Protein AF-A0ABC8TLW8-F1 (afdb_monomer_lite)

Secondary structure (DSSP, 8-state):
-PPPPPP-S-STTSSHHHHHHS---S------------S--SSEEEEEEEEE-S---TTEEEEEEESSGGGGGG-GGGSEEEEEEETTEEEEEEEEEGGGSS---S-----------------S-------------EEEEEEEEEEEETTS-EEEPPSSPEEEEEE-SS---SEEEEEEEE---PPP---EEE--GGG---TT-SSS--TTHHHHHHHHHHHTT--EEEE---B---SSSSGGGG-TTSBS-SSSBPGGG--GGGS-TT--HHHHHHHHHHHHHH--SS--HHHHHHHHHHHHHHHHHHHHHHHTTSHHHHHHHHHHHHHHHHHHHHHHHHHHHT-S-GGGSGGGSS--HHHHHHHS-TTSTTHHHHHHHHHHHHHHHHHHHHHHHHHHHTTPEEEE---SSB-TTSHHHHH-GGGS----S--HHHHHHHHHHHHHHHHHHHHHHHHTSHHHHHHHHHHHHHHHHHHHHHHHHHHHT-S-GGGSGGGSS--HHHHHHHS-TTSTTHHHHHHHHHHHHHHHHHHHHHHHHHHHTTPPPEEEE-S---TTSHHHHH-GGGEETTEEEEE---SS-TT-EE--PPEE-HHHHHTTTSHHHHHHHHHHHTT-SEEEETTGGGGT-EEEEETT-SSSTT-EEES--PPPHHHHHHTT---HHHHHS--EEHHHHHHHHGGGHHHHHHHHEEEEETTEEEE----

Foldseek 3Di:
DDDDDDDDPCVVPPDPVCCVVQDDDPPDPPPPPPPVPPDDPPFKAKEKEKAAAPDADPQKWKFKAWCFQCQPNRDRVSTHTWDDPDSSMTMDIDIDTLVVFADDDPDDDDDDDDDDDDDDDDDDDDDDDDDDPPDDPKGKIWIWMWMAGPVRDIDTFDDDTDMDIDDVPPHDHNYHYHHPYHRRDDDDDFAEDEDAQQQDDDPQAQLGHALLCLLVVLVVCLVVRGQEYEYEAQAAQCQQLDPVSPPRQAHLDQPFGHLLRFRLVPLDPPDDPVLVVLSVVSRVVSPDPDRPPNSSSVSSLVSLLVVCVVCVVPQCPDPLLVVVCVVCVVPLLLQLVLVVLCVVQSHLCLCSSVVLSADDPVVSCVSCDPPDPCVSSSSSSSSSRSSSCVSNVVSCVSSVVSSHHYHYDGRPDYNCSHSCCRNCVVVPPNPDDDPPVVVVVVVVVVLVVVCVVCVVVQCPDPLLVVVCVVCVVPLLLQLLLVVLCVVQVHLCLCSSVVLSADDPVVSCVSCDPPDPCNSSSVSSSVVVSVVLVVLLVVLVVCVVVVHFAEAEAEPFDACSDSCCRHCVVQFDSQKFFWAEADPVHNFTATPLGTATPVVVCVVVPNVVVVVVVVVVVSRGPHYDYPPPCSVVWTFIGGNPDPTSHLTDIPPDDDDDQVRCVVVVNNPCVPVNADWDFLVNLCVPPPPCSVVCCVPFWDCPDVRTTDGDPPD

Structure (mmCIF, N/CA/C/O backbone):
data_AF-A0ABC8TLW8-F1
#
_entry.id   AF-A0ABC8TLW8-F1
#
loop_
_atom_site.group_PDB
_atom_site.id
_atom_site.type_symbol
_atom_site.label_atom_id
_atom_site.label_alt_id
_atom_site.label_comp_id
_atom_site.label_asym_id
_atom_site.label_entity_id
_atom_site.label_seq_id
_atom_site.pdbx_PDB_ins_code
_atom_site.Cartn_x
_atom_site.Cartn_y
_atom_site.Cartn_z
_atom_site.occupancy
_atom_site.B_iso_or_equiv
_atom_site.auth_seq_id
_atom_site.auth_comp_id
_atom_site.auth_asym_id
_atom_site.auth_atom_id
_atom_site.pdbx_PDB_model_num
ATOM 1 N N . MET A 1 1 ? -12.843 -33.586 -8.575 1.00 27.25 1 MET A N 1
ATOM 2 C CA . MET A 1 1 ? -12.624 -32.426 -7.686 1.00 27.25 1 MET A CA 1
ATOM 3 C C . MET A 1 1 ? -12.309 -32.942 -6.289 1.00 27.25 1 MET A C 1
ATOM 5 O O . MET A 1 1 ? -13.239 -33.384 -5.624 1.00 27.25 1 MET A O 1
ATOM 9 N N . PRO A 1 2 ? -11.040 -32.996 -5.853 1.00 23.06 2 PRO A N 1
ATOM 10 C CA . PRO A 1 2 ? -10.718 -33.382 -4.488 1.00 23.06 2 PRO A CA 1
ATOM 11 C C . PRO A 1 2 ? -10.801 -32.176 -3.545 1.00 23.06 2 PRO A C 1
ATOM 13 O O . PRO A 1 2 ? -10.338 -31.081 -3.863 1.00 23.06 2 PRO A O 1
ATOM 16 N N . LEU A 1 3 ? -11.418 -32.438 -2.396 1.00 24.86 3 LEU A N 1
ATOM 17 C CA . LEU A 1 3 ? -11.618 -31.577 -1.236 1.00 24.86 3 LEU A CA 1
ATOM 18 C C . LEU A 1 3 ? -10.300 -31.030 -0.668 1.00 24.86 3 LEU A C 1
ATOM 20 O O . LEU A 1 3 ? -9.395 -31.807 -0.364 1.00 24.86 3 LEU A O 1
ATOM 24 N N . TRP A 1 4 ? -10.243 -29.722 -0.408 1.00 23.94 4 TRP A N 1
ATOM 25 C CA . TRP A 1 4 ? -9.253 -29.129 0.493 1.00 23.94 4 TRP A CA 1
ATOM 26 C C . TRP A 1 4 ? -9.892 -28.863 1.857 1.00 23.94 4 TRP A C 1
ATOM 28 O O . TRP A 1 4 ? -10.924 -28.204 1.963 1.00 23.94 4 TRP A O 1
ATOM 38 N N . LYS A 1 5 ? -9.253 -29.398 2.901 1.00 24.42 5 LYS A N 1
ATOM 39 C CA . LYS A 1 5 ? -9.485 -29.065 4.310 1.00 24.42 5 LYS A CA 1
ATOM 40 C C . LYS A 1 5 ? -9.067 -27.606 4.519 1.00 24.42 5 LYS A C 1
ATOM 42 O O . LYS A 1 5 ? -7.899 -27.280 4.317 1.00 24.42 5 LYS A O 1
ATOM 47 N N . THR A 1 6 ? -9.989 -26.745 4.935 1.00 30.98 6 THR A N 1
ATOM 48 C CA . THR A 1 6 ? -9.660 -25.403 5.423 1.00 30.98 6 THR A CA 1
ATOM 49 C C . THR A 1 6 ? -8.802 -25.534 6.681 1.00 30.98 6 THR A C 1
ATOM 51 O O . THR A 1 6 ? -9.195 -26.183 7.654 1.00 30.98 6 THR A O 1
ATOM 54 N N . GLY A 1 7 ? -7.601 -24.955 6.642 1.00 32.03 7 GLY A N 1
ATOM 55 C CA . GLY A 1 7 ? -6.811 -24.711 7.842 1.00 32.03 7 GLY A CA 1
ATOM 56 C C . GLY A 1 7 ? -7.632 -23.851 8.797 1.00 32.03 7 GLY A C 1
ATOM 57 O O . GLY A 1 7 ? -8.241 -22.874 8.379 1.00 32.03 7 GLY A O 1
ATOM 58 N N . SER A 1 8 ? -7.690 -24.268 10.056 1.00 34.72 8 SER A N 1
ATOM 59 C CA . SER A 1 8 ? -8.386 -23.592 11.149 1.00 34.72 8 SER A CA 1
ATOM 60 C C . SER A 1 8 ? -8.138 -22.081 11.159 1.00 34.72 8 SER A C 1
ATOM 62 O O . SER A 1 8 ? -6.979 -21.656 11.216 1.00 34.72 8 SER A O 1
ATOM 64 N N . ASP A 1 9 ? -9.219 -21.302 11.196 1.00 36.03 9 ASP A N 1
ATOM 65 C CA . ASP A 1 9 ? -9.239 -19.883 11.551 1.00 36.03 9 ASP A CA 1
ATOM 66 C C . ASP A 1 9 ? -8.544 -19.661 12.903 1.00 36.03 9 ASP A C 1
ATOM 68 O O . ASP A 1 9 ? -9.122 -19.818 13.977 1.00 36.03 9 ASP A O 1
ATOM 72 N N . GLY A 1 10 ? -7.251 -19.349 12.852 1.00 33.75 10 GLY A N 1
ATOM 73 C CA . GLY A 1 10 ? -6.405 -19.142 14.029 1.00 33.75 10 GLY A CA 1
ATOM 74 C C . GLY A 1 10 ? -5.447 -17.959 13.907 1.00 33.75 10 GLY A C 1
ATOM 75 O O . GLY A 1 10 ? -4.650 -17.731 14.816 1.00 33.75 10 GLY A O 1
ATOM 76 N N . LEU A 1 11 ? -5.504 -17.201 12.809 1.00 32.25 11 LEU A N 1
ATOM 77 C CA . LEU A 1 11 ? -4.620 -16.056 12.576 1.00 32.25 11 LEU A CA 1
ATOM 78 C C . LEU A 1 11 ? -4.904 -14.836 13.479 1.00 32.25 11 LEU A C 1
ATOM 80 O O . LEU A 1 11 ? -3.927 -14.250 13.947 1.00 32.25 11 LEU A O 1
ATOM 84 N N . PRO A 1 12 ? -6.156 -14.494 13.862 1.00 33.53 12 PRO A N 1
ATOM 85 C CA . PRO A 1 12 ? -6.383 -13.422 14.839 1.00 33.53 12 PRO A CA 1
ATOM 86 C C . PRO A 1 12 ? -5.891 -13.790 16.249 1.00 33.53 12 PRO A C 1
ATOM 88 O O . PRO A 1 12 ? -5.556 -12.923 17.050 1.00 33.53 12 PRO A O 1
ATOM 91 N N . PHE A 1 13 ? -5.818 -15.088 16.563 1.00 38.59 13 PHE A N 1
ATOM 92 C CA . PHE A 1 13 ? -5.601 -15.579 17.927 1.00 38.59 13 PHE A CA 1
ATOM 93 C C . PHE A 1 13 ? -4.127 -15.833 18.292 1.00 38.59 13 PHE A C 1
ATOM 95 O O . PHE A 1 13 ? -3.844 -16.201 19.433 1.00 38.59 13 PHE A O 1
ATOM 102 N N . ARG A 1 14 ? -3.180 -15.635 17.359 1.00 37.31 14 ARG A N 1
ATOM 103 C CA . ARG A 1 14 ? -1.730 -15.859 17.572 1.00 37.31 14 ARG A CA 1
ATOM 104 C C . ARG A 1 14 ? -0.839 -14.624 17.364 1.00 37.31 14 ARG A C 1
ATOM 106 O O . ARG A 1 14 ? 0.380 -14.748 17.382 1.00 37.31 14 ARG A O 1
ATOM 113 N N . SER A 1 15 ? -1.421 -13.443 17.178 1.00 44.41 15 SER A N 1
ATOM 114 C CA . SER A 1 15 ? -0.698 -12.217 16.809 1.00 44.41 15 SER A CA 1
ATOM 115 C C . SER A 1 15 ? -0.308 -11.347 18.017 1.00 44.41 15 SER A C 1
ATOM 117 O O . SER A 1 15 ? -1.005 -11.338 19.036 1.00 44.41 15 SER A O 1
ATOM 119 N N . ALA A 1 16 ? 0.766 -10.557 17.867 1.00 38.44 16 ALA A N 1
ATOM 120 C CA . ALA A 1 16 ? 1.152 -9.443 18.742 1.00 38.44 16 ALA A CA 1
ATOM 121 C C . ALA A 1 16 ? -0.035 -8.522 19.103 1.00 38.44 16 ALA A C 1
ATOM 123 O O . ALA A 1 16 ? -0.081 -7.997 20.213 1.00 38.44 16 ALA A O 1
ATOM 124 N N . PHE A 1 17 ? -1.047 -8.440 18.229 1.00 39.41 17 PHE A N 1
ATOM 125 C CA . PHE A 1 17 ? -2.324 -7.760 18.468 1.00 39.41 17 PHE A CA 1
ATOM 126 C C . PHE A 1 17 ? -3.043 -8.207 19.750 1.00 39.41 17 PHE A C 1
ATOM 128 O O . PHE A 1 17 ? -3.576 -7.362 20.461 1.00 39.41 17 PHE A O 1
ATOM 135 N N . LYS A 1 18 ? -3.026 -9.504 20.107 1.00 42.28 18 LYS A N 1
ATOM 136 C CA . LYS A 1 18 ? -3.643 -9.975 21.362 1.00 42.28 18 LYS A CA 1
ATOM 137 C C . LYS A 1 18 ? -2.936 -9.377 22.579 1.00 42.28 18 LYS A C 1
ATOM 139 O O . LYS A 1 18 ? -3.587 -8.967 23.531 1.00 42.28 18 LYS A O 1
ATOM 144 N N . ASN A 1 19 ? -1.605 -9.333 22.549 1.00 42.19 19 ASN A N 1
ATOM 145 C CA . ASN A 1 19 ? -0.822 -8.800 23.659 1.00 42.19 19 ASN A CA 1
ATOM 146 C C . ASN A 1 19 ? -0.960 -7.279 23.790 1.00 42.19 19 ASN A C 1
ATOM 148 O O . ASN A 1 19 ? -0.747 -6.782 24.880 1.00 42.19 19 ASN A O 1
ATOM 152 N N . VAL A 1 20 ? -1.308 -6.558 22.721 1.00 49.38 20 VAL A N 1
ATOM 153 C CA . VAL A 1 20 ? -1.514 -5.100 22.750 1.00 49.38 20 VAL A CA 1
ATOM 154 C C . VAL A 1 20 ? -2.949 -4.739 23.150 1.00 49.38 20 VAL A C 1
ATOM 156 O O . VAL A 1 20 ? -3.141 -3.866 23.984 1.00 49.38 20 VAL A O 1
ATOM 159 N N . ILE A 1 21 ? -3.959 -5.433 22.609 1.00 41.75 21 ILE A N 1
ATOM 160 C CA . ILE A 1 21 ? -5.377 -5.155 22.906 1.00 41.75 21 ILE A CA 1
ATOM 161 C C . ILE A 1 21 ? -5.775 -5.650 24.305 1.00 41.75 21 ILE A C 1
ATOM 163 O O . ILE A 1 21 ? -6.608 -5.031 24.961 1.00 41.75 21 ILE A O 1
ATOM 167 N N . PHE A 1 22 ? -5.196 -6.764 24.766 1.00 44.97 22 PHE A N 1
ATOM 168 C CA . PHE A 1 22 ? -5.620 -7.432 26.002 1.00 44.97 22 PHE A CA 1
ATOM 169 C C . PHE A 1 22 ? -4.563 -7.462 27.116 1.00 44.97 22 PHE A C 1
ATOM 171 O O . PHE A 1 22 ? -4.830 -8.093 28.132 1.00 44.97 22 PHE A O 1
ATOM 178 N N . ARG A 1 23 ? -3.385 -6.828 26.970 1.00 39.53 23 ARG A N 1
ATOM 179 C CA . ARG A 1 23 ? -2.518 -6.539 28.131 1.00 39.53 23 ARG A CA 1
ATOM 180 C C . ARG A 1 23 ? -2.567 -5.051 28.427 1.00 39.53 23 ARG A C 1
ATOM 182 O O . ARG A 1 23 ? -2.146 -4.254 27.591 1.00 39.53 23 ARG A O 1
ATOM 189 N N . ARG A 1 24 ? -2.983 -4.673 29.633 1.00 33.38 24 ARG A N 1
ATOM 190 C CA . ARG A 1 24 ? -2.552 -3.387 30.189 1.00 33.38 24 ARG A CA 1
ATOM 191 C C . ARG A 1 24 ? -1.150 -3.545 30.781 1.00 33.38 24 ARG A C 1
ATOM 193 O O . ARG A 1 24 ? -0.723 -4.634 31.154 1.00 33.38 24 ARG A O 1
ATOM 200 N N . SER A 1 25 ? -0.420 -2.434 30.790 1.00 34.19 25 SER A N 1
ATOM 201 C CA . SER A 1 25 ? 0.925 -2.257 31.340 1.00 34.19 25 SER A CA 1
ATOM 202 C C . SER A 1 25 ? 1.197 -3.104 32.590 1.00 34.19 25 SER A C 1
ATOM 204 O O . SER A 1 25 ? 0.543 -2.951 33.621 1.00 34.19 25 SER A O 1
ATOM 206 N N . LEU A 1 26 ? 2.220 -3.954 32.507 1.00 34.81 26 LEU A N 1
ATOM 207 C CA . LEU A 1 26 ? 2.816 -4.685 33.625 1.00 34.81 26 LEU A CA 1
ATOM 208 C C . LEU A 1 26 ? 3.578 -3.708 34.541 1.00 34.81 26 LEU A C 1
ATOM 210 O O . LEU A 1 26 ? 4.799 -3.674 34.544 1.00 34.81 26 LEU A O 1
ATOM 214 N N . HIS A 1 27 ? 2.843 -2.903 35.302 1.00 31.77 27 HIS A N 1
ATOM 215 C CA . HIS A 1 27 ? 3.315 -2.253 36.527 1.00 31.77 27 HIS A CA 1
ATOM 216 C C . HIS A 1 27 ? 2.182 -2.252 37.556 1.00 31.77 27 HIS A C 1
ATOM 218 O O . HIS A 1 27 ? 1.760 -1.228 38.074 1.00 31.77 27 HIS A O 1
ATOM 224 N N . LEU A 1 28 ? 1.664 -3.443 37.835 1.00 27.48 28 LEU A N 1
ATOM 225 C CA . LEU A 1 28 ? 1.079 -3.735 39.130 1.00 27.48 28 LEU A CA 1
ATOM 226 C C . LEU A 1 28 ? 1.965 -4.824 39.709 1.00 27.48 28 LEU A C 1
ATOM 228 O O . LEU A 1 28 ? 1.892 -5.981 39.288 1.00 27.48 28 LEU A O 1
ATOM 232 N N . ASP A 1 29 ? 2.838 -4.433 40.635 1.00 31.81 29 ASP A N 1
ATOM 233 C CA . ASP A 1 29 ? 3.325 -5.355 41.648 1.00 31.81 29 ASP A CA 1
ATOM 234 C C . ASP A 1 29 ? 2.080 -5.888 42.357 1.00 31.81 29 ASP A C 1
ATOM 236 O O . ASP A 1 29 ? 1.559 -5.295 43.300 1.00 31.81 29 ASP A O 1
ATOM 240 N N . ILE A 1 30 ? 1.543 -6.998 41.851 1.00 29.94 30 ILE A N 1
ATOM 241 C CA . ILE A 1 30 ? 0.645 -7.825 42.634 1.00 29.94 30 ILE A CA 1
ATOM 242 C C . ILE A 1 30 ? 1.560 -8.428 43.690 1.00 29.94 30 ILE A C 1
ATOM 244 O O . ILE A 1 30 ? 2.141 -9.500 43.493 1.00 29.94 30 ILE A O 1
ATOM 248 N N . GLU A 1 31 ? 1.720 -7.706 44.799 1.00 29.31 31 GLU A N 1
ATOM 249 C CA . GLU A 1 31 ? 2.074 -8.313 46.067 1.00 29.31 31 GLU A CA 1
ATOM 250 C C . GLU A 1 31 ? 1.124 -9.492 46.240 1.00 29.31 31 GLU A C 1
ATOM 252 O O . GLU A 1 31 ? -0.063 -9.349 46.529 1.00 29.31 31 GLU A O 1
ATOM 257 N N . ARG A 1 32 ? 1.639 -10.696 45.987 1.00 31.44 32 ARG A N 1
ATOM 258 C CA . ARG A 1 32 ? 0.988 -11.904 46.456 1.00 31.44 32 ARG A CA 1
ATOM 259 C C . ARG A 1 32 ? 0.993 -11.782 47.975 1.00 31.44 32 ARG A C 1
ATOM 261 O O . ARG A 1 32 ? 2.087 -11.813 48.547 1.00 31.44 32 ARG A O 1
ATOM 268 N N . PRO A 1 33 ? -0.158 -11.805 48.660 1.00 28.77 33 PRO A N 1
ATOM 269 C CA . PRO A 1 33 ? -0.157 -12.437 49.953 1.00 28.77 33 PRO A CA 1
ATOM 270 C C . PRO A 1 33 ? 0.071 -13.919 49.647 1.00 28.77 33 PRO A C 1
ATOM 272 O O . PRO A 1 33 ? -0.860 -14.695 49.446 1.00 28.77 33 PRO A O 1
ATOM 275 N N . LEU A 1 34 ? 1.339 -14.326 49.561 1.00 31.72 34 LEU A N 1
ATOM 276 C CA . LEU A 1 34 ? 1.706 -15.684 49.916 1.00 31.72 34 LEU A CA 1
ATOM 277 C C . LEU A 1 34 ? 1.378 -15.784 51.403 1.00 31.72 34 LEU A C 1
ATOM 279 O O . LEU A 1 34 ? 2.240 -15.600 52.259 1.00 31.72 34 LEU A O 1
ATOM 283 N N . ALA A 1 35 ? 0.106 -16.038 51.712 1.00 30.75 35 ALA A N 1
ATOM 284 C CA . ALA A 1 35 ? -0.222 -16.694 52.953 1.00 30.75 35 ALA A CA 1
ATOM 285 C C . ALA A 1 35 ? 0.632 -17.960 52.941 1.00 30.75 35 ALA A C 1
ATOM 287 O O . ALA A 1 35 ? 0.453 -18.854 52.112 1.00 30.75 35 ALA A O 1
ATOM 288 N N . VAL A 1 36 ? 1.657 -17.962 53.785 1.00 34.44 36 VAL A N 1
ATOM 289 C CA . VAL A 1 36 ? 2.476 -19.126 54.066 1.00 34.44 36 VAL A CA 1
ATOM 290 C C . VAL A 1 36 ? 1.512 -20.159 54.638 1.00 34.44 36 VAL A C 1
ATOM 292 O O . VAL A 1 36 ? 1.216 -20.145 55.830 1.00 34.44 36 VAL A O 1
ATOM 295 N N . ILE A 1 37 ? 0.963 -21.020 53.781 1.00 39.38 37 ILE A N 1
ATOM 296 C CA . ILE A 1 37 ? 0.177 -22.168 54.219 1.00 39.38 37 ILE A CA 1
ATOM 297 C C . ILE A 1 37 ? 1.189 -23.150 54.808 1.00 39.38 37 ILE A C 1
ATOM 299 O O . ILE A 1 37 ? 1.825 -23.940 54.109 1.00 39.38 37 ILE A O 1
ATOM 303 N N . GLN A 1 38 ? 1.416 -23.005 56.111 1.00 35.53 38 GLN A N 1
ATOM 304 C CA . GLN A 1 38 ? 2.271 -23.878 56.895 1.00 35.53 38 GLN A CA 1
ATOM 305 C C . GLN A 1 38 ? 1.709 -25.306 56.873 1.00 35.53 38 GLN A C 1
ATOM 307 O O . GLN A 1 38 ? 0.605 -25.562 57.341 1.00 35.53 38 GLN A O 1
ATOM 312 N N . ASN A 1 39 ? 2.509 -26.221 56.321 1.00 38.53 39 ASN A N 1
ATOM 313 C CA . ASN A 1 39 ? 2.637 -27.642 56.658 1.00 38.53 39 ASN A CA 1
ATOM 314 C C . ASN A 1 39 ? 1.485 -28.276 57.466 1.00 38.53 39 ASN A C 1
ATOM 316 O O . ASN A 1 39 ? 1.624 -28.455 58.675 1.00 38.53 39 ASN A O 1
ATOM 320 N N . LYS A 1 40 ? 0.398 -28.674 56.784 1.00 41.53 40 LYS A N 1
ATOM 321 C CA . LYS A 1 40 ? -0.533 -29.760 57.176 1.00 41.53 40 LYS A CA 1
ATOM 322 C C . LYS A 1 40 ? -1.568 -30.029 56.061 1.00 41.53 40 LYS A C 1
ATOM 324 O O . LYS A 1 40 ? -2.756 -29.828 56.251 1.00 41.53 40 LYS A O 1
ATOM 329 N N . LEU A 1 41 ? -1.131 -30.446 54.869 1.00 47.50 41 LEU A N 1
ATOM 330 C CA . LEU A 1 41 ? -2.038 -30.769 53.749 1.00 47.50 41 LEU A CA 1
ATOM 331 C C . LEU A 1 41 ? -1.581 -32.051 53.040 1.00 47.50 41 LEU A C 1
ATOM 333 O O . LEU A 1 41 ? -1.091 -32.005 51.916 1.00 47.50 41 LEU A O 1
ATOM 337 N N . ASP A 1 42 ? -1.711 -33.203 53.701 1.00 56.00 42 ASP A N 1
ATOM 338 C CA . ASP A 1 42 ? -1.474 -34.504 53.050 1.00 56.00 42 ASP A CA 1
ATOM 339 C C . ASP A 1 42 ? -2.731 -35.023 52.313 1.00 56.00 42 ASP A C 1
ATOM 341 O O . ASP A 1 42 ? -2.634 -35.947 51.499 1.00 56.00 42 ASP A O 1
ATOM 345 N N . GLN A 1 43 ? -3.912 -34.418 52.536 1.00 58.56 43 GLN A N 1
ATOM 346 C CA . GLN A 1 43 ? -5.204 -34.852 51.965 1.00 58.56 43 GLN A CA 1
ATOM 347 C C . GLN A 1 43 ? -6.000 -33.779 51.195 1.00 58.56 43 GLN A C 1
ATOM 349 O O . GLN A 1 43 ? -7.034 -34.104 50.618 1.00 58.56 43 GLN A O 1
ATOM 354 N N . GLU A 1 44 ? -5.506 -32.545 51.101 1.00 66.25 44 GLU A N 1
ATOM 355 C CA . GLU A 1 44 ? -6.223 -31.419 50.481 1.00 66.25 44 GLU A CA 1
ATOM 356 C C . GLU A 1 44 ? -5.558 -30.957 49.176 1.00 66.25 44 GLU A C 1
ATOM 358 O O . GLU A 1 44 ? -4.331 -30.942 49.056 1.00 66.25 44 GLU A O 1
ATOM 363 N N . VAL A 1 45 ? -6.385 -30.566 48.204 1.00 68.69 45 VAL A N 1
ATOM 364 C CA . VAL A 1 45 ? -5.997 -30.018 46.898 1.00 68.69 45 VAL A CA 1
ATOM 365 C C . VAL A 1 45 ? -6.632 -28.638 46.746 1.00 68.69 45 VAL A C 1
ATOM 367 O O . VAL A 1 45 ? -7.844 -28.485 46.896 1.00 68.69 45 VAL A O 1
ATOM 370 N N . ILE A 1 46 ? -5.831 -27.623 46.420 1.00 73.00 46 ILE A N 1
ATOM 371 C CA . ILE A 1 46 ? -6.348 -26.280 46.122 1.00 73.00 46 ILE A CA 1
ATOM 372 C C . ILE A 1 46 ? -6.699 -26.208 44.633 1.00 73.00 46 ILE A C 1
ATOM 374 O O . ILE A 1 46 ? -5.828 -26.398 43.787 1.00 73.00 46 ILE A O 1
ATOM 378 N N . VAL A 1 47 ? -7.956 -25.920 44.303 1.00 73.50 47 VAL A N 1
ATOM 379 C CA . VAL A 1 47 ? -8.421 -25.669 42.933 1.00 73.50 47 VAL A CA 1
ATOM 380 C C . VAL A 1 47 ? -8.659 -24.174 42.758 1.00 73.50 47 VAL A C 1
ATOM 382 O O . VAL A 1 47 ? -9.543 -23.603 43.390 1.00 73.50 47 VAL A O 1
ATOM 385 N N . GLN A 1 48 ? -7.876 -23.538 41.893 1.00 75.38 48 GLN A N 1
ATOM 386 C CA . GLN A 1 48 ? -8.019 -22.127 41.549 1.00 75.38 48 GLN A CA 1
ATOM 387 C C . GLN A 1 48 ? -8.788 -21.991 40.231 1.00 75.38 48 GLN A C 1
ATOM 389 O O . GLN A 1 48 ? -8.283 -22.379 39.174 1.00 75.38 48 GLN A O 1
ATOM 394 N N . PHE A 1 49 ? -9.991 -21.418 40.281 1.00 75.12 49 PHE A N 1
ATOM 395 C CA . PHE A 1 49 ? -10.823 -21.156 39.104 1.00 75.12 49 PHE A CA 1
ATOM 396 C C . PHE A 1 49 ? -10.508 -19.784 38.514 1.00 75.12 49 PHE A C 1
ATOM 398 O O . PHE A 1 49 ? -10.445 -18.806 39.256 1.00 75.12 49 PHE A O 1
ATOM 405 N N . LYS A 1 50 ? -10.354 -19.699 37.186 1.00 70.81 50 LYS A N 1
ATOM 406 C CA . LYS A 1 50 ? -10.146 -18.441 36.452 1.00 70.81 50 LYS A CA 1
ATOM 407 C C . LYS A 1 50 ? -11.001 -18.376 35.190 1.00 70.81 50 LYS A C 1
ATOM 409 O O . LYS A 1 50 ? -10.884 -19.245 34.323 1.00 70.81 50 LYS A O 1
ATOM 414 N N . VAL A 1 51 ? -11.784 -17.306 35.050 1.00 68.25 51 VAL A N 1
ATOM 415 C CA . VAL A 1 51 ? -12.651 -17.051 33.885 1.00 68.25 51 VAL A CA 1
ATOM 416 C C . VAL A 1 51 ? -12.603 -15.584 33.456 1.00 68.25 51 VAL A C 1
ATOM 418 O O . VAL A 1 51 ? -12.449 -14.694 34.289 1.00 68.25 51 VAL A O 1
ATOM 421 N N . CYS A 1 52 ? -12.730 -15.335 32.153 1.00 65.25 52 CYS A N 1
ATOM 422 C CA . CYS A 1 52 ? -12.847 -14.005 31.564 1.00 65.25 52 CYS A CA 1
ATOM 423 C C . CYS A 1 52 ? -14.330 -13.662 31.334 1.00 65.25 52 CYS A C 1
ATOM 425 O O . CYS A 1 52 ? -15.013 -14.328 30.548 1.00 65.25 52 CYS A O 1
ATOM 427 N N . CYS A 1 53 ? -14.815 -12.614 31.997 1.00 62.78 53 CYS A N 1
ATOM 428 C CA . CYS A 1 53 ? -16.165 -12.069 31.875 1.00 62.78 53 CYS A CA 1
ATOM 429 C C . CYS A 1 53 ? -16.069 -10.542 31.674 1.00 62.78 53 CYS A C 1
ATOM 431 O O . CYS A 1 53 ? -16.028 -9.810 32.663 1.00 62.78 53 CYS A O 1
ATOM 433 N N . PRO A 1 54 ? -16.016 -10.047 30.421 1.00 49.03 54 PRO A N 1
ATOM 434 C CA . PRO A 1 54 ? -15.836 -8.618 30.135 1.00 49.03 54 PRO A CA 1
ATOM 435 C C . PRO A 1 54 ? -17.097 -7.773 30.334 1.00 49.03 54 PRO A C 1
ATOM 437 O O . PRO A 1 54 ? -17.003 -6.583 30.605 1.00 49.03 54 PRO A O 1
ATOM 440 N N . ASN A 1 55 ? -18.278 -8.389 30.250 1.00 58.03 55 ASN A N 1
ATOM 441 C CA . ASN A 1 55 ? -19.566 -7.703 30.356 1.00 58.03 55 ASN A CA 1
ATOM 442 C C . ASN A 1 55 ? -20.276 -8.102 31.658 1.00 58.03 55 ASN A C 1
ATOM 444 O O . ASN A 1 55 ? -21.190 -8.934 31.650 1.00 58.03 55 ASN A O 1
ATOM 448 N N . VAL A 1 56 ? -19.824 -7.551 32.785 1.00 63.44 56 VAL A N 1
ATOM 449 C CA . VAL A 1 56 ? -20.440 -7.740 34.110 1.00 63.44 56 VAL A CA 1
ATOM 450 C C . VAL A 1 56 ? -20.943 -6.381 34.587 1.00 63.44 56 VAL A C 1
ATOM 452 O O . VAL A 1 56 ? -20.158 -5.445 34.695 1.00 63.44 56 VAL A O 1
ATOM 455 N N . GLY A 1 57 ? -22.255 -6.247 34.800 1.00 58.56 57 GLY A N 1
ATOM 456 C CA . GLY A 1 57 ? -22.836 -5.003 35.316 1.00 58.56 57 GLY A CA 1
ATOM 457 C C . GLY A 1 57 ? -22.424 -4.753 36.769 1.00 58.56 57 GLY A C 1
ATOM 458 O O . GLY A 1 57 ? -22.132 -5.707 37.487 1.00 58.56 57 GLY A O 1
ATOM 459 N N . GLU A 1 58 ? -22.455 -3.492 37.215 1.00 53.84 58 GLU A N 1
ATOM 460 C CA . GLU A 1 58 ? -21.992 -3.055 38.552 1.00 53.84 58 GLU A CA 1
ATOM 461 C C . GLU A 1 58 ? -22.622 -3.821 39.734 1.00 53.84 58 GLU A C 1
ATOM 463 O O . GLU A 1 58 ? -22.039 -3.891 40.813 1.00 53.84 58 GLU A O 1
ATOM 468 N N . GLU A 1 59 ? -23.784 -4.450 39.539 1.00 72.38 59 GLU A N 1
ATOM 469 C CA . GLU A 1 59 ? -24.494 -5.220 40.570 1.00 72.38 59 GLU A CA 1
ATOM 470 C C . GLU A 1 59 ? -24.529 -6.737 40.324 1.00 72.38 59 GLU A C 1
ATOM 472 O O . GLU A 1 59 ? -25.426 -7.430 40.814 1.00 72.38 59 GLU A O 1
ATOM 477 N N . THR A 1 60 ? -23.596 -7.262 39.529 1.00 74.81 60 THR A N 1
ATOM 478 C CA . THR A 1 60 ? -23.542 -8.684 39.164 1.00 74.81 60 THR A CA 1
ATOM 479 C C . THR A 1 60 ? -22.288 -9.352 39.721 1.00 74.81 60 THR A C 1
ATOM 481 O O . THR A 1 60 ? -21.177 -8.937 39.407 1.00 74.81 60 THR A O 1
ATOM 484 N N . SER A 1 61 ? -22.468 -10.429 40.485 1.00 83.62 61 SER A N 1
ATOM 485 C CA . SER A 1 61 ? -21.377 -11.295 40.952 1.00 83.62 61 SER A CA 1
ATOM 486 C C . SER A 1 61 ? -21.254 -12.539 40.067 1.00 83.62 61 SER A C 1
ATOM 488 O O . SER A 1 61 ? -22.243 -13.030 39.505 1.00 83.62 61 SER A O 1
ATOM 490 N N . ILE A 1 62 ? -20.030 -13.056 39.939 1.00 82.25 62 ILE A N 1
ATOM 491 C CA . ILE A 1 62 ? -19.727 -14.286 39.199 1.00 82.25 62 ILE A CA 1
ATOM 492 C C . ILE A 1 62 ? -19.572 -15.437 40.187 1.00 82.25 62 ILE A C 1
ATOM 494 O O . ILE A 1 62 ? -18.835 -15.315 41.159 1.00 82.25 62 ILE A O 1
ATOM 498 N N . TYR A 1 63 ? -20.222 -16.565 39.908 1.00 86.69 63 TYR A N 1
ATOM 499 C CA . TYR A 1 63 ? -20.153 -17.773 40.729 1.00 86.69 63 TYR A CA 1
ATOM 500 C C . TYR A 1 63 ? -19.715 -18.988 39.909 1.00 86.69 63 TYR A C 1
ATOM 502 O O . TYR A 1 63 ? -20.131 -19.151 38.758 1.00 86.69 63 TYR A O 1
ATOM 510 N N . VAL A 1 64 ? -18.939 -19.880 40.526 1.00 83.75 64 VAL A N 1
ATOM 511 C CA . VAL A 1 64 ? -18.744 -21.264 40.071 1.00 83.75 64 VAL A CA 1
ATOM 512 C C . VAL A 1 64 ? -19.720 -22.147 40.839 1.00 83.75 64 VAL A C 1
ATOM 514 O O . VAL A 1 64 ? -19.686 -22.204 42.069 1.00 83.75 64 VAL A O 1
ATOM 517 N N . ILE A 1 65 ? -20.568 -22.864 40.104 1.00 84.00 65 ILE A N 1
ATOM 518 C CA . ILE A 1 65 ? -21.476 -23.866 40.664 1.00 84.00 65 ILE A CA 1
ATOM 519 C C . ILE A 1 65 ? -21.169 -25.239 40.083 1.00 84.00 65 ILE A C 1
ATOM 521 O O . ILE A 1 65 ? -20.765 -25.361 38.928 1.00 84.00 65 ILE A O 1
ATOM 525 N N . GLY A 1 66 ? -21.381 -26.292 40.860 1.00 80.62 66 GLY A N 1
ATOM 526 C CA . GLY A 1 66 ? -21.098 -27.648 40.409 1.00 80.62 66 GLY A CA 1
ATOM 527 C C . GLY A 1 66 ? -21.677 -28.707 41.324 1.00 80.62 66 GLY A C 1
ATOM 528 O O . GLY A 1 66 ? -22.352 -28.409 42.305 1.00 80.62 66 GLY A O 1
ATOM 529 N N . ASN A 1 67 ? -21.397 -29.964 41.001 1.00 74.06 67 ASN A N 1
ATOM 530 C CA . ASN A 1 67 ? -21.866 -31.117 41.772 1.00 74.06 67 ASN A CA 1
ATOM 531 C C . ASN A 1 67 ? -21.091 -31.350 43.084 1.00 74.06 67 ASN A C 1
ATOM 533 O O . ASN A 1 67 ? -21.450 -32.258 43.828 1.00 74.06 67 ASN A O 1
ATOM 537 N N . ALA A 1 68 ? -20.060 -30.552 43.378 1.00 75.12 68 ALA A N 1
ATOM 538 C CA . ALA A 1 68 ? -19.349 -30.562 44.655 1.00 75.12 68 ALA A CA 1
ATOM 539 C C . ALA A 1 68 ? -20.086 -29.758 45.726 1.00 75.12 68 ALA A C 1
ATOM 541 O O . ALA A 1 68 ? -20.654 -28.704 45.437 1.00 75.12 68 ALA A O 1
ATOM 542 N N . LEU A 1 69 ? -20.023 -30.221 46.981 1.00 78.56 69 LEU A N 1
ATOM 543 C CA . LEU A 1 69 ? -20.612 -29.514 48.124 1.00 78.56 69 LEU A CA 1
ATOM 544 C C . LEU A 1 69 ? -20.048 -28.089 48.246 1.00 78.56 69 LEU A C 1
ATOM 546 O O . LEU A 1 69 ? -20.789 -27.146 48.489 1.00 78.56 69 LEU A O 1
ATOM 550 N N . LYS A 1 70 ? -18.743 -27.929 47.995 1.00 80.31 70 LYS A N 1
ATOM 551 C CA . LYS A 1 70 ? -18.040 -26.635 47.971 1.00 80.31 70 LYS A CA 1
ATOM 552 C C . LYS A 1 70 ? -18.431 -25.722 46.802 1.00 80.31 70 LYS A C 1
ATOM 554 O O . LYS A 1 70 ? -18.088 -24.548 46.825 1.00 80.31 70 LYS A O 1
ATOM 559 N N . LEU A 1 71 ? -19.111 -26.262 45.792 1.00 80.62 71 LEU A N 1
ATOM 560 C CA . LEU A 1 71 ? -19.636 -25.533 44.635 1.00 80.62 71 LEU A CA 1
ATOM 561 C C . LEU A 1 71 ? -21.177 -25.486 44.655 1.00 80.62 71 LEU A C 1
ATOM 563 O O . LEU A 1 71 ? -21.812 -25.307 43.614 1.00 80.62 71 LEU A O 1
ATOM 567 N N . GLY A 1 72 ? -21.784 -25.707 45.823 1.00 81.56 72 GLY A N 1
ATOM 568 C CA . GLY A 1 72 ? -23.203 -25.468 46.063 1.00 81.56 72 GLY A CA 1
ATOM 569 C C . GLY A 1 72 ? -24.179 -26.502 45.513 1.00 81.56 72 GLY A C 1
ATOM 570 O O . GLY A 1 72 ? -25.378 -26.244 45.513 1.00 81.56 72 GLY A O 1
ATOM 571 N N . LEU A 1 73 ? -23.726 -27.669 45.031 1.00 81.38 73 LEU A N 1
ATOM 572 C CA . LEU A 1 73 ? -24.607 -28.711 44.467 1.00 81.38 73 LEU A CA 1
ATOM 573 C C . LEU A 1 73 ? -25.585 -28.156 43.410 1.00 81.38 73 LEU A C 1
ATOM 575 O O . LEU A 1 73 ? -26.784 -28.438 43.444 1.00 81.38 73 LEU A O 1
ATOM 579 N N . TRP A 1 74 ? -25.063 -27.348 42.484 1.00 78.75 74 TRP A N 1
ATOM 580 C CA . TRP A 1 74 ? -25.814 -26.625 41.446 1.00 78.75 74 TRP A CA 1
ATOM 581 C C . TRP A 1 74 ? -26.741 -25.502 41.937 1.00 78.75 74 TRP A C 1
ATOM 583 O O . TRP A 1 74 ? -27.510 -24.957 41.143 1.00 78.75 74 TRP A O 1
ATOM 593 N N . LYS A 1 75 ? -26.658 -25.103 43.210 1.00 80.38 75 LYS A N 1
ATOM 594 C CA . LYS A 1 75 ? -27.353 -23.931 43.755 1.00 80.38 75 LYS A CA 1
ATOM 595 C C . LYS A 1 75 ? -26.393 -22.749 43.844 1.00 80.38 75 LYS A C 1
ATOM 597 O O . LYS A 1 75 ? -25.372 -22.820 44.513 1.00 80.38 75 LYS A O 1
ATOM 602 N N . VAL A 1 76 ? -26.749 -21.638 43.203 1.00 80.94 76 VAL A N 1
ATOM 603 C CA . VAL A 1 76 ? -25.927 -20.408 43.162 1.00 80.94 76 VAL A CA 1
ATOM 604 C C . VAL A 1 76 ? -25.765 -19.765 44.532 1.00 80.94 76 VAL A C 1
ATOM 606 O O . VAL A 1 76 ? -24.696 -19.255 44.834 1.00 80.94 76 VAL A O 1
ATOM 609 N N . GLN A 1 77 ? -26.805 -19.838 45.368 1.00 82.69 77 GLN A N 1
ATOM 610 C CA . GLN A 1 77 ? -26.804 -19.319 46.743 1.00 82.69 77 GLN A CA 1
ATOM 611 C C . GLN A 1 77 ? -25.694 -19.950 47.597 1.00 82.69 77 GLN A C 1
ATOM 613 O O . GLN A 1 77 ? -25.174 -19.309 48.502 1.00 82.69 77 GLN A O 1
ATOM 618 N N . ASP A 1 78 ? -25.334 -21.190 47.263 1.00 84.62 78 ASP A N 1
ATOM 619 C CA . ASP A 1 78 ? -24.311 -21.992 47.928 1.00 84.62 78 ASP A CA 1
ATOM 620 C C . ASP A 1 78 ? -23.037 -22.122 47.056 1.00 84.62 78 ASP A C 1
ATOM 622 O O . ASP A 1 78 ? -22.149 -22.924 47.351 1.00 84.62 78 ASP A O 1
ATOM 626 N N . GLY A 1 79 ? -22.973 -21.389 45.937 1.00 82.94 79 GLY A N 1
ATOM 627 C CA . GLY A 1 79 ? -21.893 -21.438 44.954 1.00 82.94 79 GLY A CA 1
ATOM 628 C C . GLY A 1 79 ? -20.649 -20.669 45.394 1.00 82.94 79 GLY A C 1
ATOM 629 O O . GLY A 1 79 ? -20.694 -19.814 46.276 1.00 82.94 79 GLY A O 1
ATOM 630 N N . LEU A 1 80 ? -19.521 -20.941 44.740 1.00 86.12 80 LEU A N 1
ATOM 631 C CA . LEU A 1 80 ? -18.264 -20.246 45.015 1.00 86.12 80 LEU A CA 1
ATOM 632 C C . LEU A 1 80 ? -18.245 -18.893 44.294 1.00 86.12 80 LEU A C 1
ATOM 634 O O . LEU A 1 80 ? -18.160 -18.868 43.067 1.00 86.12 80 LEU A O 1
ATOM 638 N N . GLU A 1 81 ? -18.305 -17.789 45.036 1.00 89.00 81 GLU A N 1
ATOM 639 C CA . GLU A 1 81 ? -18.191 -16.429 44.488 1.00 89.00 81 GLU A CA 1
ATOM 640 C C . GLU A 1 81 ? -16.755 -16.121 44.036 1.00 89.00 81 GLU A C 1
ATOM 642 O O . GLU A 1 81 ? -15.787 -16.464 44.717 1.00 89.00 81 GLU A O 1
ATOM 647 N N . LEU A 1 82 ? -16.616 -15.470 42.880 1.00 80.81 82 LEU A N 1
ATOM 648 C CA . LEU A 1 82 ? -15.339 -15.094 42.289 1.00 80.81 82 LEU A CA 1
ATOM 649 C C . LEU A 1 82 ? -15.054 -13.621 42.535 1.00 80.81 82 LEU A C 1
ATOM 651 O O . LEU A 1 82 ? -15.915 -12.763 42.361 1.00 80.81 82 LEU A O 1
ATOM 655 N N . ASN A 1 83 ? -13.797 -13.331 42.851 1.00 81.56 83 ASN A N 1
ATOM 656 C CA . ASN A 1 83 ? -13.309 -11.973 43.015 1.00 81.56 83 ASN A CA 1
ATOM 657 C C . ASN A 1 83 ? -12.778 -11.441 41.684 1.00 81.56 83 ASN A C 1
ATOM 659 O O . ASN A 1 83 ? -12.121 -12.168 40.930 1.00 81.56 83 ASN A O 1
ATOM 663 N N . TYR A 1 84 ? -13.025 -10.160 41.413 1.00 69.44 84 TYR A N 1
ATOM 664 C CA . TYR A 1 84 ? -12.454 -9.485 40.255 1.00 69.44 84 TYR A CA 1
ATOM 665 C C . TYR A 1 84 ? -10.931 -9.374 40.409 1.00 69.44 84 TYR A C 1
ATOM 667 O O . TYR A 1 84 ? -10.431 -8.814 41.382 1.00 69.44 84 TYR A O 1
ATOM 675 N N . ALA A 1 85 ? -10.198 -9.922 39.444 1.00 56.97 85 ALA A N 1
ATOM 676 C CA . ALA A 1 85 ? -8.738 -9.978 39.424 1.00 56.97 85 ALA A CA 1
ATOM 677 C C . ALA A 1 85 ? -8.109 -8.977 38.435 1.00 56.97 85 ALA A C 1
ATOM 679 O O . ALA A 1 85 ? -6.905 -9.044 38.193 1.00 56.97 85 ALA A O 1
ATOM 680 N N . GLY A 1 86 ? -8.906 -8.064 37.861 1.00 50.69 86 GLY A N 1
ATOM 681 C CA . GLY A 1 86 ? -8.471 -7.136 36.809 1.00 50.69 86 GLY A CA 1
ATOM 682 C C . GLY A 1 86 ? -8.631 -7.705 35.395 1.00 50.69 86 GLY A C 1
ATOM 683 O O . GLY A 1 86 ? -8.854 -8.896 35.223 1.00 50.69 86 GLY A O 1
ATOM 684 N N . GLU A 1 87 ? -8.546 -6.854 34.367 1.00 58.41 87 GLU A N 1
ATOM 685 C CA . GLU A 1 87 ? -8.584 -7.254 32.942 1.00 58.41 87 GLU A CA 1
ATOM 686 C C . GLU A 1 87 ? -9.775 -8.153 32.550 1.00 58.41 87 GLU A C 1
ATOM 688 O O . GLU A 1 87 ? -9.634 -9.091 31.767 1.00 58.41 87 GLU A O 1
ATOM 693 N N . SER A 1 88 ? -10.972 -7.893 33.091 1.00 58.06 88 SER A N 1
ATOM 694 C CA . SER A 1 88 ? -12.150 -8.763 32.890 1.00 58.06 88 SER A CA 1
ATOM 695 C C . SER A 1 88 ? -11.999 -10.189 33.444 1.00 58.06 88 SER A C 1
ATOM 697 O O . SER A 1 88 ? -12.832 -11.046 33.154 1.00 58.06 88 SER A O 1
ATOM 699 N N . MET A 1 89 ? -10.960 -10.472 34.231 1.00 63.31 89 MET A N 1
ATOM 700 C CA . MET A 1 89 ? -10.714 -11.773 34.843 1.00 63.31 89 MET A CA 1
ATOM 701 C C . MET A 1 89 ? -11.328 -11.855 36.236 1.00 63.31 89 MET A C 1
ATOM 703 O O . MET A 1 89 ? -11.252 -10.925 37.037 1.00 63.31 89 MET A O 1
ATOM 707 N N . TRP A 1 90 ? -11.897 -13.015 36.532 1.00 73.19 90 TRP A N 1
ATOM 708 C CA . TRP A 1 90 ? -12.515 -13.347 37.807 1.00 73.19 90 TRP A CA 1
ATOM 709 C C . TRP A 1 90 ? -11.892 -14.636 38.326 1.00 73.19 90 TRP A C 1
ATOM 711 O O . TRP A 1 90 ? -11.694 -15.578 37.547 1.00 73.19 90 TRP A O 1
ATOM 721 N N . GLN A 1 91 ? -11.566 -14.685 39.620 1.00 75.56 91 GLN A N 1
ATOM 722 C CA . GLN A 1 91 ? -10.928 -15.855 40.218 1.00 75.56 91 GLN A CA 1
ATOM 723 C C . GLN A 1 91 ? -11.357 -16.138 41.659 1.00 75.56 91 GLN A C 1
ATOM 725 O O . GLN A 1 91 ? -11.681 -15.228 42.421 1.00 75.56 91 GLN A O 1
ATOM 730 N N . ALA A 1 92 ? -11.304 -17.413 42.036 1.00 77.81 92 ALA A N 1
ATOM 731 C CA . ALA A 1 92 ? -11.465 -17.871 43.411 1.00 77.81 92 ALA A CA 1
ATOM 732 C C . ALA A 1 92 ? -10.669 -19.154 43.654 1.00 77.81 92 ALA A C 1
ATOM 734 O O . ALA A 1 92 ? -10.552 -20.002 42.763 1.00 77.81 92 ALA A O 1
ATOM 735 N N . ASP A 1 93 ? -10.175 -19.297 44.880 1.00 80.00 93 ASP A N 1
ATOM 736 C CA . ASP A 1 93 ? -9.520 -20.508 45.355 1.00 80.00 93 ASP A CA 1
ATOM 737 C C . ASP A 1 93 ? -10.529 -21.361 46.128 1.00 80.00 93 ASP A C 1
ATOM 739 O O . ASP A 1 93 ? -11.254 -20.874 46.996 1.00 80.00 93 ASP A O 1
ATOM 743 N N . CYS A 1 94 ? -10.567 -22.653 45.820 1.00 78.50 94 CYS A N 1
ATOM 744 C CA . CYS A 1 94 ? -11.427 -23.630 46.465 1.00 78.50 94 CYS A CA 1
ATOM 745 C C . CYS A 1 94 ? -10.572 -24.769 47.017 1.00 78.50 94 CYS A C 1
ATOM 747 O O . CYS A 1 94 ? -9.913 -25.483 46.263 1.00 78.50 94 CYS A O 1
ATOM 749 N N . VAL A 1 95 ? -10.578 -24.950 48.336 1.00 78.06 95 VAL A N 1
ATOM 750 C CA . VAL A 1 95 ? -9.924 -26.096 48.978 1.00 78.06 95 VAL A CA 1
ATOM 751 C C . VAL A 1 95 ? -10.861 -27.299 48.900 1.00 78.06 95 VAL A C 1
ATOM 753 O O . VAL A 1 95 ? -11.962 -27.264 49.458 1.00 78.06 95 VAL A O 1
ATOM 756 N N . MET A 1 96 ? -10.418 -28.352 48.214 1.00 72.06 96 MET A N 1
ATOM 757 C CA . MET A 1 96 ? -11.142 -29.613 48.055 1.00 72.06 96 MET A CA 1
ATOM 758 C C . MET A 1 96 ? -10.379 -30.751 48.732 1.00 72.06 96 MET A C 1
ATOM 760 O O . MET A 1 96 ? -9.152 -30.831 48.650 1.00 72.06 96 MET A O 1
ATOM 764 N N . GLN A 1 97 ? -11.101 -31.645 49.400 1.00 69.12 97 GLN A N 1
ATOM 765 C CA . GLN A 1 97 ? -10.531 -32.876 49.939 1.00 69.12 97 GLN A CA 1
ATOM 766 C C . GLN A 1 97 ? -10.328 -33.880 48.807 1.00 69.12 97 GLN A C 1
ATOM 768 O O . GLN A 1 97 ? -11.093 -33.910 47.846 1.00 69.12 97 GLN A O 1
ATOM 773 N N . LYS A 1 98 ? -9.346 -34.774 48.934 1.00 62.69 98 LYS A N 1
ATOM 774 C CA . LYS A 1 98 ? -9.213 -35.913 48.008 1.00 62.69 98 LYS A CA 1
ATOM 775 C C . LYS A 1 98 ? -10.484 -36.769 47.949 1.00 62.69 98 LYS A C 1
ATOM 777 O O . LYS A 1 98 ? -10.803 -37.272 46.884 1.00 62.69 98 LYS A O 1
ATOM 782 N N . ASP A 1 99 ? -11.236 -36.873 49.044 1.00 62.91 99 ASP A N 1
ATOM 783 C CA . ASP A 1 99 ? -12.510 -37.607 49.082 1.00 62.91 99 ASP A CA 1
ATOM 784 C C . ASP A 1 99 ? -13.647 -36.900 48.319 1.00 62.91 99 ASP A C 1
ATOM 786 O O . ASP A 1 99 ? -14.639 -37.542 47.969 1.00 62.91 99 ASP A O 1
ATOM 790 N N . ASP A 1 100 ? -13.493 -35.611 47.984 1.00 60.50 100 ASP A N 1
ATOM 791 C CA . ASP A 1 100 ? -14.399 -34.910 47.061 1.00 60.50 100 ASP A CA 1
ATOM 792 C C . ASP A 1 100 ? -14.225 -35.416 45.607 1.00 60.50 100 ASP A C 1
ATOM 794 O O . ASP A 1 100 ? -14.998 -35.061 44.716 1.00 60.50 100 ASP A O 1
ATOM 798 N N . PHE A 1 101 ? -13.235 -36.284 45.358 1.00 58.91 101 PHE A N 1
ATOM 799 C CA . PHE A 1 101 ? -12.870 -36.861 44.067 1.00 58.91 101 PHE A CA 1
ATOM 800 C C . PHE A 1 101 ? -12.895 -38.415 44.123 1.00 58.91 101 PHE A C 1
ATOM 802 O O . PHE A 1 101 ? -12.004 -39.000 44.732 1.00 58.91 101 PHE A O 1
ATOM 809 N N . PRO A 1 102 ? -13.793 -39.150 43.427 1.00 55.75 102 PRO A N 1
ATOM 810 C CA . PRO A 1 102 ? -14.927 -38.706 42.627 1.00 55.75 102 PRO A CA 1
ATOM 811 C C . PRO A 1 102 ? -16.218 -38.657 43.451 1.00 55.75 102 PRO A C 1
ATOM 813 O O . PRO A 1 102 ? -16.526 -39.558 44.236 1.00 55.75 102 PRO A O 1
ATOM 816 N N . ILE A 1 103 ? -17.044 -37.650 43.189 1.00 45.47 103 ILE A N 1
ATOM 817 C CA . ILE A 1 103 ? -18.377 -37.554 43.784 1.00 45.47 103 ILE A CA 1
ATOM 818 C C . ILE A 1 103 ? -19.234 -38.712 43.267 1.00 45.47 103 ILE A C 1
ATOM 820 O O . ILE A 1 103 ? -19.575 -38.783 42.084 1.00 45.47 103 ILE A O 1
ATOM 824 N N . LYS A 1 104 ? -19.591 -39.631 44.169 1.00 41.12 104 LYS A N 1
ATOM 825 C CA . LYS A 1 104 ? -20.526 -40.727 43.897 1.00 41.12 104 LYS A CA 1
ATOM 826 C C . LYS A 1 104 ? -21.908 -40.152 43.583 1.00 41.12 104 LYS A C 1
ATOM 828 O O . LYS A 1 104 ? -22.579 -39.618 44.463 1.00 41.12 104 LYS A O 1
ATOM 833 N N . TYR A 1 105 ? -22.350 -40.298 42.338 1.00 36.44 105 TYR A N 1
ATOM 834 C CA . TYR A 1 105 ? -23.738 -40.041 41.960 1.00 36.44 105 TYR A CA 1
ATOM 835 C C . TYR A 1 105 ? -24.665 -41.108 42.576 1.00 36.44 105 TYR A C 1
ATOM 837 O O . TYR A 1 105 ? -24.352 -42.296 42.493 1.00 36.44 105 TYR A O 1
ATOM 845 N N . PRO A 1 106 ? -25.842 -40.743 43.119 1.00 29.42 106 PRO A N 1
ATOM 846 C CA . PRO A 1 106 ? -26.860 -41.698 43.561 1.00 29.42 106 PRO A CA 1
ATOM 847 C C . PRO A 1 106 ? -27.712 -42.261 42.403 1.00 29.42 106 PRO A C 1
ATOM 849 O O . PRO A 1 106 ? -28.869 -42.618 42.605 1.00 29.42 106 PRO A O 1
ATOM 852 N N . PHE A 1 107 ? -27.158 -42.381 41.191 1.00 30.02 107 PHE A N 1
ATOM 853 C CA . PHE A 1 107 ? -27.791 -43.120 40.096 1.00 30.02 107 PHE A CA 1
ATOM 854 C C . PHE A 1 107 ? -26.994 -44.394 39.819 1.00 30.02 107 PHE A C 1
ATOM 856 O O . PHE A 1 107 ? -25.875 -44.356 39.311 1.00 30.02 107 PHE A O 1
ATOM 863 N N . GLY A 1 108 ? -27.576 -45.529 40.209 1.00 27.17 108 GLY A N 1
ATOM 864 C CA . GLY A 1 108 ? -27.020 -46.852 39.965 1.00 27.17 108 GLY A CA 1
ATOM 865 C C . GLY A 1 108 ? -27.030 -47.201 38.479 1.00 27.17 108 GLY A C 1
ATOM 866 O O . GLY A 1 108 ? -28.086 -47.242 37.852 1.00 27.17 108 GLY A O 1
ATOM 867 N N . CYS A 1 109 ? -25.860 -47.529 37.934 1.00 25.16 109 CYS A N 1
ATOM 868 C CA . CYS A 1 109 ? -25.776 -48.356 36.736 1.00 25.16 109 CYS A CA 1
ATOM 869 C C . CYS A 1 109 ? -26.144 -49.794 37.122 1.00 25.16 109 CYS A C 1
ATOM 871 O O . CYS A 1 109 ? -25.344 -50.519 37.712 1.00 25.16 109 CYS A O 1
ATOM 873 N N . LEU A 1 110 ? -27.373 -50.195 36.801 1.00 25.89 110 LEU A N 1
ATOM 874 C CA . LEU A 1 110 ? -27.803 -51.590 36.798 1.00 25.89 110 LEU A CA 1
ATOM 875 C C . LEU A 1 110 ? -27.108 -52.316 35.637 1.00 25.89 110 LEU A C 1
ATOM 877 O O . LEU A 1 110 ? -27.377 -52.056 34.467 1.00 25.89 110 LEU A O 1
ATOM 881 N N . LEU A 1 111 ? -26.199 -53.223 35.982 1.00 28.31 111 LEU A N 1
ATOM 882 C CA . LEU A 1 111 ? -25.652 -54.251 35.099 1.00 28.31 111 LEU A CA 1
ATOM 883 C C . LEU A 1 111 ? -26.615 -55.448 35.094 1.00 28.31 111 LEU A C 1
ATOM 885 O O . LEU A 1 111 ? -27.059 -55.818 36.172 1.00 28.31 111 LEU A O 1
ATOM 889 N N . PHE A 1 112 ? -26.892 -56.063 33.933 1.00 28.81 112 PHE A N 1
ATOM 890 C CA . PHE A 1 112 ? -26.911 -57.530 33.731 1.00 28.81 112 PHE A CA 1
ATOM 891 C C . PHE A 1 112 ? -27.247 -57.916 32.276 1.00 28.81 112 PHE A C 1
ATOM 893 O O . PHE A 1 112 ? -28.368 -57.690 31.829 1.00 28.81 112 PHE A O 1
ATOM 900 N N . HIS A 1 113 ? -26.330 -58.620 31.595 1.00 24.75 113 HIS A N 1
ATOM 901 C CA . HIS A 1 113 ? -26.526 -60.036 31.223 1.00 24.75 113 HIS A CA 1
ATOM 902 C C . HIS A 1 113 ? -25.211 -60.704 30.769 1.00 24.75 113 HIS A C 1
ATOM 904 O O . HIS A 1 113 ? -24.506 -60.202 29.898 1.00 24.75 113 HIS A O 1
ATOM 910 N N . ILE A 1 114 ? -24.922 -61.861 31.376 1.00 31.50 114 ILE A N 1
ATOM 911 C CA . ILE A 1 114 ? -23.916 -62.875 31.013 1.00 31.50 114 ILE A CA 1
ATOM 912 C C . ILE A 1 114 ? -24.695 -64.163 30.721 1.00 31.50 114 ILE A C 1
ATOM 914 O O . ILE A 1 114 ? -25.484 -64.518 31.587 1.00 31.50 114 ILE A O 1
ATOM 918 N N . ILE A 1 115 ? -24.416 -64.866 29.608 1.00 27.20 115 ILE A N 1
ATOM 919 C CA . ILE A 1 115 ? -24.360 -66.349 29.432 1.00 27.20 115 ILE A CA 1
ATOM 920 C C . ILE A 1 115 ? -23.449 -66.587 28.195 1.00 27.20 115 ILE A C 1
ATOM 922 O O . ILE A 1 115 ? -23.752 -66.070 27.127 1.00 27.20 115 ILE A O 1
ATOM 926 N N . GLN A 1 116 ? -22.187 -67.029 28.331 1.00 26.03 116 GLN A N 1
ATOM 927 C CA . GLN A 1 116 ? -21.653 -68.416 28.351 1.00 26.03 116 GLN A CA 1
ATOM 928 C C . GLN A 1 116 ? -21.894 -69.270 27.080 1.00 26.03 116 GLN A C 1
ATOM 930 O O . GLN A 1 116 ? -22.988 -69.783 26.892 1.00 26.03 116 GLN A O 1
ATOM 935 N N . HIS A 1 117 ? -20.855 -69.524 26.265 1.00 23.94 117 HIS A N 1
ATOM 936 C CA . HIS A 1 117 ? -20.099 -70.798 26.211 1.00 23.94 117 HIS A CA 1
ATOM 937 C C . HIS A 1 117 ? -18.987 -70.785 25.131 1.00 23.94 117 HIS A C 1
ATOM 939 O O . HIS A 1 117 ? -18.995 -69.972 24.214 1.00 23.94 117 HIS A O 1
ATOM 945 N N . TYR A 1 118 ? -17.999 -71.660 25.335 1.00 27.75 118 TYR A N 1
ATOM 946 C CA . TYR A 1 118 ? -16.636 -71.709 24.785 1.00 27.75 118 TYR A CA 1
ATOM 947 C C . TYR A 1 118 ? -16.488 -72.552 23.507 1.00 27.75 118 TYR A C 1
ATOM 949 O O . TYR A 1 118 ? -17.224 -73.516 23.350 1.00 27.75 118 TYR A O 1
ATOM 957 N N . GLU A 1 119 ? -15.414 -72.314 22.738 1.00 23.00 119 GLU A N 1
ATOM 958 C CA . GLU A 1 119 ? -14.605 -73.384 22.122 1.00 23.00 119 GLU A CA 1
ATOM 959 C C . GLU A 1 119 ? -13.143 -72.935 21.881 1.00 23.00 119 GLU A C 1
ATOM 961 O O . GLU A 1 119 ? -12.857 -71.758 21.665 1.00 23.00 119 GLU A O 1
ATOM 966 N N . TYR A 1 120 ? -12.212 -73.883 22.024 1.00 28.47 120 TYR A N 1
ATOM 967 C CA . TYR A 1 120 ? -10.756 -73.722 22.158 1.00 28.47 120 TYR A CA 1
ATOM 968 C C . TYR A 1 120 ? -10.012 -73.934 20.826 1.00 28.47 120 TYR A C 1
ATOM 970 O O . TYR A 1 120 ? -10.427 -74.785 20.051 1.00 28.47 120 TYR A O 1
ATOM 978 N N . CYS A 1 121 ? -8.834 -73.311 20.638 1.00 23.61 121 CYS A N 1
ATOM 979 C CA . CYS A 1 121 ? -7.628 -74.024 20.167 1.00 23.61 121 CYS A CA 1
ATOM 980 C C . CYS A 1 121 ? -6.329 -73.202 20.316 1.00 23.61 121 CYS A C 1
ATOM 982 O O . CYS A 1 121 ? -6.297 -71.997 20.085 1.00 23.61 121 CYS A O 1
ATOM 984 N N . LEU A 1 122 ? -5.257 -73.896 20.714 1.00 30.25 122 LEU A N 1
ATOM 985 C CA . LEU A 1 122 ? -3.904 -73.413 21.017 1.00 30.25 122 LEU A CA 1
ATOM 986 C C . LEU A 1 122 ? -2.970 -73.458 19.791 1.00 30.25 122 LEU A C 1
ATOM 988 O O . LEU A 1 122 ? -2.921 -74.479 19.111 1.00 30.25 122 LEU A O 1
ATOM 992 N N . LEU A 1 123 ? -2.114 -72.439 19.632 1.00 25.84 123 LEU A N 1
ATOM 993 C CA . LEU A 1 123 ? -0.744 -72.575 19.107 1.00 25.84 123 LEU A CA 1
ATOM 994 C C . LEU A 1 123 ? 0.132 -71.394 19.588 1.00 25.84 123 LEU A C 1
ATOM 996 O O . LEU A 1 123 ? -0.234 -70.236 19.411 1.00 25.84 123 LEU A O 1
ATOM 1000 N N . ASN A 1 124 ? 1.280 -71.731 20.197 1.00 28.78 124 ASN A N 1
ATOM 1001 C CA . ASN A 1 124 ? 2.359 -70.885 20.758 1.00 28.78 124 ASN A CA 1
ATOM 1002 C C . ASN A 1 124 ? 2.265 -70.334 22.210 1.00 28.78 124 ASN A C 1
ATOM 1004 O O . ASN A 1 124 ? 2.750 -69.245 22.492 1.00 28.78 124 ASN A O 1
ATOM 1008 N N . GLY A 1 125 ? 1.842 -71.154 23.184 1.00 25.53 125 GLY A N 1
ATOM 1009 C CA . GLY A 1 125 ? 2.758 -71.365 24.328 1.00 25.53 125 GLY A CA 1
ATOM 1010 C C . GLY A 1 125 ? 2.647 -70.579 25.656 1.00 25.53 125 GLY A C 1
ATOM 1011 O O . GLY A 1 125 ? 3.639 -70.589 26.372 1.00 25.53 125 GLY A O 1
ATOM 1012 N N . ILE A 1 126 ? 1.454 -70.097 26.057 1.00 27.77 126 ILE A N 1
ATOM 1013 C CA . ILE A 1 126 ? 0.944 -69.958 27.465 1.00 27.77 126 ILE A CA 1
ATOM 1014 C C . ILE A 1 126 ? 1.599 -68.873 28.394 1.00 27.77 126 ILE A C 1
ATOM 1016 O O . ILE A 1 126 ? 2.792 -68.636 28.311 1.00 27.77 126 ILE A O 1
ATOM 1020 N N . TRP A 1 127 ? 0.954 -68.127 29.321 1.00 24.39 127 TRP A N 1
ATOM 1021 C CA . TRP A 1 127 ? -0.336 -68.194 30.042 1.00 24.39 127 TRP A CA 1
ATOM 1022 C C . TRP A 1 127 ? -0.959 -66.804 30.303 1.00 24.39 127 TRP A C 1
ATOM 1024 O O . TRP A 1 127 ? -0.277 -65.879 30.733 1.00 24.39 127 TRP A O 1
ATOM 1034 N N . LEU A 1 128 ? -2.287 -66.704 30.175 1.00 25.50 128 LEU A N 1
ATOM 1035 C CA . LEU A 1 128 ? -3.117 -65.727 30.889 1.00 25.50 128 LEU A CA 1
ATOM 1036 C C . LEU A 1 128 ? -3.900 -66.488 31.962 1.00 25.50 128 LEU A C 1
ATOM 1038 O O . LEU A 1 128 ? -4.663 -67.387 31.618 1.00 25.50 128 LEU A O 1
ATOM 1042 N N . LEU A 1 129 ? -3.695 -66.156 33.239 1.00 24.38 129 LEU A N 1
ATOM 1043 C CA . LEU A 1 129 ? -4.635 -65.360 34.047 1.00 24.38 129 LEU A CA 1
ATOM 1044 C C . LEU A 1 129 ? -4.151 -65.321 35.509 1.00 24.38 129 LEU A C 1
ATOM 1046 O O . LEU A 1 129 ? -3.948 -66.375 36.092 1.00 24.38 129 LEU A O 1
ATOM 1050 N N . TYR A 1 130 ? -4.046 -64.135 36.111 1.00 21.64 130 TYR A N 1
ATOM 1051 C CA . TYR A 1 130 ? -4.627 -63.826 37.427 1.00 21.64 130 TYR A CA 1
ATOM 1052 C C . TYR A 1 130 ? -4.740 -62.302 37.568 1.00 21.64 130 TYR A C 1
ATOM 1054 O O . TYR A 1 130 ? -3.859 -61.551 37.155 1.00 21.64 130 TYR A O 1
ATOM 1062 N N . LEU A 1 131 ? -5.884 -61.870 38.093 1.00 26.23 131 LEU A N 1
ATOM 1063 C CA . LEU A 1 131 ? -6.295 -60.483 38.255 1.00 26.23 131 LEU A CA 1
ATOM 1064 C C . LEU A 1 131 ? -5.359 -59.677 39.166 1.00 26.23 131 LEU A C 1
ATOM 1066 O O . LEU A 1 131 ? -5.026 -60.110 40.265 1.00 26.23 131 LEU A O 1
ATOM 1070 N N . SER A 1 132 ? -5.117 -58.429 38.773 1.00 23.84 132 SER A N 1
ATOM 1071 C CA . SER A 1 132 ? -5.104 -57.303 39.703 1.00 23.84 132 SER A CA 1
ATOM 1072 C C . SER A 1 132 ? -6.142 -56.307 39.202 1.00 23.84 132 SER A C 1
ATOM 1074 O O . SER A 1 132 ? -5.954 -55.637 38.188 1.00 23.84 132 SER A O 1
ATOM 1076 N N . VAL A 1 133 ? -7.285 -56.276 39.882 1.00 33.00 133 VAL A N 1
ATOM 1077 C CA . VAL A 1 133 ? -8.214 -55.154 39.811 1.00 33.00 133 VAL A CA 1
ATOM 1078 C C . VAL A 1 133 ? -7.513 -53.985 40.500 1.00 33.00 133 VAL A C 1
ATOM 1080 O O . VAL A 1 133 ? -7.579 -53.859 41.721 1.00 33.00 133 VAL A O 1
ATOM 1083 N N . SER A 1 134 ? -6.833 -53.125 39.745 1.00 27.86 134 SER A N 1
ATOM 1084 C CA . SER A 1 134 ? -6.577 -51.762 40.205 1.00 27.86 134 SER A CA 1
ATOM 1085 C C . SER A 1 134 ? -7.867 -50.975 40.013 1.00 27.86 134 SER A C 1
ATOM 1087 O O . SER A 1 134 ? -8.215 -50.514 38.929 1.00 27.86 134 SER A O 1
ATOM 1089 N N . ILE A 1 135 ? -8.620 -50.921 41.105 1.00 34.16 135 ILE A N 1
ATOM 1090 C CA . ILE A 1 135 ? -9.779 -50.064 41.318 1.00 34.16 135 ILE A CA 1
ATOM 1091 C C . ILE A 1 135 ? -9.455 -48.647 40.812 1.00 34.16 135 ILE A C 1
ATOM 1093 O O . ILE A 1 135 ? -8.406 -48.092 41.130 1.00 34.16 135 ILE A O 1
ATOM 1097 N N . PHE A 1 136 ? -10.370 -48.108 40.004 1.00 40.50 136 PHE A N 1
ATOM 1098 C CA . PHE A 1 136 ? -10.449 -46.732 39.511 1.00 40.50 136 PHE A CA 1
ATOM 1099 C C . PHE A 1 136 ? -9.809 -45.684 40.441 1.00 40.50 136 PHE A C 1
ATOM 1101 O O . PHE A 1 136 ? -10.250 -45.519 41.575 1.00 40.50 136 PHE A O 1
ATOM 1108 N N . LEU A 1 137 ? -8.850 -44.912 39.922 1.00 42.22 137 LEU A N 1
ATOM 1109 C CA . LEU A 1 137 ? -8.337 -43.681 40.547 1.00 42.22 137 LEU A CA 1
ATOM 1110 C C . LEU A 1 137 ? -8.304 -42.513 39.542 1.00 42.22 137 LEU A C 1
ATOM 1112 O O . LEU A 1 137 ? -7.387 -41.701 39.538 1.00 42.22 137 LEU A O 1
ATOM 1116 N N . ASN A 1 138 ? -9.325 -42.435 38.685 1.00 48.66 138 ASN A N 1
ATOM 1117 C CA . ASN A 1 138 ? -9.579 -41.274 37.837 1.00 48.66 138 ASN A CA 1
ATOM 1118 C C . ASN A 1 138 ? -10.809 -40.556 38.381 1.00 48.66 138 ASN A C 1
ATOM 1120 O O . ASN A 1 138 ? -11.902 -41.128 38.381 1.00 48.66 138 ASN A O 1
ATOM 1124 N N . SER A 1 139 ? -10.633 -39.318 38.832 1.00 57.50 139 SER A N 1
ATOM 1125 C CA . SER A 1 139 ? -11.703 -38.561 39.469 1.00 57.50 139 SER A CA 1
ATOM 1126 C C . SER A 1 139 ? -12.018 -37.300 38.681 1.00 57.50 139 SER A C 1
ATOM 1128 O O . SER A 1 139 ? -11.122 -36.532 38.328 1.00 57.50 139 SER A O 1
ATOM 1130 N N . SER A 1 140 ? -13.304 -37.085 38.410 1.00 61.28 140 SER A N 1
ATOM 1131 C CA . SER A 1 140 ? -13.801 -35.888 37.737 1.00 61.28 140 SER A CA 1
ATOM 1132 C C . SER A 1 140 ? -14.996 -35.297 38.475 1.00 61.28 140 SER A C 1
ATOM 1134 O O . SER A 1 140 ? -15.743 -36.005 39.155 1.00 61.28 140 SER A O 1
ATOM 1136 N N . PHE A 1 141 ? -15.175 -33.986 38.343 1.00 72.00 141 PHE A N 1
ATOM 1137 C CA . PHE A 1 141 ? -16.404 -33.308 38.737 1.00 72.00 141 PHE A CA 1
ATOM 1138 C C . PHE A 1 141 ? -16.804 -32.284 37.672 1.00 72.00 141 PHE A C 1
ATOM 1140 O O . PHE A 1 141 ? -15.985 -31.832 36.867 1.00 72.00 141 PHE A O 1
ATOM 1147 N N . THR A 1 142 ? -18.088 -31.940 37.664 1.00 79.44 142 THR A N 1
ATOM 1148 C CA . THR A 1 142 ? -18.717 -31.094 36.645 1.00 79.44 142 THR A CA 1
ATOM 1149 C C . THR A 1 142 ? -19.125 -29.752 37.234 1.00 79.44 142 THR A C 1
ATOM 1151 O O . THR A 1 142 ? -19.706 -29.714 38.322 1.00 79.44 142 THR A O 1
ATOM 1154 N N . TYR A 1 143 ? -18.891 -28.664 36.507 1.00 78.62 143 TYR A N 1
ATOM 1155 C CA . TYR A 1 143 ? -19.209 -27.309 36.956 1.00 78.62 143 TYR A CA 1
ATOM 1156 C C . TYR A 1 143 ? -19.638 -26.396 35.799 1.00 78.62 143 TYR A C 1
ATOM 1158 O O . TYR A 1 143 ? -19.492 -26.733 34.621 1.00 78.62 143 TYR A O 1
ATOM 1166 N N . LYS A 1 144 ? -20.197 -25.236 36.147 1.00 85.56 144 LYS A N 1
ATOM 1167 C CA . LYS A 1 144 ? -20.530 -24.133 35.241 1.00 85.56 144 LYS A CA 1
ATOM 1168 C C . LYS A 1 144 ? -20.326 -22.791 35.927 1.00 85.56 144 LYS A C 1
ATOM 1170 O O . LYS A 1 144 ? -20.459 -22.679 37.146 1.00 85.56 144 LYS A O 1
ATOM 1175 N N . TYR A 1 145 ? -20.077 -21.768 35.119 1.00 82.25 145 TYR A N 1
ATOM 1176 C CA . TYR A 1 145 ? -20.120 -20.385 35.580 1.00 82.25 145 TYR A CA 1
ATOM 1177 C C . TYR A 1 145 ? -21.547 -19.839 35.552 1.00 82.25 145 TYR A C 1
ATOM 1179 O O . TYR A 1 145 ? -22.360 -20.203 34.698 1.00 82.25 145 TYR A O 1
ATOM 1187 N N . SER A 1 146 ? -21.856 -18.939 36.479 1.00 83.88 146 SER A N 1
ATOM 1188 C CA . SER A 1 146 ? -23.121 -18.212 36.497 1.00 83.88 146 SER A CA 1
ATOM 1189 C C . SER A 1 146 ? -22.939 -16.759 36.906 1.00 83.88 146 SER A C 1
ATOM 1191 O O . SER A 1 146 ? -22.031 -16.428 37.667 1.00 83.88 146 SER A O 1
ATOM 1193 N N . LYS A 1 147 ? -23.825 -15.906 36.391 1.00 82.31 147 LYS A N 1
ATOM 1194 C CA . LYS A 1 147 ? -23.989 -14.516 36.812 1.00 82.31 147 LYS A CA 1
ATOM 1195 C C . LYS A 1 147 ? -25.209 -14.424 37.710 1.00 82.31 147 LYS A C 1
ATOM 1197 O O . LYS A 1 147 ? -26.270 -14.962 37.375 1.00 82.31 147 LYS A O 1
ATOM 1202 N N . TYR A 1 148 ? -25.053 -13.721 38.820 1.00 79.56 148 TYR A N 1
ATOM 1203 C CA . TYR A 1 148 ? -26.132 -13.468 39.757 1.00 79.56 148 TYR A CA 1
ATOM 1204 C C . TYR A 1 148 ? -26.201 -11.973 40.055 1.00 79.56 148 TYR A C 1
ATOM 1206 O O . TYR A 1 148 ? -25.256 -11.390 40.585 1.00 79.56 148 TYR A O 1
ATOM 1214 N N . GLY A 1 149 ? -27.304 -11.345 39.654 1.00 75.25 149 GLY A N 1
ATOM 1215 C CA . GLY A 1 149 ? -27.574 -9.938 39.923 1.00 75.25 149 GLY A CA 1
ATOM 1216 C C . GLY A 1 149 ? -28.265 -9.744 41.271 1.00 75.25 149 GLY A C 1
ATOM 1217 O O . GLY A 1 149 ? -29.111 -10.553 41.656 1.00 75.25 149 GLY A O 1
ATOM 1218 N N . LYS A 1 150 ? -27.985 -8.629 41.957 1.00 67.62 150 LYS A N 1
ATOM 1219 C CA . LYS A 1 150 ? -28.649 -8.267 43.230 1.00 67.62 150 LYS A CA 1
ATOM 1220 C C . LYS A 1 150 ? -30.180 -8.183 43.135 1.00 67.62 150 LYS A C 1
ATOM 1222 O O . LYS A 1 150 ? -30.864 -8.436 44.121 1.00 67.62 150 LYS A O 1
ATOM 1227 N N . ALA A 1 151 ? -30.721 -7.912 41.945 1.00 65.94 151 ALA A N 1
ATOM 1228 C CA . ALA A 1 151 ? -32.159 -7.921 41.657 1.00 65.94 151 ALA A CA 1
ATOM 1229 C C . ALA A 1 151 ? -32.783 -9.335 41.541 1.00 65.94 151 ALA A C 1
ATOM 1231 O O . ALA A 1 151 ? -33.957 -9.457 41.202 1.00 65.94 151 ALA A O 1
ATOM 1232 N N . GLY A 1 152 ? -32.016 -10.407 41.782 1.00 63.34 152 GLY A N 1
ATOM 1233 C CA . GLY A 1 152 ? -32.474 -11.800 41.674 1.00 63.34 152 GLY A CA 1
ATOM 1234 C C . GLY A 1 152 ? -32.401 -12.388 40.260 1.00 63.34 152 GLY A C 1
ATOM 1235 O O . GLY A 1 152 ? -32.811 -13.528 40.045 1.00 63.34 152 GLY A O 1
ATOM 1236 N N . ASN A 1 153 ? -31.862 -11.640 39.292 1.00 69.31 153 ASN A N 1
ATOM 1237 C CA . ASN A 1 153 ? -31.674 -12.113 37.923 1.00 69.31 153 ASN A CA 1
ATOM 1238 C C . ASN A 1 153 ? -30.490 -13.086 37.856 1.00 69.31 153 ASN A C 1
ATOM 1240 O O . ASN A 1 153 ? -29.368 -12.743 38.229 1.00 69.31 153 ASN A O 1
ATOM 1244 N N . PHE A 1 154 ? -30.741 -14.290 37.348 1.00 78.12 154 PHE A N 1
ATOM 1245 C CA . PHE A 1 154 ? -29.760 -15.366 37.233 1.00 78.12 154 PHE A CA 1
ATOM 1246 C C . PHE A 1 154 ? -29.559 -15.754 35.767 1.00 78.12 154 PHE A C 1
ATOM 1248 O O . PHE A 1 154 ? -30.530 -16.007 35.053 1.00 78.12 154 PHE A O 1
ATOM 1255 N N . SER A 1 155 ? -28.302 -15.860 35.329 1.00 77.31 155 SER A N 1
ATOM 1256 C CA . SER A 1 155 ? -27.966 -16.436 34.023 1.00 77.31 155 SER A CA 1
ATOM 1257 C C . SER A 1 155 ? -26.833 -17.449 34.132 1.00 77.31 155 SER A C 1
ATOM 1259 O O . SER A 1 155 ? -25.765 -17.160 34.677 1.00 77.31 155 SER A O 1
ATOM 1261 N N . LEU A 1 156 ? -27.062 -18.635 33.571 1.00 81.38 156 LEU A N 1
ATOM 1262 C CA . LEU A 1 156 ? -26.109 -19.737 33.540 1.00 81.38 156 LEU A CA 1
ATOM 1263 C C . LEU A 1 156 ? -25.327 -19.751 32.224 1.00 81.38 156 LEU A C 1
ATOM 1265 O O . LEU A 1 156 ? -25.865 -19.432 31.165 1.00 81.38 156 LEU A O 1
ATOM 1269 N N . GLU A 1 157 ? -24.079 -20.202 32.289 1.00 79.19 157 GLU A N 1
ATOM 1270 C CA . GLU A 1 157 ? -23.268 -20.503 31.114 1.00 79.19 157 GLU A CA 1
ATOM 1271 C C . GLU A 1 157 ? -23.966 -21.485 30.138 1.00 79.19 157 GLU A C 1
ATOM 1273 O O . GLU A 1 157 ? -24.542 -22.512 30.533 1.00 79.19 157 GLU A O 1
ATOM 1278 N N . THR A 1 158 ? -23.890 -21.182 28.838 1.00 79.19 158 THR A N 1
ATOM 1279 C CA . THR A 1 158 ? -24.474 -21.957 27.736 1.00 79.19 158 THR A CA 1
ATOM 1280 C C . THR A 1 158 ? -23.626 -23.185 27.371 1.00 79.19 158 THR A C 1
ATOM 1282 O O . THR A 1 158 ? -22.434 -23.280 27.668 1.00 79.19 158 THR A O 1
ATOM 1285 N N . GLY A 1 159 ? -24.250 -24.171 26.718 1.00 76.88 159 GLY A N 1
ATOM 1286 C CA . GLY A 1 159 ? -23.588 -25.419 26.313 1.00 76.88 159 GLY A CA 1
ATOM 1287 C C . GLY A 1 159 ? -23.514 -26.489 27.419 1.00 76.88 159 GLY A C 1
ATOM 1288 O O . GLY A 1 159 ? -24.179 -26.353 28.452 1.00 76.88 159 GLY A O 1
ATOM 1289 N N . PRO A 1 160 ? -22.761 -27.585 27.202 1.00 78.62 160 PRO A N 1
ATOM 1290 C CA . PRO A 1 160 ? -22.605 -28.661 28.183 1.00 78.62 160 PRO A CA 1
ATOM 1291 C C . PRO A 1 160 ? -21.821 -28.199 29.422 1.00 78.62 160 PRO A C 1
ATOM 1293 O O . PRO A 1 160 ? -21.087 -27.207 29.366 1.00 78.62 160 PRO A O 1
ATOM 1296 N N . ASN A 1 161 ? -21.975 -28.923 30.536 1.00 80.38 161 ASN A N 1
ATOM 1297 C CA . ASN A 1 161 ? -21.190 -28.699 31.754 1.00 80.38 161 ASN A CA 1
ATOM 1298 C C . ASN A 1 161 ? -19.688 -28.807 31.453 1.00 80.38 161 ASN A C 1
ATOM 1300 O O . ASN A 1 161 ? -19.273 -29.582 30.591 1.00 80.38 161 ASN A O 1
ATOM 1304 N N . ARG A 1 162 ? -18.876 -28.015 32.152 1.00 78.19 162 ARG A N 1
ATOM 1305 C CA . ARG A 1 162 ? -17.419 -28.163 32.137 1.00 78.19 162 ARG A CA 1
ATOM 1306 C C . ARG A 1 162 ? -17.038 -29.335 33.035 1.00 78.19 162 ARG A C 1
ATOM 1308 O O . ARG A 1 162 ? -17.722 -29.590 34.024 1.00 78.19 162 ARG A O 1
ATOM 1315 N N . GLU A 1 163 ? -15.967 -30.036 32.687 1.00 76.69 163 GLU A N 1
ATOM 1316 C CA . GLU A 1 163 ? -15.447 -31.182 33.435 1.00 76.69 163 GLU A CA 1
ATOM 1317 C C . GLU A 1 163 ? -13.992 -30.918 33.813 1.00 76.69 163 GLU A C 1
ATOM 1319 O O . GLU A 1 163 ? -13.174 -30.604 32.947 1.00 76.69 163 GLU A O 1
ATOM 1324 N N . LEU A 1 164 ? -13.670 -31.050 35.102 1.00 68.44 164 LEU A N 1
ATOM 1325 C CA . LEU A 1 164 ? -12.288 -31.068 35.571 1.00 68.44 164 LEU A CA 1
ATOM 1326 C C . LEU A 1 164 ? -11.865 -32.520 35.777 1.00 68.44 164 LEU A C 1
ATOM 1328 O O . LEU A 1 164 ? -12.454 -33.222 36.596 1.00 68.44 164 LEU A O 1
ATOM 1332 N N . PHE A 1 165 ? -10.838 -32.952 35.048 1.00 67.81 165 PHE A N 1
ATOM 1333 C CA . PHE A 1 165 ? -10.213 -34.260 35.211 1.00 67.81 165 PHE A CA 1
ATOM 1334 C C . PHE A 1 165 ? -8.902 -34.117 35.982 1.00 67.81 165 PHE A C 1
ATOM 1336 O O . PHE A 1 165 ? -8.060 -33.293 35.617 1.00 67.81 165 PHE A O 1
ATOM 1343 N N . VAL A 1 166 ? -8.720 -34.931 37.022 1.00 61.84 166 VAL A N 1
ATOM 1344 C CA . VAL A 1 166 ? -7.473 -34.977 37.791 1.00 61.84 166 VAL A CA 1
ATOM 1345 C C . VAL A 1 166 ? -6.918 -36.399 37.770 1.00 61.84 166 VAL A C 1
ATOM 1347 O O . VAL A 1 166 ? -7.573 -37.340 38.222 1.00 61.84 166 VAL A O 1
ATOM 1350 N N . ASP A 1 167 ? -5.704 -36.542 37.235 1.00 62.66 167 ASP A N 1
ATOM 1351 C CA . ASP A 1 167 ? -4.948 -37.794 37.251 1.00 62.66 167 ASP A CA 1
ATOM 1352 C C . ASP A 1 167 ? -4.102 -37.858 38.534 1.00 62.66 167 ASP A C 1
ATOM 1354 O O . ASP A 1 167 ? -3.176 -37.064 38.712 1.00 62.66 167 ASP A O 1
ATOM 1358 N N . PHE A 1 168 ? -4.417 -38.788 39.440 1.00 62.91 168 PHE A N 1
ATOM 1359 C CA . PHE A 1 168 ? -3.654 -39.012 40.674 1.00 62.91 168 PHE A CA 1
ATOM 1360 C C . PHE A 1 168 ? -2.585 -40.115 40.540 1.00 62.91 168 PHE A C 1
ATOM 1362 O O . PHE A 1 168 ? -1.939 -40.460 41.532 1.00 62.91 168 PHE A O 1
ATOM 1369 N N . SER A 1 169 ? -2.382 -40.677 39.341 1.00 59.03 169 SER A N 1
ATOM 1370 C CA . SER A 1 169 ? -1.506 -41.838 39.112 1.00 59.03 169 SER A CA 1
ATOM 1371 C C . SER A 1 169 ? -0.004 -41.513 39.140 1.00 59.03 169 SER A C 1
ATOM 1373 O O . SER A 1 169 ? 0.777 -42.360 39.571 1.00 59.03 169 SER A O 1
ATOM 1375 N N . SER A 1 170 ? 0.426 -40.307 38.739 1.00 49.66 170 SER A N 1
ATOM 1376 C CA . SER A 1 170 ? 1.857 -40.003 38.527 1.00 49.66 170 SER A CA 1
ATOM 1377 C C . SER A 1 170 ? 2.473 -39.009 39.517 1.00 49.66 170 SER A C 1
ATOM 1379 O O . SER A 1 170 ? 3.686 -39.023 39.723 1.00 49.66 170 SER A O 1
ATOM 1381 N N . SER A 1 171 ? 1.674 -38.143 40.145 1.00 56.56 171 SER A N 1
ATOM 1382 C CA . SER A 1 171 ? 2.105 -37.215 41.201 1.00 56.56 171 SER A CA 1
ATOM 1383 C C . SER A 1 171 ? 0.880 -36.601 41.883 1.00 56.56 171 SER A C 1
ATOM 1385 O O . SER A 1 171 ? -0.153 -36.428 41.248 1.00 56.56 171 SER A O 1
ATOM 1387 N N . GLN A 1 172 ? 0.958 -36.294 43.183 1.00 61.81 172 GLN A N 1
ATOM 1388 C CA . GLN A 1 172 ? -0.163 -35.680 43.908 1.00 61.81 172 GLN A CA 1
ATOM 1389 C C . GLN A 1 172 ? -0.128 -34.153 43.728 1.00 61.81 172 GLN A C 1
ATOM 1391 O O . GLN A 1 172 ? 0.745 -33.504 44.318 1.00 61.81 172 GLN A O 1
ATOM 1396 N N . PRO A 1 173 ? -1.033 -33.549 42.932 1.00 60.44 173 PRO A N 1
ATOM 1397 C CA . PRO A 1 173 ? -1.057 -32.103 42.776 1.00 60.44 173 PRO A CA 1
ATOM 1398 C C . PRO A 1 173 ? -1.510 -31.454 44.087 1.00 60.44 173 PRO A C 1
ATOM 1400 O O . PRO A 1 173 ? -2.584 -31.749 44.600 1.00 60.44 173 PRO A O 1
ATOM 1403 N N . LYS A 1 174 ? -0.696 -30.541 44.627 1.00 66.94 174 LYS A N 1
ATOM 1404 C CA . LYS A 1 174 ? -1.088 -29.687 45.765 1.00 66.94 174 LYS A CA 1
ATOM 1405 C C . LYS A 1 174 ? -1.973 -28.513 45.328 1.00 66.94 174 LYS A C 1
ATOM 1407 O O . LYS A 1 174 ? -2.728 -27.974 46.131 1.00 66.94 174 LYS A O 1
ATOM 1412 N N . CYS A 1 175 ? -1.868 -28.115 44.058 1.00 65.00 175 CYS A N 1
ATOM 1413 C CA . CYS A 1 175 ? -2.620 -27.019 43.459 1.00 65.00 175 CYS A CA 1
ATOM 1414 C C . CYS A 1 175 ? -2.960 -27.341 41.997 1.00 65.00 175 CYS A C 1
ATOM 1416 O O . CYS A 1 175 ? -2.108 -27.844 41.260 1.00 65.00 175 CYS A O 1
ATOM 1418 N N . ILE A 1 176 ? -4.192 -27.037 41.592 1.00 66.69 176 ILE A N 1
ATOM 1419 C CA . ILE A 1 176 ? -4.710 -27.163 40.230 1.00 66.69 176 ILE A CA 1
ATOM 1420 C C . ILE A 1 176 ? -5.225 -25.790 39.803 1.00 66.69 176 ILE A C 1
ATOM 1422 O O . ILE A 1 176 ? -6.088 -25.217 40.461 1.00 66.69 176 ILE A O 1
ATOM 1426 N N . ILE A 1 177 ? -4.711 -25.266 38.690 1.00 64.31 177 ILE A N 1
ATOM 1427 C CA . ILE A 1 177 ? -5.167 -23.994 38.120 1.00 64.31 177 ILE A CA 1
ATOM 1428 C C . ILE A 1 177 ? -6.035 -24.301 36.905 1.00 64.31 177 ILE A C 1
ATOM 1430 O O . ILE A 1 177 ? -5.550 -24.847 35.913 1.00 64.31 177 ILE A O 1
ATOM 1434 N N . VAL A 1 178 ? -7.306 -23.918 36.975 1.00 62.78 178 VAL A N 1
ATOM 1435 C CA . VAL A 1 178 ? -8.283 -24.095 35.902 1.00 62.78 178 VAL A CA 1
ATOM 1436 C C . VAL A 1 178 ? -8.491 -22.754 35.208 1.00 62.78 178 VAL A C 1
ATOM 1438 O O . VAL A 1 178 ? -8.988 -21.804 35.811 1.00 62.78 178 VAL A O 1
ATOM 1441 N N . SER A 1 179 ? -8.074 -22.664 33.943 1.00 70.81 179 SER A N 1
ATOM 1442 C CA . SER A 1 179 ? -8.206 -21.455 33.122 1.00 70.81 179 SER A CA 1
ATOM 1443 C C . SER A 1 179 ? -9.154 -21.714 31.956 1.00 70.81 179 SER A C 1
ATOM 1445 O O . SER A 1 179 ? -8.784 -22.323 30.956 1.00 70.81 179 SER A O 1
ATOM 1447 N N . ASP A 1 180 ? -10.394 -21.254 32.107 1.00 62.53 180 ASP A N 1
ATOM 1448 C CA . ASP A 1 180 ? -11.523 -21.665 31.267 1.00 62.53 180 ASP A CA 1
ATOM 1449 C C . ASP A 1 180 ? -11.819 -20.757 30.066 1.00 62.53 180 ASP A C 1
ATOM 1451 O O . ASP A 1 180 ? -12.773 -21.004 29.315 1.00 62.53 180 ASP A O 1
ATOM 1455 N N . GLY A 1 181 ? -11.001 -19.721 29.870 1.00 71.06 181 GLY A N 1
ATOM 1456 C CA . GLY A 1 181 ? -11.204 -18.711 28.833 1.00 71.06 181 GLY A CA 1
ATOM 1457 C C . GLY A 1 181 ? -12.442 -17.852 29.104 1.00 71.06 181 GLY A C 1
ATOM 1458 O O . GLY A 1 181 ? -12.676 -17.445 30.240 1.00 71.06 181 GLY A O 1
ATOM 1459 N N . MET A 1 182 ? -13.216 -17.545 28.058 1.00 66.62 182 MET A N 1
ATOM 1460 C CA . MET A 1 182 ? -14.468 -16.787 28.186 1.00 66.62 182 MET A CA 1
ATOM 1461 C C . MET A 1 182 ? -15.601 -17.657 28.740 1.00 66.62 182 MET A C 1
ATOM 1463 O O . MET A 1 182 ? -15.740 -18.827 28.365 1.00 66.62 182 MET A O 1
ATOM 1467 N N . MET A 1 183 ? -16.452 -17.058 29.577 1.00 73.19 183 MET A N 1
ATOM 1468 C CA . MET A 1 183 ? -17.755 -17.636 29.913 1.00 73.19 183 MET A CA 1
ATOM 1469 C C . MET A 1 183 ? -18.582 -17.807 28.629 1.00 73.19 183 MET A C 1
ATOM 1471 O O . MET A 1 183 ? -18.683 -16.886 27.817 1.00 73.19 183 MET A O 1
ATOM 1475 N N . ARG A 1 184 ? -19.153 -18.998 28.412 1.00 75.50 184 ARG A N 1
ATOM 1476 C CA . ARG A 1 184 ? -19.988 -19.284 27.234 1.00 75.50 184 ARG A CA 1
ATOM 1477 C C . ARG A 1 184 ? -21.346 -18.610 27.425 1.00 75.50 184 ARG A C 1
ATOM 1479 O O . ARG A 1 184 ? -22.191 -19.096 28.168 1.00 75.50 184 ARG A O 1
ATOM 1486 N N . GLU A 1 185 ? -21.563 -17.473 26.780 1.00 68.25 185 GLU A N 1
ATOM 1487 C CA . GLU A 1 185 ? -22.833 -16.742 26.844 1.00 68.25 185 GLU A CA 1
ATOM 1488 C C . GLU A 1 185 ? -23.582 -16.833 25.515 1.00 68.25 185 GLU A C 1
ATOM 1490 O O . GLU A 1 185 ? -22.999 -17.160 24.478 1.00 68.25 185 GLU A O 1
ATOM 1495 N N . MET A 1 186 ? -24.890 -16.559 25.530 1.00 64.69 186 MET A N 1
ATOM 1496 C CA . MET A 1 186 ? -25.581 -16.269 24.274 1.00 64.69 186 MET A CA 1
ATOM 1497 C C . MET A 1 186 ? -24.946 -15.007 23.677 1.00 64.69 186 MET A C 1
ATOM 1499 O O . MET A 1 186 ? -24.810 -14.015 24.396 1.00 64.69 186 MET A O 1
ATOM 1503 N N . PRO A 1 187 ? -24.543 -15.018 22.395 1.00 62.41 187 PRO A N 1
ATOM 1504 C CA . PRO A 1 187 ? -23.950 -13.841 21.784 1.00 62.41 187 PRO A CA 1
ATOM 1505 C C . PRO A 1 187 ? -24.965 -12.697 21.808 1.00 62.41 187 PRO A C 1
ATOM 1507 O O . PRO A 1 187 ? -26.141 -12.894 21.489 1.00 62.41 187 PRO A O 1
ATOM 1510 N N . TRP A 1 188 ? -24.507 -11.505 22.191 1.00 68.12 188 TRP A N 1
ATOM 1511 C CA . TRP A 1 188 ? -25.317 -10.295 22.122 1.00 68.12 188 TRP A CA 1
ATOM 1512 C C . TRP A 1 188 ? -25.836 -10.106 20.689 1.00 68.12 188 TRP A C 1
ATOM 1514 O O . TRP A 1 188 ? -25.079 -10.229 19.724 1.00 68.12 188 TRP A O 1
ATOM 1524 N N . ARG A 1 189 ? -27.136 -9.834 20.548 1.00 69.38 189 ARG A N 1
ATOM 1525 C CA . ARG A 1 189 ? -27.770 -9.502 19.268 1.00 69.38 189 ARG A CA 1
ATOM 1526 C C . ARG A 1 189 ? -28.374 -8.115 19.400 1.00 69.38 189 ARG A C 1
ATOM 1528 O O . ARG A 1 189 ? -29.227 -7.906 20.254 1.00 69.38 189 ARG A O 1
ATOM 1535 N N . GLY A 1 190 ? -27.966 -7.203 18.532 1.00 77.06 190 GLY A N 1
ATOM 1536 C CA . GLY A 1 190 ? -28.536 -5.869 18.447 1.00 77.06 190 GLY A CA 1
ATOM 1537 C C . GLY A 1 190 ? -28.422 -5.323 17.032 1.00 77.06 190 GLY A C 1
ATOM 1538 O O . GLY A 1 190 ? -27.630 -5.811 16.225 1.00 77.06 190 GLY A O 1
ATOM 1539 N N . ALA A 1 191 ? -29.247 -4.326 16.740 1.00 86.44 191 ALA A N 1
ATOM 1540 C CA . ALA A 1 191 ? -29.144 -3.499 15.548 1.00 86.44 191 ALA A CA 1
ATOM 1541 C C . ALA A 1 191 ? -28.601 -2.121 15.945 1.00 86.44 191 ALA A C 1
ATOM 1543 O O . ALA A 1 191 ? -28.783 -1.683 17.086 1.00 86.44 191 ALA A O 1
ATOM 1544 N N . GLY A 1 192 ? -27.944 -1.445 15.011 1.00 89.81 192 GLY A N 1
ATOM 1545 C CA . GLY A 1 192 ? -27.350 -0.139 15.244 1.00 89.81 192 GLY A CA 1
ATOM 1546 C C . GLY A 1 192 ? -27.189 0.673 13.970 1.00 89.81 192 GLY A C 1
ATOM 1547 O O . GLY A 1 192 ? -27.442 0.176 12.872 1.00 89.81 192 GLY A O 1
ATOM 1548 N N . LEU A 1 193 ? -26.741 1.911 14.139 1.00 89.19 193 LEU A N 1
ATOM 1549 C CA . LEU A 1 193 ? -26.442 2.851 13.063 1.00 89.19 193 LEU A CA 1
ATOM 1550 C C . LEU A 1 193 ? -24.926 2.986 12.898 1.00 89.19 193 LEU A C 1
ATOM 1552 O O . LEU A 1 193 ? -24.215 3.069 13.893 1.00 89.19 193 LEU A O 1
ATOM 1556 N N . ALA A 1 194 ? -24.439 3.062 11.660 1.00 94.25 194 ALA A N 1
ATOM 1557 C CA . ALA A 1 194 ? -23.076 3.495 11.359 1.00 94.25 194 ALA A CA 1
ATOM 1558 C C . ALA A 1 194 ? -23.129 4.875 10.698 1.00 94.25 194 ALA A C 1
ATOM 1560 O O . ALA A 1 194 ? -23.718 5.018 9.628 1.00 94.25 194 ALA A O 1
ATOM 1561 N N . ILE A 1 195 ? -22.547 5.882 11.347 1.00 93.06 195 ILE A N 1
ATOM 1562 C CA . ILE A 1 195 ? -22.588 7.274 10.894 1.00 93.06 195 ILE A CA 1
ATOM 1563 C C . ILE A 1 195 ? -21.271 7.986 11.236 1.00 93.06 195 ILE A C 1
ATOM 1565 O O . ILE A 1 195 ? -20.790 7.875 12.364 1.00 93.06 195 ILE A O 1
ATOM 1569 N N . PRO A 1 196 ? -20.648 8.715 10.296 1.00 94.06 196 PRO A N 1
ATOM 1570 C CA . PRO A 1 196 ? -19.501 9.556 10.615 1.00 94.06 196 PRO A CA 1
ATOM 1571 C C . PRO A 1 196 ? -19.898 10.709 11.538 1.00 94.06 196 PRO A C 1
ATOM 1573 O O . PRO A 1 196 ? -20.938 11.333 11.329 1.00 94.06 196 PRO A O 1
ATOM 1576 N N . MET A 1 197 ? -19.046 11.048 12.510 1.00 94.75 197 MET A N 1
ATOM 1577 C CA . MET A 1 197 ? -19.313 12.156 13.439 1.00 94.75 197 MET A CA 1
ATOM 1578 C C . MET A 1 197 ? -19.544 13.477 12.686 1.00 94.75 197 MET A C 1
ATOM 1580 O O . MET A 1 197 ? -20.490 14.199 12.988 1.00 94.75 197 MET A O 1
ATOM 1584 N N . PHE A 1 198 ? -18.775 13.736 11.620 1.00 93.94 198 PHE A N 1
ATOM 1585 C CA . PHE A 1 198 ? -18.920 14.947 10.806 1.00 93.94 198 PHE A CA 1
ATOM 1586 C C . PHE A 1 198 ? -20.244 15.054 10.027 1.00 93.94 198 PHE A C 1
ATOM 1588 O O . PHE A 1 198 ? -20.593 16.132 9.542 1.00 93.94 198 PHE A O 1
ATOM 1595 N N . SER A 1 199 ? -20.992 13.956 9.891 1.00 94.00 199 SER A N 1
ATOM 1596 C CA . SER A 1 199 ? -22.295 13.933 9.214 1.00 94.00 199 SER A CA 1
ATOM 1597 C C . SER A 1 199 ? -23.472 14.165 10.159 1.00 94.00 199 SER A C 1
ATOM 1599 O O . SER A 1 199 ? -24.587 14.373 9.686 1.00 94.00 199 SER A O 1
ATOM 1601 N N . VAL A 1 200 ? -23.255 14.113 11.477 1.00 94.62 200 VAL A N 1
ATOM 1602 C CA . VAL A 1 200 ? -24.303 14.434 12.452 1.00 94.62 200 VAL A CA 1
ATOM 1603 C C . VAL A 1 200 ? -24.622 15.929 12.360 1.00 94.62 200 VAL A C 1
ATOM 1605 O O . VAL A 1 200 ? -23.739 16.739 12.062 1.00 94.62 200 VAL A O 1
ATOM 1608 N N . ARG A 1 201 ? -25.896 16.275 12.561 1.00 94.44 201 ARG A N 1
ATOM 1609 C CA . ARG A 1 201 ? -26.379 17.655 12.606 1.00 94.44 201 ARG A CA 1
ATOM 1610 C C . ARG A 1 201 ? -27.269 17.881 13.820 1.00 94.44 201 ARG A C 1
ATOM 1612 O O . ARG A 1 201 ? -28.058 16.999 14.165 1.00 94.44 201 ARG A O 1
ATOM 1619 N N . SER A 1 202 ? -27.163 19.048 14.442 1.00 95.06 202 SER A N 1
ATOM 1620 C CA . SER A 1 202 ? -28.051 19.499 15.513 1.00 95.06 202 SER A CA 1
ATOM 1621 C C . SER A 1 202 ? -28.249 21.010 15.482 1.00 95.06 202 SER A C 1
ATOM 1623 O O . SER A 1 202 ? -27.470 21.747 14.892 1.00 95.06 202 SER A O 1
ATOM 1625 N N . GLU A 1 203 ? -29.276 21.495 16.181 1.00 94.75 203 GLU A N 1
ATOM 1626 C CA . GLU A 1 203 ? -29.553 22.936 16.276 1.00 94.75 203 GLU A CA 1
ATOM 1627 C C . GLU A 1 203 ? -28.409 23.738 16.916 1.00 94.75 203 GLU A C 1
ATOM 1629 O O . GLU A 1 203 ? -28.344 24.955 16.743 1.00 94.75 203 GLU A O 1
ATOM 1634 N N . ALA A 1 204 ? -27.522 23.068 17.656 1.00 95.12 204 ALA A N 1
ATOM 1635 C CA . ALA A 1 204 ? -26.443 23.685 18.415 1.00 95.12 204 ALA A CA 1
ATOM 1636 C C . ALA A 1 204 ? -25.053 23.476 17.795 1.00 95.12 204 ALA A C 1
ATOM 1638 O O . ALA A 1 204 ? -24.077 23.979 18.360 1.00 95.12 204 ALA A O 1
ATOM 1639 N N . ASP A 1 205 ? -24.920 22.668 16.738 1.00 96.19 205 ASP A N 1
ATOM 1640 C CA . ASP A 1 205 ? -23.618 22.414 16.114 1.00 96.19 205 ASP A CA 1
ATOM 1641 C C . ASP A 1 205 ? -23.054 23.672 15.436 1.00 96.19 205 ASP A C 1
ATOM 1643 O O . ASP A 1 205 ? -23.736 24.687 15.318 1.00 96.19 205 ASP A O 1
ATOM 1647 N N . ILE A 1 206 ? -21.782 23.646 15.039 1.00 97.12 206 ILE A N 1
ATOM 1648 C CA . ILE A 1 206 ? -21.196 24.694 14.195 1.00 97.12 206 ILE A CA 1
ATOM 1649 C C . ILE A 1 206 ? -20.637 24.013 12.950 1.00 97.12 206 ILE A C 1
ATOM 1651 O O . ILE A 1 206 ? -19.489 23.567 12.954 1.00 97.12 206 ILE A O 1
ATOM 1655 N N . GLY A 1 207 ? -21.480 23.874 11.923 1.00 94.50 207 GLY A N 1
ATOM 1656 C CA . GLY A 1 207 ? -21.149 23.388 10.573 1.00 94.50 207 GLY A CA 1
ATOM 1657 C C . GLY A 1 207 ? -20.853 21.890 10.448 1.00 94.50 207 GLY A C 1
ATOM 1658 O O . GLY A 1 207 ? -20.778 21.342 9.345 1.00 94.50 207 GLY A O 1
ATOM 1659 N N . VAL A 1 208 ? -20.688 21.203 11.576 1.00 96.50 208 VAL A N 1
ATOM 1660 C CA . VAL A 1 208 ? -20.281 19.803 11.660 1.00 96.50 208 VAL A CA 1
ATOM 1661 C C . VAL A 1 208 ? -20.723 19.218 12.996 1.00 96.50 208 VAL A C 1
ATOM 1663 O O . VAL A 1 208 ? -20.629 19.895 14.019 1.00 96.50 208 VAL A O 1
ATOM 1666 N N . GLY A 1 209 ? -21.143 17.952 13.002 1.00 96.94 209 GLY A N 1
ATOM 1667 C CA . GLY A 1 209 ? -21.508 17.254 14.232 1.00 96.94 209 GLY A CA 1
ATOM 1668 C C . GLY A 1 209 ? -20.345 17.156 15.219 1.00 96.94 209 GLY A C 1
ATOM 1669 O O . GLY A 1 209 ? -19.208 16.892 14.837 1.00 96.94 209 GLY A O 1
ATOM 1670 N N . GLU A 1 210 ? -20.640 17.339 16.501 1.00 97.75 210 GLU A N 1
ATOM 1671 C CA . GLU A 1 210 ? -19.681 17.399 17.610 1.00 97.75 210 GLU A CA 1
ATOM 1672 C C . GLU A 1 210 ? -19.964 16.317 18.660 1.00 97.75 210 GLU A C 1
ATOM 1674 O O . GLU A 1 210 ? -21.052 15.744 18.714 1.00 97.75 210 GLU A O 1
ATOM 1679 N N . PHE A 1 211 ? -19.017 16.048 19.562 1.00 97.88 211 PHE A N 1
ATOM 1680 C CA . PHE A 1 211 ? -19.162 14.938 20.515 1.00 97.88 211 PHE A CA 1
ATOM 1681 C C . PHE A 1 211 ? -20.412 15.010 21.399 1.00 97.88 211 PHE A C 1
ATOM 1683 O O . PHE A 1 211 ? -20.979 13.968 21.726 1.00 97.88 211 PHE A O 1
ATOM 1690 N N . LEU A 1 212 ? -20.892 16.205 21.755 1.00 97.62 212 LEU A N 1
ATOM 1691 C CA . LEU A 1 212 ? -22.119 16.333 22.547 1.00 97.62 212 LEU A CA 1
ATOM 1692 C C . LEU A 1 212 ? -23.399 16.014 21.749 1.00 97.62 212 LEU A C 1
ATOM 1694 O O . LEU A 1 212 ? -24.394 15.624 22.363 1.00 97.62 212 LEU A O 1
ATOM 1698 N N . ASP A 1 213 ? -23.371 16.057 20.411 1.00 97.88 213 ASP A N 1
ATOM 1699 C CA . ASP A 1 213 ? -24.502 15.635 19.564 1.00 97.88 213 ASP A CA 1
ATOM 1700 C C . ASP A 1 213 ? -24.737 14.128 19.614 1.00 97.88 213 ASP A C 1
ATOM 1702 O O . ASP A 1 213 ? -25.846 13.659 19.355 1.00 97.88 213 ASP A O 1
ATOM 1706 N N . LEU A 1 214 ? -23.726 13.348 20.016 1.00 96.25 214 LEU A N 1
ATOM 1707 C CA . LEU A 1 214 ? -23.881 11.909 20.210 1.00 96.25 214 LEU A CA 1
ATOM 1708 C C . LEU A 1 214 ? -24.971 11.581 21.228 1.00 96.25 214 LEU A C 1
ATOM 1710 O O . LEU A 1 214 ? -25.592 10.530 21.114 1.00 96.25 214 LEU A O 1
ATOM 1714 N N . LYS A 1 215 ? -25.250 12.463 22.195 1.00 96.19 215 LYS A N 1
ATOM 1715 C CA . LYS A 1 215 ? -26.354 12.257 23.142 1.00 96.19 215 LYS A CA 1
ATOM 1716 C C . LYS A 1 215 ? -27.715 12.287 22.449 1.00 96.19 215 LYS A C 1
ATOM 1718 O O . LYS A 1 215 ? -28.533 11.410 22.703 1.00 96.19 215 LYS A O 1
ATOM 1723 N N . LEU A 1 216 ? -27.916 13.233 21.530 1.00 96.25 216 LEU A N 1
ATOM 1724 C CA . LEU A 1 216 ? -29.134 13.325 20.720 1.00 96.25 216 LEU A CA 1
ATOM 1725 C C . LEU A 1 216 ? -29.267 12.105 19.803 1.00 96.25 216 LEU A C 1
ATOM 1727 O O . LEU A 1 216 ? -30.344 11.526 19.681 1.00 96.25 216 LEU A O 1
ATOM 1731 N N . LEU A 1 217 ? -28.152 11.666 19.213 1.00 94.00 217 LEU A N 1
ATOM 1732 C CA . LEU A 1 217 ? -28.117 10.460 18.390 1.00 94.00 217 LEU A CA 1
ATOM 1733 C C . LEU A 1 217 ? -28.420 9.189 19.201 1.00 94.00 217 LEU A C 1
ATOM 1735 O O . LEU A 1 217 ? -29.086 8.286 18.700 1.00 94.00 217 LEU A O 1
ATOM 1739 N N . VAL A 1 218 ? -27.953 9.119 20.450 1.00 94.00 218 VAL A N 1
ATOM 1740 C CA . VAL A 1 218 ? -28.274 8.041 21.396 1.00 94.00 218 VAL A CA 1
ATOM 1741 C C . VAL A 1 218 ? -29.757 8.049 21.742 1.00 94.00 218 VAL A C 1
ATOM 1743 O O . VAL A 1 218 ? -30.371 6.987 21.715 1.00 94.00 218 VAL A O 1
ATOM 1746 N N . ASP A 1 219 ? -30.342 9.209 22.044 1.00 95.56 219 ASP A N 1
ATOM 1747 C CA . ASP A 1 219 ? -31.774 9.305 22.342 1.00 95.56 219 ASP A CA 1
ATOM 1748 C C . ASP A 1 219 ? -32.612 8.853 21.137 1.00 95.56 219 ASP A C 1
ATOM 1750 O O . ASP A 1 219 ? -33.477 7.988 21.280 1.00 95.56 219 ASP A O 1
ATOM 1754 N N . TRP A 1 220 ? -32.262 9.305 19.930 1.00 94.56 220 TRP A N 1
ATOM 1755 C CA . TRP A 1 220 ? -32.888 8.836 18.692 1.00 94.56 220 TRP A CA 1
ATOM 1756 C C . TRP A 1 220 ? -32.707 7.326 18.464 1.00 94.56 220 TRP A C 1
ATOM 1758 O O . TRP A 1 220 ? -33.638 6.637 18.039 1.00 94.56 220 TRP A O 1
ATOM 1768 N N . ALA A 1 221 ? -31.518 6.785 18.754 1.00 91.81 221 ALA A N 1
ATOM 1769 C CA . ALA A 1 221 ? -31.240 5.357 18.632 1.00 91.81 221 ALA A CA 1
ATOM 1770 C C . ALA A 1 221 ? -32.130 4.537 19.577 1.00 91.81 221 ALA A C 1
ATOM 1772 O O . ALA A 1 221 ? -32.724 3.553 19.137 1.00 91.81 221 ALA A O 1
ATOM 1773 N N . VAL A 1 222 ? -32.281 4.970 20.833 1.00 91.44 222 VAL A N 1
ATOM 1774 C CA . VAL A 1 222 ? -33.173 4.335 21.816 1.00 91.44 222 VAL A CA 1
ATOM 1775 C C . VAL A 1 222 ? -34.622 4.366 21.335 1.00 91.44 222 VAL A C 1
ATOM 1777 O O . VAL A 1 222 ? -35.281 3.326 21.331 1.00 91.44 222 VAL A O 1
ATOM 1780 N N . GLU A 1 223 ? -35.109 5.523 20.883 1.00 94.62 223 GLU A N 1
ATOM 1781 C CA . GLU A 1 223 ? -36.474 5.674 20.356 1.00 94.62 223 GLU A CA 1
ATOM 1782 C C . GLU A 1 223 ? -36.728 4.794 19.123 1.00 94.62 223 GLU A C 1
ATOM 1784 O O . GLU A 1 223 ? -37.830 4.280 18.932 1.00 94.62 223 GLU A O 1
ATOM 1789 N N . SER A 1 224 ? -35.687 4.556 18.324 1.00 93.44 224 SER A N 1
ATOM 1790 C CA . SER A 1 224 ? -35.731 3.706 17.129 1.00 93.44 224 SER A CA 1
ATOM 1791 C C . SER A 1 224 ? -35.531 2.210 17.420 1.00 93.44 224 SER A C 1
ATOM 1793 O O . SER A 1 224 ? -35.600 1.391 16.502 1.00 93.44 224 SER A O 1
ATOM 1795 N N . GLY A 1 225 ? -35.266 1.822 18.674 1.00 89.19 225 GLY A N 1
ATOM 1796 C CA . GLY A 1 225 ? -34.980 0.435 19.062 1.00 89.19 225 GLY A CA 1
ATOM 1797 C C . GLY A 1 225 ? -33.574 -0.059 18.684 1.00 89.19 225 GLY A C 1
ATOM 1798 O O . GLY A 1 225 ? -33.320 -1.268 18.650 1.00 89.19 225 GLY A O 1
ATOM 1799 N N . PHE A 1 226 ? -32.649 0.855 18.388 1.00 90.19 226 PHE A N 1
ATOM 1800 C CA . PHE A 1 226 ? -31.237 0.557 18.178 1.00 90.19 226 PHE A CA 1
ATOM 1801 C C . PHE A 1 226 ? -30.471 0.509 19.501 1.00 90.19 226 PHE A C 1
ATOM 1803 O O . PHE A 1 226 ? -30.767 1.215 20.458 1.00 90.19 226 PHE A O 1
ATOM 1810 N N . HIS A 1 227 ? -29.444 -0.336 19.532 1.00 84.56 227 HIS A N 1
ATOM 1811 C CA . HIS A 1 227 ? -28.636 -0.611 20.723 1.00 84.56 227 HIS A CA 1
ATOM 1812 C C . HIS A 1 227 ? -27.148 -0.315 20.487 1.00 84.56 227 HIS A C 1
ATOM 1814 O O . HIS A 1 227 ? -26.312 -0.601 21.344 1.00 84.56 227 HIS A O 1
ATOM 1820 N N . LEU A 1 228 ? -26.796 0.214 19.308 1.00 89.12 228 LEU A N 1
ATOM 1821 C CA . LEU A 1 228 ? -25.420 0.500 18.916 1.00 89.12 228 LEU A CA 1
ATOM 1822 C C . LEU A 1 228 ? -25.338 1.707 17.974 1.00 89.12 228 LEU A C 1
ATOM 1824 O O . LEU A 1 228 ? -26.133 1.839 17.045 1.00 89.12 228 LEU A O 1
ATOM 1828 N N . VAL A 1 229 ? -24.333 2.549 18.191 1.00 90.56 229 VAL A N 1
ATOM 1829 C CA . VAL A 1 229 ? -23.916 3.626 17.289 1.00 90.56 229 VAL A CA 1
ATOM 1830 C C . VAL A 1 229 ? -22.444 3.410 16.963 1.00 90.56 229 VAL A C 1
ATOM 1832 O O . VAL A 1 229 ? -21.604 3.366 17.859 1.00 90.56 229 VAL A O 1
ATOM 1835 N N . GLN A 1 230 ? -22.128 3.253 15.682 1.00 94.06 230 GLN A N 1
ATOM 1836 C CA . GLN A 1 230 ? -20.769 3.149 15.175 1.00 94.06 230 GLN A CA 1
ATOM 1837 C C . GLN A 1 230 ? -20.334 4.467 14.539 1.00 94.06 230 GLN A C 1
ATOM 1839 O O . GLN A 1 230 ? -21.032 4.990 13.672 1.00 94.06 230 GLN A O 1
ATOM 1844 N N . LEU A 1 231 ? -19.147 4.936 14.920 1.00 93.38 231 LEU A N 1
ATOM 1845 C CA . LEU A 1 231 ? -18.482 6.094 14.329 1.00 93.38 231 LEU A CA 1
ATOM 1846 C C . LEU A 1 231 ? -17.294 5.646 13.471 1.00 93.38 231 LEU A C 1
ATOM 1848 O O . LEU A 1 231 ? -16.693 4.602 13.733 1.00 93.38 231 LEU A O 1
ATOM 1852 N N . LEU A 1 232 ? -16.953 6.451 12.463 1.00 93.81 232 LEU A N 1
ATOM 1853 C CA . LEU A 1 232 ? -15.628 6.410 11.828 1.00 93.81 232 LEU A CA 1
ATOM 1854 C C . LEU A 1 232 ? -14.546 6.862 12.832 1.00 93.81 232 LEU A C 1
ATOM 1856 O O . LEU A 1 232 ? -14.911 7.365 13.902 1.00 93.81 232 LEU A O 1
ATOM 1860 N N . PRO A 1 233 ? -13.240 6.721 12.525 1.00 94.62 233 PRO A N 1
ATOM 1861 C CA . PRO A 1 233 ? -12.200 7.290 13.373 1.00 94.62 233 PRO A CA 1
ATOM 1862 C C . PRO A 1 233 ? -12.457 8.769 13.681 1.00 94.62 233 PRO A C 1
ATOM 1864 O O . PRO A 1 233 ? -12.807 9.555 12.800 1.00 94.62 233 PRO A O 1
ATOM 1867 N N . VAL A 1 234 ? -12.295 9.138 14.951 1.00 95.19 234 VAL A N 1
ATOM 1868 C CA . VAL A 1 234 ? -12.480 10.515 15.446 1.00 95.19 234 VAL A CA 1
ATOM 1869 C C . VAL A 1 234 ? -11.146 11.192 15.771 1.00 95.19 234 VAL A C 1
ATOM 1871 O O . VAL A 1 234 ? -11.104 12.207 16.468 1.00 95.19 234 VAL A O 1
ATOM 1874 N N . ASN A 1 235 ? -10.059 10.590 15.297 1.00 95.75 235 ASN A N 1
ATOM 1875 C CA . ASN A 1 235 ? -8.693 11.031 15.510 1.00 95.75 235 ASN A CA 1
ATOM 1876 C C . ASN A 1 235 ? -8.370 12.283 14.696 1.00 95.75 235 ASN A C 1
ATOM 1878 O O . ASN A 1 235 ? -8.949 12.497 13.634 1.00 95.75 235 ASN A O 1
ATOM 1882 N N . ASP A 1 236 ? -7.445 13.098 15.198 1.00 96.00 236 ASP A N 1
ATOM 1883 C CA . ASP A 1 236 ? -6.961 14.272 14.477 1.00 96.00 236 ASP A CA 1
ATOM 1884 C C . ASP A 1 236 ? -6.272 13.852 13.175 1.00 96.00 236 ASP A C 1
ATOM 1886 O O . ASP A 1 236 ? -5.422 12.959 13.174 1.00 96.00 236 ASP A O 1
ATOM 1890 N N . THR A 1 237 ? -6.645 14.497 12.075 1.00 94.88 237 THR A N 1
ATOM 1891 C CA . THR A 1 237 ? -6.133 14.267 10.719 1.00 94.88 237 THR A CA 1
ATOM 1892 C C . THR A 1 237 ? -5.512 15.531 10.121 1.00 94.88 237 THR A C 1
ATOM 1894 O O . THR A 1 237 ? -5.129 15.520 8.958 1.00 94.88 237 THR A O 1
ATOM 1897 N N . SER A 1 238 ? -5.373 16.609 10.907 1.00 92.94 238 SER A N 1
ATOM 1898 C CA . SER A 1 238 ? -4.952 17.947 10.458 1.00 92.94 238 SER A CA 1
ATOM 1899 C C . SER A 1 238 ? -3.460 18.017 10.076 1.00 92.94 238 SER A C 1
ATOM 1901 O O . SER A 1 238 ? -2.665 18.696 10.723 1.00 92.94 238 SER A O 1
ATOM 1903 N N . VAL A 1 239 ? -3.033 17.276 9.059 1.00 88.56 239 VAL A N 1
ATOM 1904 C CA . VAL A 1 239 ? -1.637 17.191 8.606 1.00 88.56 239 VAL A CA 1
ATOM 1905 C C . VAL A 1 239 ? -1.241 18.426 7.800 1.00 88.56 239 VAL A C 1
ATOM 1907 O O . VAL A 1 239 ? -0.123 18.917 7.947 1.00 88.56 239 VAL A O 1
ATOM 1910 N N . HIS A 1 240 ? -2.139 18.957 6.977 1.00 85.44 240 HIS A N 1
ATOM 1911 C CA . HIS A 1 240 ? -1.885 20.094 6.092 1.00 85.44 240 HIS A CA 1
ATOM 1912 C C . HIS A 1 240 ? -2.699 21.344 6.450 1.00 85.44 240 HIS A C 1
ATOM 1914 O O . HIS A 1 240 ? -2.405 22.421 5.940 1.00 85.44 240 HIS A O 1
ATOM 1920 N N . GLY A 1 241 ? -3.707 21.212 7.316 1.00 84.19 241 GLY A N 1
ATOM 1921 C CA . GLY A 1 241 ? -4.650 22.279 7.646 1.00 84.19 241 GLY A CA 1
ATOM 1922 C C . GLY A 1 241 ? -5.643 22.575 6.519 1.00 84.19 241 GLY A C 1
ATOM 1923 O O . GLY A 1 241 ? -6.144 23.692 6.440 1.00 84.19 241 GLY A O 1
ATOM 1924 N N . MET A 1 242 ? -5.900 21.601 5.641 1.00 88.94 242 MET A N 1
ATOM 1925 C CA . MET A 1 242 ? -6.651 21.780 4.390 1.00 88.94 242 MET A CA 1
ATOM 1926 C C . MET A 1 242 ? -7.828 20.807 4.306 1.00 88.94 242 MET A C 1
ATOM 1928 O O . MET A 1 242 ? -7.845 19.786 4.989 1.00 88.94 242 MET A O 1
ATOM 1932 N N . TRP A 1 243 ? -8.807 21.067 3.437 1.00 87.62 243 TRP A N 1
ATOM 1933 C CA . TRP A 1 243 ? -10.018 20.233 3.337 1.00 87.62 243 TRP A CA 1
ATOM 1934 C C . TRP A 1 243 ? -9.757 18.742 3.049 1.00 87.62 243 TRP A C 1
ATOM 1936 O O . TRP A 1 243 ? -10.562 17.895 3.443 1.00 87.62 243 TRP A O 1
ATOM 1946 N N . TRP A 1 244 ? -8.653 18.382 2.384 1.00 86.50 244 TRP A N 1
ATOM 1947 C CA . TRP A 1 244 ? -8.315 16.976 2.111 1.00 86.50 244 TRP A CA 1
ATOM 1948 C C . TRP A 1 244 ? -7.821 16.213 3.347 1.00 86.50 244 TRP A C 1
ATOM 1950 O O . TRP A 1 244 ? -7.796 14.983 3.321 1.00 86.50 244 TRP A O 1
ATOM 1960 N N . ASP A 1 245 ? -7.529 16.909 4.449 1.00 89.75 245 ASP A N 1
ATOM 1961 C CA . ASP A 1 245 ? -7.304 16.293 5.760 1.00 89.75 245 ASP A CA 1
ATOM 1962 C C . ASP A 1 245 ? -8.593 15.680 6.331 1.00 89.75 245 ASP A C 1
ATOM 1964 O O . ASP A 1 245 ? -8.550 14.940 7.305 1.00 89.75 245 ASP A O 1
ATOM 1968 N N . SER A 1 246 ? -9.760 15.922 5.725 1.00 89.00 246 SER A N 1
ATOM 1969 C CA . SER A 1 246 ? -11.041 15.356 6.173 1.00 89.00 246 SER A CA 1
ATOM 1970 C C . SER A 1 246 ? -11.135 13.823 6.088 1.00 89.00 246 SER A C 1
ATOM 1972 O O . SER A 1 246 ? -12.117 13.254 6.569 1.00 89.00 246 SER A O 1
ATOM 1974 N N . TYR A 1 247 ? -10.150 13.131 5.498 1.00 90.75 247 TYR A N 1
ATOM 1975 C CA . TYR A 1 247 ? -10.135 11.671 5.398 1.00 90.75 247 TYR A CA 1
ATOM 1976 C C . TYR A 1 247 ? -9.785 10.997 6.747 1.00 90.75 247 TYR A C 1
ATOM 1978 O O . TYR A 1 247 ? -8.617 10.998 7.141 1.00 90.75 247 TYR A O 1
ATOM 1986 N N . PRO A 1 248 ? -10.734 10.316 7.431 1.00 89.38 248 PRO A N 1
ATOM 1987 C CA . PRO A 1 248 ? -10.555 9.860 8.822 1.00 89.38 248 PRO A CA 1
ATOM 1988 C C . PRO A 1 248 ? -9.467 8.801 9.046 1.00 89.38 248 PRO A C 1
ATOM 1990 O O . PRO A 1 248 ? -9.091 8.531 10.184 1.00 89.38 248 PRO A O 1
ATOM 1993 N N . TYR A 1 249 ? -8.986 8.159 7.979 1.00 90.12 249 TYR A N 1
ATOM 1994 C CA . TYR A 1 249 ? -7.987 7.091 8.060 1.00 90.12 249 TYR A CA 1
ATOM 1995 C C . TYR A 1 249 ? -6.554 7.565 7.760 1.00 90.12 249 TYR A C 1
ATOM 1997 O O . TYR A 1 249 ? -5.649 6.734 7.775 1.00 90.12 249 TYR A O 1
ATOM 2005 N N . SER A 1 250 ? -6.335 8.865 7.505 1.00 90.12 250 SER A N 1
ATOM 2006 C CA . SER A 1 250 ? -4.993 9.477 7.452 1.00 90.12 250 SER A CA 1
ATOM 2007 C C . SER A 1 250 ? -4.731 10.269 8.732 1.00 90.12 250 SER A C 1
ATOM 2009 O O . SER A 1 250 ? -4.673 11.495 8.733 1.00 90.12 250 SER A O 1
ATOM 2011 N N . SER A 1 251 ? -4.667 9.571 9.869 1.00 90.88 251 SER A N 1
ATOM 2012 C CA . SER A 1 251 ? -4.540 10.233 11.169 1.00 90.88 251 SER A CA 1
ATOM 2013 C C . SER A 1 251 ? -3.179 10.915 11.325 1.00 90.88 251 SER A C 1
ATOM 2015 O O . SER A 1 251 ? -2.137 10.279 11.146 1.00 90.88 251 SER A O 1
ATOM 2017 N N . LEU A 1 252 ? -3.209 12.177 11.755 1.00 93.88 252 LEU A N 1
ATOM 2018 C CA . LEU A 1 252 ? -2.069 12.920 12.286 1.00 93.88 252 LEU A CA 1
ATOM 2019 C C . LEU A 1 252 ? -1.569 12.284 13.585 1.00 93.88 252 LEU A C 1
ATOM 2021 O O . LEU A 1 252 ? -0.369 12.292 13.834 1.00 93.88 252 LEU A O 1
ATOM 2025 N N 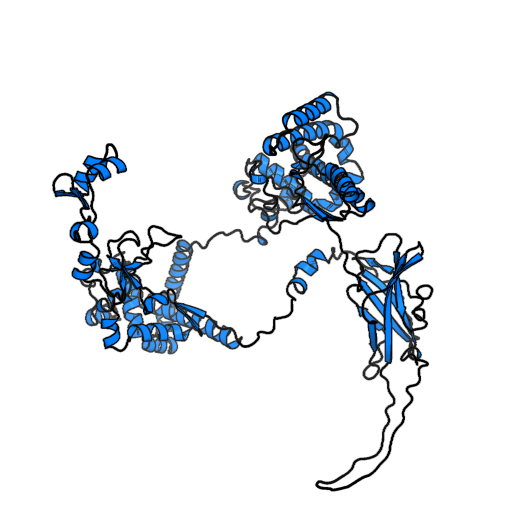. SER A 1 253 ? -2.480 11.763 14.413 1.00 93.94 253 SER A N 1
ATOM 2026 C CA . SER A 1 253 ? -2.166 11.015 15.632 1.00 93.94 253 SER A CA 1
ATOM 2027 C C . SER A 1 253 ? -3.198 9.921 15.881 1.00 93.94 253 SER A C 1
ATOM 2029 O O . SER A 1 253 ? -4.397 10.193 15.878 1.00 93.94 253 SER A O 1
ATOM 2031 N N . VAL A 1 254 ? -2.751 8.705 16.201 1.00 91.12 254 VAL A N 1
ATOM 2032 C CA . VAL A 1 254 ? -3.659 7.616 16.625 1.00 91.12 254 VAL A CA 1
ATOM 2033 C C . VAL A 1 254 ? -4.259 7.814 18.024 1.00 91.12 254 VAL A C 1
ATOM 2035 O O . VAL A 1 254 ? -5.172 7.081 18.408 1.00 91.12 254 VAL A O 1
ATOM 2038 N N . PHE A 1 255 ? -3.776 8.802 18.787 1.00 92.88 255 PHE A N 1
ATOM 2039 C CA . PHE A 1 255 ? -4.241 9.103 20.147 1.00 92.88 255 PHE A CA 1
ATOM 2040 C C . PHE A 1 255 ? -5.088 10.375 20.222 1.00 92.88 255 PHE A C 1
ATOM 2042 O O . PHE A 1 255 ? -6.121 10.378 20.890 1.00 92.88 255 PHE A O 1
ATOM 2049 N N . ALA A 1 256 ? -4.665 11.450 19.549 1.00 96.62 256 ALA A N 1
ATOM 2050 C CA . ALA A 1 256 ? -5.328 12.746 19.662 1.00 96.62 256 ALA A CA 1
ATOM 2051 C C . ALA A 1 256 ? -6.715 12.737 19.005 1.00 96.62 256 ALA A C 1
ATOM 2053 O O . ALA A 1 256 ? -6.889 12.206 17.907 1.00 96.62 256 ALA A O 1
ATOM 2054 N N . LEU A 1 257 ? -7.692 13.360 19.665 1.00 97.50 257 LEU A N 1
ATOM 2055 C CA . LEU A 1 257 ? -9.039 13.574 19.140 1.00 97.50 257 LEU A CA 1
ATOM 2056 C C . LEU A 1 257 ? -9.044 14.777 18.195 1.00 97.50 257 LEU A C 1
ATOM 2058 O O . LEU A 1 257 ? -8.354 15.766 18.439 1.00 97.50 257 LEU A O 1
ATOM 2062 N N . HIS A 1 258 ? -9.842 14.721 17.133 1.00 97.38 258 HIS A N 1
ATOM 2063 C CA . HIS A 1 258 ? -9.885 15.793 16.147 1.00 97.38 258 HIS A CA 1
ATOM 2064 C C . HIS A 1 258 ? -10.559 17.057 16.715 1.00 97.38 258 HIS A C 1
ATOM 2066 O O . HIS A 1 258 ? -11.720 16.984 17.136 1.00 97.38 258 HIS A O 1
ATOM 2072 N N . PRO A 1 259 ? -9.913 18.242 16.644 1.00 97.19 259 PRO A N 1
ATOM 2073 C CA . PRO A 1 259 ? -10.525 19.503 17.079 1.00 97.19 259 PRO A CA 1
ATOM 2074 C C . PRO A 1 259 ? -11.832 19.880 16.364 1.00 97.19 259 PRO A C 1
ATOM 2076 O O . PRO A 1 259 ? -12.604 20.677 16.894 1.00 97.19 259 PRO A O 1
ATOM 2079 N N . LEU A 1 260 ? -12.129 19.269 15.208 1.00 96.81 260 LEU A N 1
ATOM 2080 C CA . LEU A 1 260 ? -13.370 19.482 14.456 1.00 96.81 260 LEU A CA 1
ATOM 2081 C C . LEU A 1 260 ? -14.606 19.165 15.300 1.00 96.81 260 LEU A C 1
ATOM 2083 O O . LEU A 1 260 ? -15.636 19.814 15.147 1.00 96.81 260 LEU A O 1
ATOM 2087 N N . TYR A 1 261 ? -14.500 18.188 16.201 1.00 98.06 261 TYR A N 1
ATOM 2088 C CA . TYR A 1 261 ? -15.621 17.675 16.988 1.00 98.06 261 TYR A CA 1
ATOM 2089 C C . TYR A 1 261 ? -15.812 18.387 18.335 1.00 98.06 261 TYR A C 1
ATOM 2091 O O . TYR A 1 261 ? -16.646 17.959 19.137 1.00 98.06 261 TYR A O 1
ATOM 2099 N N . LEU A 1 262 ? -15.057 19.463 18.592 1.00 98.31 262 LEU A N 1
ATOM 2100 C CA . LEU A 1 262 ? -15.143 20.252 19.818 1.00 98.31 262 LEU A CA 1
ATOM 2101 C C . LEU A 1 262 ? -16.398 21.132 19.831 1.00 98.31 262 LEU A C 1
ATOM 2103 O O . LEU A 1 262 ? -16.547 21.997 18.971 1.00 98.31 262 LEU A O 1
ATOM 2107 N N . ARG A 1 263 ? -17.231 20.998 20.869 1.00 98.12 263 ARG A N 1
ATOM 2108 C CA . ARG A 1 263 ? -18.290 21.967 21.186 1.00 98.12 263 ARG A CA 1
ATOM 2109 C C . ARG A 1 263 ? -17.700 23.167 21.920 1.00 98.12 263 ARG A C 1
ATOM 2111 O O . ARG A 1 263 ? -17.420 23.077 23.118 1.00 98.12 263 ARG A O 1
ATOM 2118 N N . VAL A 1 264 ? -17.567 24.305 21.247 1.00 97.75 264 VAL A N 1
ATOM 2119 C CA . VAL A 1 264 ? -17.012 25.529 21.858 1.00 97.75 264 VAL A CA 1
ATOM 2120 C C . VAL A 1 264 ? -17.940 26.158 22.906 1.00 97.75 264 VAL A C 1
ATOM 2122 O O . VAL A 1 264 ? -17.475 26.753 23.873 1.00 97.75 264 VAL A O 1
ATOM 2125 N N . GLN A 1 265 ? -19.253 25.955 22.776 1.00 96.62 265 GLN A N 1
ATOM 2126 C CA . GLN A 1 265 ? -20.279 26.407 23.725 1.00 96.62 265 GLN A CA 1
ATOM 2127 C C . GLN A 1 265 ? -20.144 25.749 25.104 1.00 96.62 265 GLN A C 1
ATOM 2129 O O . GLN A 1 265 ? -20.642 26.286 26.087 1.00 96.62 265 GLN A O 1
ATOM 2134 N N . ALA A 1 266 ? -19.488 24.587 25.171 1.00 96.31 266 ALA A N 1
ATOM 2135 C CA . ALA A 1 266 ? -19.311 23.798 26.387 1.00 96.31 266 ALA A CA 1
ATOM 2136 C C . ALA A 1 266 ? -17.890 23.911 26.971 1.00 96.31 266 ALA A C 1
ATOM 2138 O O . ALA A 1 266 ? -17.496 23.086 27.796 1.00 96.31 266 ALA A O 1
ATOM 2139 N N . LEU A 1 267 ? -17.098 24.894 26.522 1.00 95.69 267 LEU A N 1
ATOM 2140 C CA . LEU A 1 267 ? -15.757 25.139 27.059 1.00 95.69 267 LEU A CA 1
ATOM 2141 C C . LEU A 1 267 ? -15.807 25.804 28.438 1.00 95.69 267 LEU A C 1
ATOM 2143 O O . LEU A 1 267 ? -15.128 25.351 29.353 1.00 95.69 267 LEU A O 1
ATOM 2147 N N . SER A 1 268 ? -16.668 26.811 28.604 1.00 93.81 268 SER A N 1
ATOM 2148 C CA . SER A 1 268 ? -16.772 27.594 29.836 1.00 93.81 268 SER A CA 1
ATOM 2149 C C . SER A 1 268 ? -18.223 27.935 30.165 1.00 93.81 268 SER A C 1
ATOM 2151 O O . SER A 1 268 ? -19.038 28.164 29.273 1.00 93.81 268 SER A O 1
ATOM 2153 N N . GLU A 1 269 ? -18.552 28.035 31.452 1.00 89.25 269 GLU A N 1
ATOM 2154 C CA . GLU A 1 269 ? -19.853 28.555 31.902 1.00 89.25 269 GLU A CA 1
ATOM 2155 C C . GLU A 1 269 ? -19.909 30.093 31.844 1.00 89.25 269 GLU A C 1
ATOM 2157 O O . GLU A 1 269 ? -20.987 30.686 31.805 1.00 89.25 269 GLU A O 1
ATOM 2162 N N . SER A 1 270 ? -18.745 30.753 31.803 1.00 91.19 270 SER A N 1
ATOM 2163 C CA . SER A 1 270 ? -18.603 32.214 31.883 1.00 91.19 270 SER A CA 1
ATOM 2164 C C . SER A 1 270 ? -18.174 32.848 30.553 1.00 91.19 270 SER A C 1
ATOM 2166 O O . SER A 1 270 ? -17.417 33.816 30.541 1.00 91.19 270 SER A O 1
ATOM 2168 N N . ILE A 1 271 ? -18.655 32.321 29.418 1.00 94.81 271 ILE A N 1
ATOM 2169 C CA . ILE A 1 271 ? -18.336 32.863 28.085 1.00 94.81 271 ILE A CA 1
ATOM 2170 C C . ILE A 1 271 ? -18.884 34.304 27.957 1.00 94.81 271 ILE A C 1
ATOM 2172 O O . ILE A 1 271 ? -20.097 34.503 28.121 1.00 94.81 271 ILE A O 1
ATOM 2176 N N . PRO A 1 272 ? -18.037 35.306 27.640 1.00 96.06 272 PRO A N 1
ATOM 2177 C CA . PRO A 1 272 ? -18.466 36.677 27.373 1.00 96.06 272 PRO A CA 1
ATOM 2178 C C . PRO A 1 272 ? -19.491 36.781 26.240 1.00 96.06 272 PRO A C 1
ATOM 2180 O O . PRO A 1 272 ? -19.453 36.020 25.274 1.00 96.06 272 PRO A O 1
ATOM 2183 N N . GLU A 1 273 ? -20.368 37.782 26.320 1.00 96.75 273 GLU A N 1
ATOM 2184 C CA . GLU A 1 273 ? -21.455 37.977 25.351 1.00 96.75 273 GLU A CA 1
ATOM 2185 C C . GLU A 1 273 ? -20.955 38.176 23.910 1.00 96.75 273 GLU A C 1
A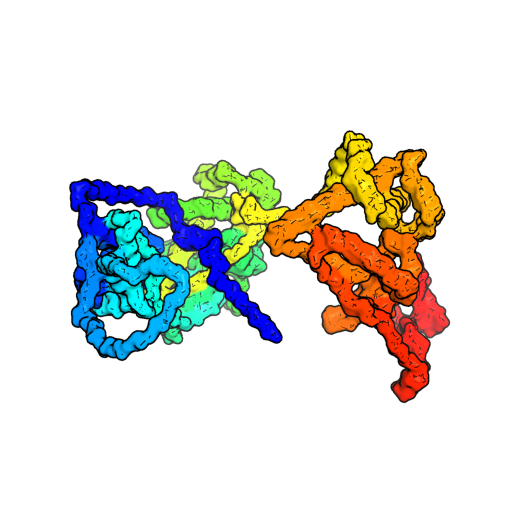TOM 2187 O O . GLU A 1 273 ? -21.550 37.660 22.970 1.00 96.75 273 GLU A O 1
ATOM 2192 N N . GLU A 1 274 ? -19.814 38.845 23.726 1.00 96.75 274 GLU A N 1
ATOM 2193 C CA . GLU A 1 274 ? -19.190 39.024 22.408 1.0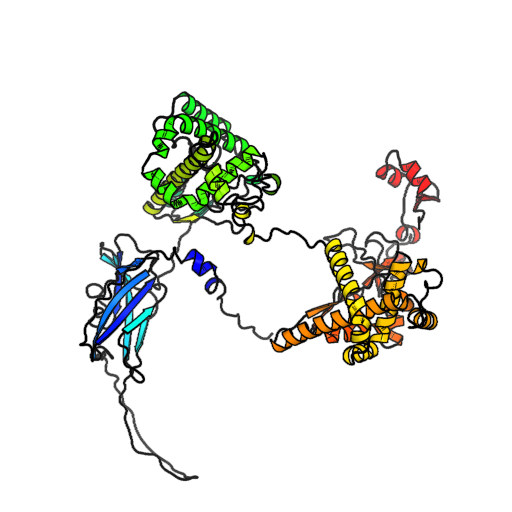0 96.75 274 GLU A CA 1
ATOM 2194 C C . GLU A 1 274 ? -18.810 37.684 21.755 1.00 96.75 274 GLU A C 1
ATOM 2196 O O . GLU A 1 274 ? -19.070 37.468 20.570 1.00 96.75 274 GLU A O 1
ATOM 2201 N N . ILE A 1 275 ? -18.264 36.749 22.541 1.00 97.19 275 ILE A N 1
ATOM 2202 C CA . ILE A 1 275 ? -17.893 35.413 22.060 1.00 97.19 275 ILE A CA 1
ATOM 2203 C C . ILE A 1 275 ? -19.152 34.573 21.805 1.00 97.19 275 ILE A C 1
ATOM 2205 O O . ILE A 1 275 ? -19.211 33.853 20.813 1.00 97.19 275 ILE A O 1
ATOM 2209 N N . LYS A 1 276 ? -20.204 34.706 22.627 1.00 97.25 276 LYS A N 1
ATOM 2210 C CA . LYS A 1 276 ? -21.504 34.055 22.363 1.00 97.25 276 LYS A CA 1
ATOM 2211 C C . LYS A 1 276 ? -22.115 34.505 21.033 1.00 97.25 276 LYS A C 1
ATOM 2213 O O . LYS A 1 276 ? -22.611 33.676 20.276 1.00 97.25 276 LYS A O 1
ATOM 2218 N N . GLN A 1 277 ? -22.036 35.796 20.715 1.00 97.62 277 GLN A N 1
ATOM 2219 C CA . GLN A 1 277 ? -22.495 36.328 19.428 1.00 97.62 277 GLN A CA 1
ATOM 2220 C C . GLN A 1 277 ? -21.632 35.853 18.252 1.00 97.62 277 GLN A C 1
ATOM 2222 O O . GLN A 1 277 ? -22.125 35.701 17.136 1.00 97.62 277 GLN A O 1
ATOM 2227 N N . GLU A 1 278 ? -20.334 35.636 18.460 1.00 97.69 278 GLU A N 1
ATOM 2228 C CA . GLU A 1 278 ? -19.447 35.040 17.457 1.00 97.69 278 GLU A CA 1
ATOM 2229 C C . GLU A 1 278 ? -19.775 33.568 17.192 1.00 97.69 278 GLU A C 1
ATOM 2231 O O . GLU A 1 278 ? -19.897 33.184 16.032 1.00 97.69 278 GLU A O 1
ATOM 2236 N N . ILE A 1 279 ? -20.007 32.784 18.248 1.00 97.81 279 ILE A N 1
ATOM 2237 C CA . ILE A 1 279 ? -20.495 31.402 18.169 1.00 97.81 279 ILE A CA 1
ATOM 2238 C C . ILE A 1 279 ? -21.787 31.339 17.346 1.00 97.81 279 ILE A C 1
ATOM 2240 O O . ILE A 1 279 ? -21.879 30.543 16.415 1.00 97.81 279 ILE A O 1
ATOM 2244 N N . GLU A 1 280 ? -22.767 32.195 17.648 1.00 97.81 280 GLU A N 1
ATOM 2245 C CA . GLU A 1 280 ? -24.053 32.194 16.942 1.00 97.81 280 GLU A CA 1
ATOM 2246 C C . GLU A 1 280 ? -23.910 32.601 15.468 1.00 97.81 280 GLU A C 1
ATOM 2248 O O . GLU A 1 280 ? -24.530 32.002 14.590 1.00 97.81 280 GLU A O 1
ATOM 2253 N N . ARG A 1 281 ? -23.044 33.576 15.160 1.00 97.81 281 ARG A N 1
ATOM 2254 C CA . ARG A 1 281 ? -22.735 33.936 13.767 1.00 97.81 281 ARG A CA 1
ATOM 2255 C C . ARG A 1 281 ? -22.080 32.782 13.014 1.00 97.81 281 ARG A C 1
ATOM 2257 O O . ARG A 1 281 ? -22.488 32.508 11.890 1.00 97.81 281 ARG A O 1
ATOM 2264 N N . ALA A 1 282 ? -21.102 32.112 13.625 1.00 97.56 282 ALA A N 1
ATOM 2265 C CA . ALA A 1 282 ? -20.431 30.963 13.025 1.00 97.56 282 ALA A CA 1
ATOM 2266 C C . ALA A 1 282 ? -21.419 29.818 12.767 1.00 97.56 282 ALA A C 1
ATOM 2268 O O . ALA A 1 282 ? -21.423 29.262 11.673 1.00 97.56 282 ALA A O 1
ATOM 2269 N N . ARG A 1 283 ? -22.306 29.530 13.729 1.00 97.25 283 ARG A N 1
ATOM 2270 C CA . ARG A 1 283 ? -23.375 28.535 13.591 1.00 97.25 283 ARG A CA 1
ATOM 2271 C C . ARG A 1 283 ? -24.249 28.803 12.369 1.00 97.25 283 ARG A C 1
ATOM 2273 O O . ARG A 1 283 ? -24.411 27.925 11.536 1.00 97.25 283 ARG A O 1
ATOM 2280 N N . VAL A 1 284 ? -24.777 30.021 12.239 1.00 96.56 284 VAL A N 1
ATOM 2281 C CA . VAL A 1 284 ? -25.652 30.388 11.112 1.00 96.56 284 VAL A CA 1
ATOM 2282 C C . VAL A 1 284 ? -24.893 30.396 9.783 1.00 96.56 284 VAL A C 1
ATOM 2284 O O . VAL A 1 284 ? -25.428 29.965 8.768 1.00 96.56 284 VAL A O 1
ATOM 2287 N N . GLN A 1 285 ? -23.655 30.896 9.766 1.00 97.12 285 GLN A N 1
ATOM 2288 C CA . GLN A 1 285 ? -22.861 31.000 8.542 1.00 97.12 285 GLN A CA 1
ATOM 2289 C C . GLN A 1 285 ? -22.429 29.632 7.998 1.00 97.12 285 GLN A C 1
ATOM 2291 O O . GLN A 1 285 ? -22.333 29.469 6.783 1.00 97.12 285 GLN A O 1
ATOM 2296 N N . LEU A 1 286 ? -22.141 28.681 8.885 1.00 96.94 286 LEU A N 1
ATOM 2297 C CA . LEU A 1 286 ? -21.604 27.366 8.536 1.00 96.94 286 LEU A CA 1
ATOM 2298 C C . LEU A 1 286 ? -22.689 26.283 8.429 1.00 96.94 286 LEU A C 1
ATOM 2300 O O . LEU A 1 286 ? -22.356 25.134 8.147 1.00 96.94 286 LEU A O 1
ATOM 2304 N N . ASP A 1 287 ? -23.970 26.630 8.610 1.00 94.94 287 ASP A N 1
ATOM 2305 C CA . ASP A 1 287 ? -25.116 25.727 8.430 1.00 94.94 287 ASP A CA 1
ATOM 2306 C C . ASP A 1 287 ? -25.357 25.422 6.938 1.00 94.94 287 ASP A C 1
ATOM 2308 O O . ASP A 1 287 ? -26.235 25.970 6.265 1.00 94.94 287 ASP A O 1
ATOM 2312 N N . GLY A 1 288 ? -24.482 24.577 6.396 1.00 92.38 288 GLY A N 1
ATOM 2313 C CA . GLY A 1 288 ? -24.466 24.139 5.010 1.00 92.38 288 GLY A CA 1
ATOM 2314 C C . GLY A 1 288 ? -24.780 22.652 4.851 1.00 92.38 288 GLY A C 1
ATOM 2315 O O . GLY A 1 288 ? -24.571 21.825 5.745 1.00 92.38 288 GLY A O 1
ATOM 2316 N N . LYS A 1 289 ? -25.242 22.292 3.645 1.00 90.19 289 LYS A N 1
ATOM 2317 C CA . LYS A 1 289 ? -25.436 20.890 3.243 1.00 90.19 289 LYS A CA 1
ATOM 2318 C C . LYS A 1 289 ? -24.121 20.104 3.298 1.00 90.19 289 LYS A C 1
ATOM 2320 O O . LYS A 1 289 ? -24.105 18.979 3.791 1.00 90.19 289 LYS A O 1
ATOM 2325 N N . ASP A 1 290 ? -23.052 20.700 2.778 1.00 91.69 290 ASP A N 1
ATOM 2326 C CA . ASP A 1 290 ? -21.708 20.131 2.773 1.00 91.69 290 ASP A CA 1
ATOM 2327 C C . ASP A 1 290 ? -20.887 20.767 3.903 1.00 91.69 290 ASP A C 1
ATOM 2329 O O . ASP A 1 290 ? -21.090 21.933 4.241 1.00 91.69 290 ASP A O 1
ATOM 2333 N N . VAL A 1 291 ? -19.982 19.997 4.513 1.00 92.62 291 VAL A N 1
ATOM 2334 C CA . VAL A 1 291 ? -19.125 20.498 5.598 1.00 92.62 291 VAL A CA 1
ATOM 2335 C C . VAL A 1 291 ? -18.039 21.392 5.003 1.00 92.62 291 VAL A C 1
ATOM 2337 O O . VAL A 1 291 ? -17.156 20.902 4.299 1.00 92.62 291 VAL A O 1
ATOM 2340 N N . ASP A 1 292 ? -18.066 22.683 5.330 1.00 95.50 292 ASP A N 1
ATOM 2341 C CA . ASP A 1 292 ? -16.944 23.592 5.078 1.00 95.50 292 ASP A CA 1
ATOM 2342 C C . ASP A 1 292 ? -15.863 23.356 6.142 1.00 95.50 292 ASP A C 1
ATOM 2344 O O . ASP A 1 292 ? -15.848 23.981 7.207 1.00 95.50 292 ASP A O 1
ATOM 2348 N N . TYR A 1 293 ? -15.011 22.361 5.885 1.00 94.56 293 TYR A N 1
ATOM 2349 C CA . TYR A 1 293 ? -14.013 21.871 6.837 1.00 94.56 293 TYR A CA 1
ATOM 2350 C C . TYR A 1 293 ? -13.065 22.981 7.311 1.00 94.56 293 TYR A C 1
ATOM 2352 O O . TYR A 1 293 ? -12.849 23.133 8.514 1.00 94.56 293 TYR A O 1
ATOM 2360 N N . GLU A 1 294 ? -12.533 23.778 6.383 1.00 95.25 294 GLU A N 1
ATOM 2361 C CA . GLU A 1 294 ? -11.530 24.807 6.670 1.00 95.25 294 GLU A CA 1
ATOM 2362 C C . GLU A 1 294 ? -12.139 25.962 7.471 1.00 95.25 294 GLU A C 1
ATOM 2364 O O . GLU A 1 294 ? -11.606 26.332 8.522 1.00 95.25 294 GLU A O 1
ATOM 2369 N N . ALA A 1 295 ? -13.293 26.487 7.039 1.00 96.38 295 ALA A N 1
ATOM 2370 C CA . ALA A 1 295 ? -13.953 27.582 7.744 1.00 96.38 295 ALA A CA 1
ATOM 2371 C C . ALA A 1 295 ? -14.448 27.151 9.133 1.00 96.38 295 ALA A C 1
ATOM 2373 O O . ALA A 1 295 ? -14.322 27.905 10.102 1.00 96.38 295 ALA A O 1
ATOM 2374 N N . THR A 1 296 ? -14.948 25.918 9.253 1.00 96.56 296 THR A N 1
ATOM 2375 C CA . THR A 1 296 ? -15.392 25.356 10.534 1.00 96.56 296 THR A CA 1
ATOM 2376 C C . THR A 1 296 ? -14.229 25.182 11.505 1.00 96.56 296 THR A C 1
ATOM 2378 O O . THR A 1 296 ? -14.326 25.597 12.662 1.00 96.56 296 THR A O 1
ATOM 2381 N N . MET A 1 297 ? -13.109 24.618 11.045 1.00 95.75 297 MET A N 1
ATOM 2382 C CA . MET A 1 297 ? -11.908 24.455 11.863 1.00 95.75 297 MET A CA 1
ATOM 2383 C C . MET A 1 297 ? -11.371 25.802 12.349 1.00 95.75 297 MET A C 1
ATOM 2385 O O . MET A 1 297 ? -11.124 25.982 13.544 1.00 95.75 297 MET A O 1
ATOM 2389 N N . ALA A 1 298 ? -11.251 26.770 11.437 1.00 96.06 298 ALA A N 1
ATOM 2390 C CA . ALA A 1 298 ? -10.762 28.106 11.747 1.00 96.06 298 ALA A CA 1
ATOM 2391 C C . ALA A 1 298 ? -11.655 28.822 12.773 1.00 96.06 298 ALA A C 1
ATOM 2393 O O . ALA A 1 298 ? -11.146 29.374 13.753 1.00 96.06 298 ALA A O 1
ATOM 2394 N N . ALA A 1 299 ? -12.981 28.772 12.595 1.00 97.62 299 ALA A N 1
ATOM 2395 C CA . ALA A 1 299 ? -13.932 29.378 13.523 1.00 97.62 299 ALA A CA 1
ATOM 2396 C C . ALA A 1 299 ? -13.829 28.756 14.924 1.00 97.62 299 ALA A C 1
ATOM 2398 O O . ALA A 1 299 ? -13.689 29.477 15.915 1.00 97.62 299 ALA A O 1
ATOM 2399 N N . LYS A 1 300 ? -13.827 27.418 15.017 1.00 97.81 300 LYS A N 1
ATOM 2400 C CA . LYS A 1 300 ? -13.757 26.709 16.303 1.00 97.81 300 LYS A CA 1
ATOM 2401 C C . LYS A 1 300 ? -12.452 26.970 17.042 1.00 97.81 300 LYS A C 1
ATOM 2403 O O . LYS A 1 300 ? -12.493 27.295 18.227 1.00 97.81 300 LYS A O 1
ATOM 2408 N N . LEU A 1 301 ? -11.308 26.873 16.363 1.00 97.00 301 LEU A N 1
ATOM 2409 C CA . LEU A 1 301 ? -10.007 27.120 16.989 1.00 97.00 301 LEU A CA 1
ATOM 2410 C C . LEU A 1 301 ? -9.854 28.583 17.423 1.00 97.00 301 LEU A C 1
ATOM 2412 O O . LEU A 1 301 ? -9.347 28.835 18.514 1.00 97.00 301 LEU A O 1
ATOM 2416 N N . SER A 1 302 ? -10.350 29.542 16.631 1.00 97.75 302 SER A N 1
ATOM 2417 C CA . SER A 1 302 ? -10.334 30.964 17.000 1.00 97.75 302 SER A CA 1
ATOM 2418 C C . SER A 1 302 ? -11.160 31.242 18.260 1.00 97.75 302 SER A C 1
ATOM 2420 O O . SER A 1 302 ? -10.666 31.859 19.208 1.00 97.75 302 SER A O 1
ATOM 2422 N N . ILE A 1 303 ? -12.397 30.736 18.311 1.00 98.25 303 ILE A N 1
ATOM 2423 C CA . ILE A 1 303 ? -13.290 30.879 19.469 1.00 98.25 303 ILE A CA 1
ATOM 2424 C C . ILE A 1 303 ? -12.690 30.188 20.699 1.00 98.25 303 ILE A C 1
ATOM 2426 O O . ILE A 1 303 ? -12.634 30.782 21.777 1.00 98.25 303 ILE A O 1
ATOM 2430 N N . ALA A 1 304 ? -12.199 28.956 20.545 1.00 98.00 304 ALA A N 1
ATOM 2431 C CA . ALA A 1 304 ? -11.598 28.205 21.640 1.00 98.00 304 ALA A CA 1
ATOM 2432 C C . ALA A 1 304 ? -10.353 28.905 22.200 1.00 98.00 304 ALA A C 1
ATOM 2434 O O . ALA A 1 304 ? -10.175 28.933 23.414 1.00 98.00 304 ALA A O 1
ATOM 2435 N N . TYR A 1 305 ? -9.524 29.522 21.351 1.00 97.69 305 TYR A N 1
ATOM 2436 C CA . TYR A 1 305 ? -8.354 30.278 21.799 1.00 97.69 305 TYR A CA 1
ATOM 2437 C C . TYR A 1 305 ? -8.742 31.523 22.608 1.00 97.69 305 TYR A C 1
ATOM 2439 O O . TYR A 1 305 ? -8.125 31.815 23.633 1.00 97.69 305 TYR A O 1
ATOM 2447 N N . LYS A 1 306 ? -9.799 32.238 22.196 1.00 97.56 306 LYS A N 1
ATOM 2448 C CA . LYS A 1 306 ? -10.332 33.382 22.957 1.00 97.56 306 LYS A CA 1
ATOM 2449 C C . LYS A 1 306 ? -10.826 32.960 24.339 1.00 97.56 306 LYS A C 1
ATOM 2451 O O . LYS A 1 306 ? -10.558 33.662 25.307 1.00 97.56 306 LYS A O 1
ATOM 2456 N N . ILE A 1 307 ? -11.510 31.819 24.439 1.00 97.31 307 ILE A N 1
ATOM 2457 C CA . ILE A 1 307 ? -11.968 31.277 25.727 1.00 97.31 307 ILE A CA 1
ATOM 2458 C C . ILE A 1 307 ? -10.768 30.828 26.568 1.00 97.31 307 ILE A C 1
ATOM 2460 O O . ILE A 1 307 ? -10.645 31.248 27.715 1.00 97.31 307 ILE A O 1
ATOM 2464 N N . PHE A 1 308 ? -9.828 30.085 25.981 1.00 97.25 308 PHE A N 1
ATOM 2465 C CA . PHE A 1 308 ? -8.584 29.671 26.632 1.00 97.25 308 PHE A CA 1
ATOM 2466 C C . PHE A 1 308 ? -7.829 30.857 27.246 1.00 97.25 308 PHE A C 1
ATOM 2468 O O . PHE A 1 308 ? -7.437 30.798 28.407 1.00 97.25 308 PHE A O 1
ATOM 2475 N N . ALA A 1 309 ? -7.681 31.970 26.523 1.00 95.38 309 ALA A N 1
ATOM 2476 C CA . ALA A 1 309 ? -6.992 33.158 27.027 1.00 95.38 309 ALA A CA 1
ATOM 2477 C C . ALA A 1 309 ? -7.633 33.762 28.295 1.00 95.38 309 ALA A C 1
ATOM 2479 O O . ALA A 1 309 ? -6.939 34.424 29.065 1.00 95.38 309 ALA A O 1
ATOM 2480 N N . LEU A 1 310 ? -8.932 33.533 28.523 1.00 94.38 310 LEU A N 1
ATOM 2481 C CA . LEU A 1 310 ? -9.664 34.035 29.690 1.00 94.38 310 LEU A CA 1
ATOM 2482 C C . LEU A 1 310 ? -9.536 33.124 30.917 1.00 94.38 310 LEU A C 1
ATOM 2484 O O . LEU A 1 310 ? -9.611 33.614 32.041 1.00 94.38 310 LEU A O 1
ATOM 2488 N N . GLU A 1 311 ? -9.366 31.814 30.719 1.00 94.19 311 GLU A N 1
ATOM 2489 C CA . GLU A 1 311 ? -9.474 30.825 31.802 1.00 94.19 311 GLU A CA 1
ATOM 2490 C C . GLU A 1 311 ? -8.309 29.830 31.897 1.00 94.19 311 GLU A C 1
ATOM 2492 O O . GLU A 1 311 ? -8.352 28.939 32.747 1.00 94.19 311 GLU A O 1
ATOM 2497 N N . LYS A 1 312 ? -7.252 29.965 31.081 1.00 92.62 312 LYS A N 1
ATOM 2498 C CA . LYS A 1 312 ? -6.121 29.018 31.055 1.00 92.62 312 LYS A CA 1
ATOM 2499 C C . LYS A 1 312 ? -5.553 28.735 32.445 1.00 92.62 312 LYS A C 1
ATOM 2501 O O . LYS A 1 312 ? -5.371 27.576 32.798 1.00 92.62 312 LYS A O 1
ATOM 2506 N N . ASP A 1 313 ? -5.349 29.764 33.266 1.00 91.75 313 ASP A N 1
ATOM 2507 C CA . ASP A 1 313 ? -4.756 29.602 34.596 1.00 91.75 313 ASP A CA 1
ATOM 2508 C C . ASP A 1 313 ? -5.704 28.865 35.546 1.00 91.75 313 ASP A C 1
ATOM 2510 O O . ASP A 1 313 ? -5.258 28.133 36.425 1.00 91.75 313 ASP A O 1
ATOM 2514 N N . LEU A 1 314 ? -7.017 29.013 35.363 1.00 93.31 314 LEU A N 1
ATOM 2515 C CA . LEU A 1 314 ? -8.007 28.267 36.130 1.00 93.31 314 LEU A CA 1
ATOM 2516 C C . LEU A 1 314 ? -7.998 26.793 35.712 1.00 93.31 314 LEU A C 1
ATOM 2518 O O . LEU A 1 314 ? -7.842 25.920 36.562 1.00 93.31 314 LEU A O 1
ATOM 2522 N N . ILE A 1 315 ? -8.136 26.521 34.411 1.00 93.38 315 ILE A N 1
ATOM 2523 C CA . ILE A 1 315 ? -8.316 25.165 33.876 1.00 93.38 315 ILE A CA 1
ATOM 2524 C C . ILE A 1 315 ? -7.048 24.323 34.007 1.00 93.38 315 ILE A C 1
ATOM 2526 O O . ILE A 1 315 ? -7.132 23.175 34.439 1.00 93.38 315 ILE A O 1
ATOM 2530 N N . LEU A 1 316 ? -5.872 24.886 33.711 1.00 92.06 316 LEU A N 1
ATOM 2531 C CA . LEU A 1 316 ? -4.597 24.164 33.796 1.00 92.06 316 LEU A CA 1
ATOM 2532 C C . LEU A 1 316 ? -4.215 23.791 35.242 1.00 92.06 316 LEU A C 1
ATOM 2534 O O . LEU A 1 316 ? -3.410 22.886 35.445 1.00 92.06 316 LEU A O 1
ATOM 2538 N N . ASN A 1 317 ? -4.811 24.451 36.244 1.00 94.06 317 ASN A N 1
ATOM 2539 C CA . ASN A 1 317 ? -4.630 24.139 37.665 1.00 94.06 317 ASN A CA 1
ATOM 2540 C C . ASN A 1 317 ? -5.755 23.265 38.253 1.00 94.06 317 ASN A C 1
ATOM 2542 O O . ASN A 1 317 ? -5.708 22.928 39.439 1.00 94.06 317 ASN A O 1
ATOM 2546 N N . LEU A 1 318 ? -6.769 22.879 37.466 1.00 95.12 318 LEU A N 1
ATOM 2547 C CA . LEU A 1 318 ? -7.810 21.961 37.933 1.00 95.12 318 LEU A CA 1
ATOM 2548 C C . LEU A 1 318 ? -7.231 20.567 38.181 1.00 95.12 318 LEU A C 1
ATOM 2550 O O . LEU A 1 318 ? -6.502 20.028 37.351 1.00 95.12 318 LEU A O 1
ATOM 2554 N N . SER A 1 319 ? -7.649 19.927 39.276 1.00 95.56 319 SER A N 1
ATOM 2555 C CA . SER A 1 319 ? -7.238 18.554 39.600 1.00 95.56 319 SER A CA 1
ATOM 2556 C C . SER A 1 319 ? -7.543 17.572 38.467 1.00 95.56 319 SER A C 1
ATOM 2558 O O . SER A 1 319 ? -6.689 16.766 38.117 1.00 95.56 319 SER A O 1
ATOM 2560 N N . SER A 1 320 ? -8.712 17.700 37.832 1.00 92.44 320 SER A N 1
ATOM 2561 C CA . SER A 1 320 ? -9.106 16.874 36.686 1.00 92.44 320 SER A CA 1
ATOM 2562 C C . SER A 1 320 ? -8.207 17.068 35.462 1.00 92.44 320 SER A C 1
ATOM 2564 O O . SER A 1 320 ? -7.996 16.128 34.704 1.00 92.44 320 SER A O 1
ATOM 2566 N N . PHE A 1 321 ? -7.691 18.284 35.243 1.00 95.69 321 PHE A N 1
ATOM 2567 C CA . PHE A 1 321 ? -6.751 18.541 34.152 1.00 95.69 321 PHE A CA 1
ATOM 2568 C C . PHE A 1 321 ? -5.383 17.936 34.468 1.00 95.69 321 PHE A C 1
ATOM 2570 O O . PHE A 1 321 ? -4.792 17.293 33.608 1.00 95.69 321 PHE A O 1
ATOM 2577 N N . LEU A 1 322 ? -4.897 18.102 35.701 1.00 95.38 322 LEU A N 1
ATOM 2578 C CA . LEU A 1 322 ? -3.615 17.544 36.136 1.00 95.38 322 LEU A CA 1
ATOM 2579 C C . LEU A 1 322 ? -3.605 16.010 36.072 1.00 95.38 322 LEU A C 1
ATOM 2581 O O . LEU A 1 322 ? -2.610 15.431 35.642 1.00 95.38 322 LEU A O 1
ATOM 2585 N N . GLU A 1 323 ? -4.711 15.363 36.444 1.00 92.69 323 GLU A N 1
ATOM 2586 C CA . GLU A 1 323 ? -4.903 13.914 36.302 1.00 92.69 323 GLU A CA 1
ATOM 2587 C C . GLU A 1 323 ? -4.891 13.497 34.824 1.00 92.69 323 GLU A C 1
ATOM 2589 O O . GLU A 1 323 ? -4.059 12.686 34.422 1.00 92.69 323 GLU A O 1
ATOM 2594 N N . PHE A 1 324 ? -5.714 14.141 33.985 1.00 92.38 324 PHE A N 1
ATOM 2595 C CA . PHE A 1 324 ? -5.724 13.900 32.539 1.00 92.38 324 PHE A CA 1
ATOM 2596 C C . PHE A 1 324 ? -4.334 14.072 31.912 1.00 92.38 324 PHE A C 1
ATOM 2598 O O . PHE A 1 324 ? -3.898 13.233 31.124 1.00 92.38 324 PHE A O 1
ATOM 2605 N N . PHE A 1 325 ? -3.627 15.147 32.257 1.00 93.31 325 PHE A N 1
ATOM 2606 C CA . PHE A 1 325 ? -2.296 15.419 31.735 1.00 93.31 325 PHE A CA 1
ATOM 2607 C C . PHE A 1 325 ? -1.298 14.352 32.189 1.00 93.31 325 PHE A C 1
ATOM 2609 O O . PHE A 1 325 ? -0.552 13.833 31.362 1.00 93.31 325 PHE A O 1
ATOM 2616 N N . SER A 1 326 ? -1.308 13.985 33.474 1.00 92.50 326 SER A N 1
ATOM 2617 C CA . SER A 1 326 ? -0.437 12.942 34.028 1.00 92.50 326 SER A CA 1
ATOM 2618 C C . SER A 1 326 ? -0.605 11.609 33.295 1.00 92.50 326 SER A C 1
ATOM 2620 O O . SER A 1 326 ? 0.396 10.986 32.931 1.00 92.50 326 SER A O 1
ATOM 2622 N N . ASP A 1 327 ? -1.850 11.217 33.024 1.00 88.69 327 ASP A N 1
ATOM 2623 C CA . ASP A 1 327 ? -2.193 9.949 32.373 1.00 88.69 327 ASP A CA 1
ATOM 2624 C C . ASP A 1 327 ? -1.847 9.914 30.876 1.00 88.69 327 ASP A C 1
ATOM 2626 O O . ASP A 1 327 ? -1.674 8.839 30.302 1.00 88.69 327 ASP A O 1
ATOM 2630 N N . ASN A 1 328 ? -1.740 11.080 30.229 1.00 91.44 328 ASN A N 1
ATOM 2631 C CA . ASN A 1 328 ? -1.623 11.190 28.772 1.00 91.44 328 ASN A CA 1
ATOM 2632 C C . ASN A 1 328 ? -0.327 11.857 28.286 1.00 91.44 328 ASN A C 1
ATOM 2634 O O . ASN A 1 328 ? -0.088 11.916 27.080 1.00 91.44 328 ASN A O 1
ATOM 2638 N N . GLN A 1 329 ? 0.534 12.340 29.186 1.00 93.81 329 GLN A N 1
ATOM 2639 C CA . GLN A 1 329 ? 1.712 13.150 28.844 1.00 93.81 329 GLN A CA 1
ATOM 2640 C C . GLN A 1 329 ? 2.657 12.516 27.811 1.00 93.81 329 GLN A C 1
ATOM 2642 O O . GLN A 1 329 ? 3.282 13.254 27.049 1.00 93.81 329 GLN A O 1
ATOM 2647 N N . ASP A 1 330 ? 2.758 11.182 27.759 1.00 93.50 330 ASP A N 1
ATOM 2648 C CA . ASP A 1 330 ? 3.665 10.479 26.843 1.00 93.50 330 ASP A CA 1
ATOM 2649 C C . ASP A 1 330 ? 3.300 10.686 25.364 1.00 93.50 330 ASP A C 1
ATOM 2651 O O . ASP A 1 330 ? 4.205 10.830 24.544 1.00 93.50 330 ASP A O 1
ATOM 2655 N N . TRP A 1 331 ? 2.008 10.750 25.018 1.00 95.25 331 TRP A N 1
ATOM 2656 C CA . TRP A 1 331 ? 1.553 11.054 23.652 1.00 95.25 331 TRP A CA 1
ATOM 2657 C C . TRP A 1 331 ? 1.129 12.521 23.495 1.00 95.25 331 TRP A C 1
ATOM 2659 O O . TRP A 1 331 ? 1.284 13.106 22.423 1.00 95.25 331 TRP A O 1
ATOM 2669 N N . LEU A 1 332 ? 0.643 13.151 24.568 1.00 97.12 332 LEU A N 1
ATOM 2670 C CA . LEU A 1 332 ? 0.096 14.505 24.531 1.00 97.12 332 LEU A CA 1
ATOM 2671 C C . LEU A 1 332 ? 1.184 15.570 24.332 1.00 97.12 332 LEU A C 1
ATOM 2673 O O . LEU A 1 332 ? 1.011 16.473 23.512 1.00 97.12 332 LEU A O 1
ATOM 2677 N N . LYS A 1 333 ? 2.329 15.452 25.026 1.00 97.75 333 LYS A N 1
ATOM 2678 C CA . LYS A 1 333 ? 3.484 16.350 24.835 1.00 97.75 333 LYS A CA 1
ATOM 2679 C C . LYS A 1 333 ? 4.008 16.332 23.391 1.00 97.75 333 LYS A C 1
ATOM 2681 O O . LYS A 1 333 ? 4.110 17.413 22.807 1.00 97.75 333 LYS A O 1
ATOM 2686 N N . PRO A 1 334 ? 4.351 15.170 22.787 1.00 97.62 334 PRO A N 1
ATOM 2687 C CA . PRO A 1 334 ? 4.829 15.152 21.409 1.00 97.62 334 PRO A CA 1
ATOM 2688 C C . PRO A 1 334 ? 3.761 15.605 20.414 1.00 97.62 334 PRO A C 1
ATOM 2690 O O . PRO A 1 334 ? 4.121 16.294 19.469 1.00 97.62 334 PRO A O 1
ATOM 2693 N N . TYR A 1 335 ? 2.474 15.313 20.635 1.00 98.25 335 TYR A N 1
ATOM 2694 C CA . TYR A 1 335 ? 1.391 15.825 19.787 1.00 98.25 335 TYR A CA 1
ATOM 2695 C C . TYR A 1 335 ? 1.319 17.360 19.785 1.00 98.25 335 TYR A C 1
ATOM 2697 O O . TYR A 1 335 ? 1.309 17.972 18.717 1.00 98.25 335 TYR A O 1
ATOM 2705 N N . ALA A 1 336 ? 1.327 17.999 20.959 1.00 97.88 336 ALA A N 1
ATOM 2706 C CA . ALA A 1 336 ? 1.277 19.460 21.047 1.00 97.88 336 ALA A CA 1
ATOM 2707 C C . ALA A 1 336 ? 2.531 20.116 20.452 1.00 97.88 336 ALA A C 1
ATOM 2709 O O . ALA A 1 336 ? 2.435 21.102 19.722 1.00 97.88 336 ALA A O 1
ATOM 2710 N N . ALA A 1 337 ? 3.707 19.537 20.716 1.00 97.56 337 ALA A N 1
ATOM 2711 C CA . ALA A 1 337 ? 4.960 19.953 20.096 1.00 97.56 337 ALA A CA 1
ATOM 2712 C C . ALA A 1 337 ? 4.926 19.820 18.568 1.00 97.56 337 ALA A C 1
ATOM 2714 O O . ALA A 1 337 ? 5.384 20.723 17.872 1.00 97.56 337 ALA A O 1
ATOM 2715 N N . PHE A 1 338 ? 4.374 18.720 18.052 1.00 97.50 338 PHE A N 1
ATOM 2716 C CA . PHE A 1 338 ? 4.225 18.491 16.620 1.00 97.50 338 PHE A CA 1
ATOM 2717 C C . PHE A 1 338 ? 3.319 19.546 15.987 1.00 97.50 338 PHE A C 1
ATOM 2719 O O . PHE A 1 338 ? 3.710 20.141 14.991 1.00 97.50 338 PHE A O 1
ATOM 2726 N N . CYS A 1 339 ? 2.147 19.820 16.572 1.00 96.81 339 CYS A N 1
ATOM 2727 C CA . CYS A 1 339 ? 1.232 20.843 16.057 1.00 96.81 339 CYS A CA 1
ATOM 2728 C C . CYS A 1 339 ? 1.905 22.220 16.008 1.00 96.81 339 CYS A C 1
ATOM 2730 O O . CYS A 1 339 ? 1.866 22.885 14.978 1.00 96.81 339 CYS A O 1
ATOM 2732 N N . PHE A 1 340 ? 2.614 22.599 17.076 1.00 96.56 340 PHE A N 1
ATOM 2733 C CA . PHE A 1 340 ? 3.385 23.840 17.104 1.00 96.56 340 PHE A CA 1
ATOM 2734 C C . PHE A 1 340 ? 4.465 23.893 16.015 1.00 96.56 340 PHE A C 1
ATOM 2736 O O . PHE A 1 340 ? 4.597 24.910 15.344 1.00 96.56 340 PHE A O 1
ATOM 2743 N N . LEU A 1 341 ? 5.241 22.819 15.827 1.00 96.19 341 LEU A N 1
ATOM 2744 C CA . LEU A 1 341 ? 6.295 22.775 14.807 1.00 96.19 341 LEU A CA 1
ATOM 2745 C C . LEU A 1 341 ? 5.717 22.791 13.389 1.00 96.19 341 LEU A C 1
ATOM 2747 O O . LEU A 1 341 ? 6.236 23.519 12.547 1.00 96.19 341 LEU A O 1
ATOM 2751 N N . ARG A 1 342 ? 4.632 22.050 13.141 1.00 95.25 342 ARG A N 1
ATOM 2752 C CA . ARG A 1 342 ? 3.893 22.067 11.872 1.00 95.25 342 ARG A CA 1
ATOM 2753 C C . ARG A 1 342 ? 3.475 23.487 11.514 1.00 95.25 342 ARG A C 1
ATOM 2755 O O . ARG A 1 342 ? 3.735 23.927 10.400 1.00 95.25 342 ARG A O 1
ATOM 2762 N N . ASP A 1 343 ? 2.872 24.198 12.463 1.00 94.12 343 ASP A N 1
ATOM 2763 C CA . ASP A 1 343 ? 2.363 25.552 12.240 1.00 94.12 343 ASP A CA 1
ATOM 2764 C C . ASP A 1 343 ? 3.507 26.573 12.135 1.00 94.12 343 ASP A C 1
ATOM 2766 O O . ASP A 1 343 ? 3.447 27.484 11.317 1.00 94.12 343 ASP A O 1
ATOM 2770 N N . PHE A 1 344 ? 4.587 26.400 12.906 1.00 94.38 344 PHE A N 1
ATOM 2771 C CA . PHE A 1 344 ? 5.763 27.274 12.864 1.00 94.38 344 PHE A CA 1
ATOM 2772 C C . PHE A 1 344 ? 6.558 27.157 11.555 1.00 94.38 344 PHE A C 1
ATOM 2774 O O . PHE A 1 344 ? 7.069 28.158 11.059 1.00 94.38 344 PHE A O 1
ATOM 2781 N N . PHE A 1 345 ? 6.699 25.943 11.013 1.00 94.50 345 PHE A N 1
ATOM 2782 C CA . PHE A 1 345 ? 7.392 25.688 9.745 1.00 94.50 345 PHE A CA 1
ATOM 2783 C C . PHE A 1 345 ? 6.456 25.700 8.527 1.00 94.50 345 PHE A C 1
ATOM 2785 O O . PHE A 1 345 ? 6.939 25.533 7.409 1.00 94.50 345 PHE A O 1
ATOM 2792 N N . GLU A 1 346 ? 5.146 25.871 8.732 1.00 94.31 346 GLU A N 1
ATOM 2793 C CA . GLU A 1 346 ? 4.104 25.822 7.693 1.00 94.31 346 GLU A CA 1
ATOM 2794 C C . GLU A 1 346 ? 4.116 24.513 6.870 1.00 94.31 346 GLU A C 1
ATOM 2796 O O . GLU A 1 346 ? 3.704 24.467 5.712 1.00 94.31 346 GLU A O 1
ATOM 2801 N N . THR A 1 347 ? 4.605 23.417 7.462 1.00 93.62 347 THR A N 1
ATOM 2802 C CA . THR A 1 347 ? 4.652 22.086 6.842 1.00 93.62 347 THR A CA 1
ATOM 2803 C C . THR A 1 347 ? 4.681 20.987 7.898 1.00 93.62 347 THR A C 1
ATOM 2805 O O . THR A 1 347 ? 5.378 21.101 8.905 1.00 93.62 347 THR A O 1
ATOM 2808 N N . SER A 1 348 ? 3.961 19.891 7.662 1.00 92.69 348 SER A N 1
ATOM 2809 C CA . SER A 1 348 ? 4.039 18.661 8.463 1.00 92.69 348 SER A CA 1
ATOM 2810 C C . SER A 1 348 ? 5.179 17.738 8.049 1.00 92.69 348 SER A C 1
ATOM 2812 O O . SER A 1 348 ? 5.485 16.791 8.774 1.00 92.69 348 SER A O 1
ATOM 2814 N N . ASP A 1 349 ? 5.836 18.004 6.914 1.00 93.31 349 ASP A N 1
ATOM 2815 C CA . ASP A 1 349 ? 7.041 17.279 6.530 1.00 93.31 349 ASP A CA 1
ATOM 2816 C C . ASP A 1 349 ? 8.186 17.641 7.478 1.00 93.31 349 ASP A C 1
ATOM 2818 O O . ASP A 1 349 ? 8.984 18.556 7.261 1.00 93.31 349 ASP A O 1
ATOM 2822 N N . HIS A 1 350 ? 8.272 16.848 8.537 1.00 92.44 350 HIS A N 1
ATOM 2823 C CA . HIS A 1 350 ? 9.286 16.932 9.567 1.00 92.44 350 HIS A CA 1
ATOM 2824 C C . HIS A 1 350 ? 10.726 16.895 9.042 1.00 92.44 350 HIS A C 1
ATOM 2826 O O . HIS A 1 350 ? 11.609 17.445 9.698 1.00 92.44 350 HIS A O 1
ATOM 2832 N N . SER A 1 351 ? 11.004 16.360 7.844 1.00 91.06 351 SER A N 1
ATOM 2833 C CA . SER A 1 351 ? 12.358 16.414 7.273 1.00 91.06 351 SER A CA 1
ATOM 2834 C C . SER A 1 351 ? 12.832 17.856 7.034 1.00 91.06 351 SER A C 1
ATOM 2836 O O . SER A 1 351 ? 14.034 18.127 7.049 1.00 91.06 351 SER A O 1
ATOM 2838 N N . GLN A 1 352 ? 11.889 18.796 6.920 1.00 93.69 352 GLN A N 1
ATOM 2839 C CA . GLN A 1 352 ? 12.126 20.217 6.679 1.00 93.69 352 GLN A CA 1
ATOM 2840 C C . GLN A 1 352 ? 12.265 21.041 7.973 1.00 93.69 352 GLN A C 1
ATOM 2842 O O . GLN A 1 352 ? 12.622 22.215 7.918 1.00 93.69 352 GLN A O 1
ATOM 2847 N N . TRP A 1 353 ? 12.079 20.449 9.161 1.00 95.00 353 TRP A N 1
ATOM 2848 C CA . TRP A 1 353 ? 12.127 21.165 10.452 1.00 95.00 353 TRP A CA 1
ATOM 2849 C C . TRP A 1 353 ? 13.545 21.407 11.000 1.00 95.00 353 TRP A C 1
ATOM 2851 O O . TRP A 1 353 ? 13.746 21.680 12.191 1.00 95.00 353 TRP A O 1
ATOM 2861 N N . GLY A 1 354 ? 14.571 21.256 10.158 1.00 93.31 354 GLY A N 1
ATOM 2862 C CA . GLY A 1 354 ? 15.972 21.471 10.515 1.00 93.31 354 GLY A CA 1
ATOM 2863 C C . GLY A 1 354 ? 16.403 20.651 11.735 1.00 93.31 354 GLY A C 1
ATOM 2864 O O . GLY A 1 354 ? 16.431 19.419 11.697 1.00 93.31 354 GLY A O 1
ATOM 2865 N N . LEU A 1 355 ? 16.733 21.32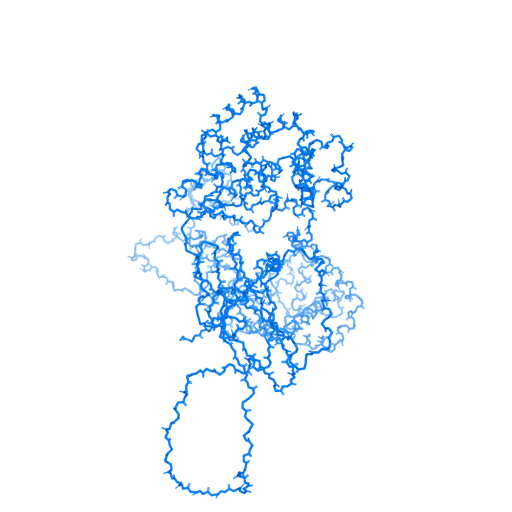6 12.845 1.00 91.75 355 LEU A N 1
ATOM 2866 C CA . LEU A 1 355 ? 17.165 20.669 14.087 1.00 91.75 355 LEU A CA 1
ATOM 2867 C C . LEU A 1 355 ? 16.084 19.778 14.720 1.00 91.75 355 LEU A C 1
ATOM 2869 O O . LEU A 1 355 ? 16.443 18.906 15.514 1.00 91.75 355 LEU A O 1
ATOM 2873 N N . PHE A 1 356 ? 14.804 19.964 14.393 1.00 94.00 356 PHE A N 1
ATOM 2874 C CA . PHE A 1 356 ? 13.697 19.147 14.905 1.00 94.00 356 PHE A CA 1
ATOM 2875 C C . PHE A 1 356 ? 13.294 17.999 13.969 1.00 94.00 356 PHE A C 1
ATOM 2877 O O . PHE A 1 356 ? 12.400 17.236 14.321 1.00 94.00 356 PHE A O 1
ATOM 2884 N N . SER A 1 357 ? 13.991 17.819 12.839 1.00 92.06 357 SER A N 1
ATOM 2885 C CA . SER A 1 357 ? 13.706 16.735 11.885 1.00 92.06 357 SER A CA 1
ATOM 2886 C C . SER A 1 357 ? 13.732 15.345 12.502 1.00 92.06 357 SER A C 1
ATOM 2888 O O . SER A 1 357 ? 12.859 14.523 12.249 1.00 92.06 357 SER A O 1
ATOM 2890 N N . ASN A 1 358 ? 14.706 15.106 13.377 1.00 90.31 358 ASN A N 1
ATOM 2891 C CA . ASN A 1 358 ? 14.804 13.878 14.145 1.00 90.31 358 ASN A CA 1
ATOM 2892 C C . ASN A 1 358 ? 14.282 14.106 15.561 1.00 90.31 358 ASN A C 1
ATOM 2894 O O . ASN A 1 358 ? 14.797 14.970 16.290 1.00 90.31 358 ASN A O 1
ATOM 2898 N N . PHE A 1 359 ? 13.306 13.288 15.956 1.00 93.44 359 PHE A N 1
ATOM 2899 C CA . PHE A 1 359 ? 12.747 13.305 17.298 1.00 93.44 359 PHE A CA 1
ATOM 2900 C C . PHE A 1 359 ? 13.810 13.014 18.366 1.00 93.44 359 PHE A C 1
ATOM 2902 O O . PHE A 1 359 ? 14.698 12.175 18.209 1.00 93.44 359 PHE A O 1
ATOM 2909 N N . SER A 1 360 ? 13.718 13.735 19.482 1.00 93.69 360 SER A N 1
ATOM 2910 C CA . SER A 1 360 ? 14.572 13.558 20.654 1.00 93.69 360 SER A CA 1
ATOM 2911 C C . SER A 1 360 ? 13.802 13.980 21.896 1.00 93.69 360 SER A C 1
ATOM 2913 O O . SER A 1 360 ? 13.289 15.099 21.953 1.00 93.69 360 SER A O 1
ATOM 2915 N N . ARG A 1 361 ? 13.776 13.110 22.913 1.00 93.88 361 ARG A N 1
ATOM 2916 C CA . ARG A 1 361 ? 13.085 13.389 24.180 1.00 93.88 361 ARG A CA 1
ATOM 2917 C C . ARG A 1 361 ? 13.643 14.639 24.873 1.00 93.88 361 ARG A C 1
ATOM 2919 O O . ARG A 1 361 ? 12.873 15.456 25.357 1.00 93.88 361 ARG A O 1
ATOM 2926 N N . ASP A 1 362 ? 14.956 14.862 24.808 1.00 95.06 362 ASP A N 1
ATOM 2927 C CA . ASP A 1 362 ? 15.594 16.060 25.377 1.00 95.06 362 ASP A CA 1
ATOM 2928 C C . ASP A 1 362 ? 15.176 17.354 24.668 1.00 95.06 362 ASP A C 1
ATOM 2930 O O . ASP A 1 362 ? 15.026 18.400 25.303 1.00 95.06 362 ASP A O 1
ATOM 2934 N N . LYS A 1 363 ? 15.012 17.311 23.338 1.00 94.56 363 LYS A N 1
ATOM 2935 C CA . LYS A 1 363 ? 14.525 18.465 22.567 1.00 94.56 363 LYS A CA 1
ATOM 2936 C C . LYS A 1 363 ? 13.054 18.726 22.862 1.00 94.56 363 LYS A C 1
ATOM 2938 O O . LYS A 1 363 ? 12.686 19.885 23.031 1.00 94.56 363 LYS A O 1
ATOM 2943 N N . LEU A 1 364 ? 12.253 17.663 22.961 1.00 96.31 364 LEU A N 1
ATOM 2944 C CA . LEU A 1 364 ? 10.839 17.741 23.311 1.00 96.31 364 LEU A CA 1
ATOM 2945 C C . LEU A 1 364 ? 10.647 18.434 24.663 1.00 96.31 364 LEU A C 1
ATOM 2947 O O . LEU A 1 364 ? 9.960 19.447 24.716 1.00 96.31 364 LEU A O 1
ATOM 2951 N N . GLU A 1 365 ? 11.298 17.957 25.729 1.00 95.94 365 GLU A N 1
ATOM 2952 C CA . GLU A 1 365 ? 11.137 18.531 27.076 1.00 95.94 365 GLU A CA 1
ATOM 2953 C C . GLU A 1 365 ? 11.563 20.008 27.136 1.00 95.94 365 GLU A C 1
ATOM 2955 O O . GLU A 1 365 ? 10.929 20.815 27.808 1.00 95.94 365 GLU A O 1
ATOM 2960 N N . LYS A 1 366 ? 12.588 20.408 26.371 1.00 94.69 366 LYS A N 1
ATOM 2961 C CA . LYS A 1 366 ? 12.986 21.824 26.258 1.00 94.69 366 LYS A CA 1
ATOM 2962 C C . LYS A 1 366 ? 11.974 22.676 25.493 1.00 94.69 366 LYS A C 1
ATOM 2964 O O . LYS A 1 366 ? 11.873 23.872 25.779 1.00 94.69 366 LYS A O 1
ATOM 2969 N N . LEU A 1 367 ? 11.306 22.091 24.498 1.00 94.44 367 LEU A N 1
ATOM 2970 C CA . LEU A 1 367 ? 10.323 22.762 23.650 1.00 94.44 367 LEU A CA 1
ATOM 2971 C C . LEU A 1 367 ? 9.011 22.998 24.403 1.00 94.44 367 LEU A C 1
ATOM 2973 O O . LEU A 1 367 ? 8.443 24.076 24.270 1.00 94.44 367 LEU A O 1
ATOM 2977 N N . VAL A 1 368 ? 8.578 22.033 25.221 1.00 95.75 368 VAL A N 1
ATOM 2978 C CA . VAL A 1 368 ? 7.330 22.103 26.006 1.00 95.75 368 VAL A CA 1
ATOM 2979 C C . VAL A 1 368 ? 7.520 22.680 27.413 1.00 95.75 368 VAL A C 1
ATOM 2981 O O . VAL A 1 368 ? 6.642 22.544 28.258 1.00 95.75 368 VAL A O 1
ATOM 2984 N N . SER A 1 369 ? 8.667 23.300 27.691 1.00 94.69 369 SER A N 1
ATOM 2985 C CA . SER A 1 369 ? 8.973 23.853 29.012 1.00 94.69 369 SER A CA 1
ATOM 2986 C C . SER A 1 369 ? 8.228 25.166 29.279 1.00 94.69 369 SER A C 1
ATOM 2988 O O . SER A 1 369 ? 8.113 26.015 28.393 1.00 94.69 369 SER A O 1
ATOM 2990 N N . ILE A 1 370 ? 7.768 25.352 30.520 1.00 91.06 370 ILE A N 1
ATOM 2991 C CA . ILE A 1 370 ? 6.937 26.493 30.950 1.00 91.06 370 ILE A CA 1
ATOM 2992 C C . ILE A 1 370 ? 7.638 27.858 30.850 1.00 91.06 370 ILE A C 1
ATOM 2994 O O . ILE A 1 370 ? 6.980 28.888 30.764 1.00 91.06 370 ILE A O 1
ATOM 2998 N N . ASP A 1 371 ? 8.972 27.889 30.834 1.00 91.88 371 ASP A N 1
ATOM 2999 C CA . ASP A 1 371 ? 9.780 29.110 30.708 1.00 91.88 371 ASP A CA 1
ATOM 3000 C C . ASP A 1 371 ? 9.884 29.639 29.265 1.00 91.88 371 ASP A C 1
ATOM 3002 O O . ASP A 1 371 ? 10.530 30.660 29.016 1.00 91.88 371 ASP A O 1
ATOM 3006 N N . ARG A 1 372 ? 9.281 28.952 28.288 1.00 92.88 372 ARG A N 1
ATOM 3007 C CA . ARG A 1 372 ? 9.343 29.332 26.873 1.00 92.88 372 ARG A CA 1
ATOM 3008 C C . ARG A 1 372 ? 8.250 30.324 26.489 1.00 92.88 372 ARG A C 1
ATOM 3010 O O . ARG A 1 372 ? 7.101 30.192 26.891 1.00 92.88 372 ARG A O 1
ATOM 3017 N N . LEU A 1 373 ? 8.595 31.267 25.608 1.00 92.12 373 LEU A N 1
ATOM 3018 C CA . LEU A 1 373 ? 7.661 32.283 25.102 1.00 92.12 373 LEU A CA 1
ATOM 3019 C C . LEU A 1 373 ? 6.449 31.670 24.378 1.00 92.12 373 LEU A C 1
ATOM 3021 O O . LEU A 1 373 ? 5.352 32.208 24.452 1.00 92.12 373 LEU A O 1
ATOM 3025 N N . HIS A 1 374 ? 6.643 30.541 23.695 1.00 93.12 374 HIS A N 1
ATOM 3026 C CA . HIS A 1 374 ? 5.605 29.825 22.946 1.00 93.12 374 HIS A CA 1
ATOM 3027 C C . HIS A 1 374 ? 4.846 28.778 23.779 1.00 93.12 374 HIS A C 1
ATOM 3029 O O . HIS A 1 374 ? 4.071 27.999 23.225 1.00 93.12 374 HIS A O 1
ATOM 3035 N N . TYR A 1 375 ? 5.060 28.725 25.099 1.00 94.38 375 TYR A N 1
ATOM 3036 C CA . TYR A 1 375 ? 4.428 27.723 25.962 1.00 94.38 375 TYR A CA 1
ATOM 3037 C C . TYR A 1 375 ? 2.896 27.811 25.949 1.00 94.38 375 TYR A C 1
ATOM 3039 O O . TYR A 1 375 ? 2.230 26.780 25.929 1.00 94.38 375 TYR A O 1
ATOM 3047 N N . ASP A 1 376 ? 2.329 29.017 25.869 1.00 94.00 376 ASP A N 1
ATOM 3048 C CA . ASP A 1 376 ? 0.875 29.201 25.769 1.00 94.00 376 ASP A CA 1
ATOM 3049 C C . ASP A 1 376 ? 0.285 28.521 24.520 1.00 94.00 376 ASP A C 1
ATOM 3051 O O . ASP A 1 376 ? -0.780 27.910 24.603 1.00 94.00 376 ASP A O 1
ATOM 3055 N N . THR A 1 377 ? 0.992 28.552 23.383 1.00 94.69 377 THR A N 1
ATOM 3056 C CA . THR A 1 377 ? 0.576 27.868 22.147 1.00 94.69 377 THR A CA 1
ATOM 3057 C C . THR A 1 377 ? 0.587 26.348 22.316 1.00 94.69 377 THR A C 1
ATOM 3059 O O . THR A 1 377 ? -0.327 25.665 21.869 1.00 94.69 377 THR A O 1
ATOM 3062 N N . ILE A 1 378 ? 1.586 25.806 23.018 1.00 96.06 378 ILE A N 1
ATOM 3063 C CA . ILE A 1 378 ? 1.653 24.375 23.349 1.00 96.06 378 ILE A CA 1
ATOM 3064 C C . ILE A 1 378 ? 0.503 23.987 24.292 1.00 96.06 378 ILE A C 1
ATOM 3066 O O . ILE A 1 378 ? -0.211 23.014 24.045 1.00 96.06 378 ILE A O 1
ATOM 3070 N N . CYS A 1 379 ? 0.285 24.774 25.347 1.00 95.81 379 CYS A N 1
ATOM 3071 C CA . CYS A 1 379 ? -0.781 24.560 26.325 1.00 95.81 379 CYS A CA 1
ATOM 3072 C C . CYS A 1 379 ? -2.177 24.625 25.721 1.00 95.81 379 CYS A C 1
ATOM 3074 O O . CYS A 1 379 ? -3.067 23.911 26.182 1.00 95.81 379 CYS A O 1
ATOM 3076 N N . PHE A 1 380 ? -2.371 25.433 24.681 1.00 97.94 380 PHE A N 1
ATOM 3077 C CA . PHE A 1 380 ? -3.631 25.469 23.956 1.00 97.94 380 PHE A CA 1
ATOM 3078 C C . PHE A 1 380 ? -4.001 24.085 23.395 1.00 97.94 380 PHE A C 1
ATOM 3080 O O . PHE A 1 380 ? -5.138 23.648 23.554 1.00 97.94 380 PHE A O 1
ATOM 3087 N N . HIS A 1 381 ? -3.046 23.324 22.850 1.00 97.88 381 HIS A N 1
ATOM 3088 C CA . HIS A 1 381 ? -3.320 21.956 22.391 1.00 97.88 381 HIS A CA 1
ATOM 3089 C C . HIS A 1 381 ? -3.662 20.999 23.545 1.00 97.88 381 HIS A C 1
ATOM 3091 O O . HIS A 1 381 ? -4.539 20.149 23.386 1.00 97.88 381 HIS A O 1
ATOM 3097 N N . TYR A 1 382 ? -3.041 21.156 24.722 1.00 97.62 382 TYR A N 1
ATOM 3098 C CA . TYR A 1 382 ? -3.417 20.385 25.917 1.00 97.62 382 TYR A CA 1
ATOM 3099 C C . TYR A 1 382 ? -4.849 20.690 26.359 1.00 97.62 382 TYR A C 1
ATOM 3101 O O . TYR A 1 382 ? -5.618 19.773 26.648 1.00 97.62 382 TYR A O 1
ATOM 3109 N N . TYR A 1 383 ? -5.213 21.973 26.368 1.00 97.88 383 TYR A N 1
ATOM 3110 C CA . TYR A 1 383 ? -6.553 22.448 26.696 1.00 97.88 383 TYR A CA 1
ATOM 3111 C C . TYR A 1 383 ? -7.605 21.862 25.744 1.00 97.88 383 TYR A C 1
ATOM 3113 O O . TYR A 1 383 ? -8.599 21.294 26.197 1.00 97.88 383 TYR A O 1
ATOM 3121 N N . ILE A 1 384 ? -7.360 21.906 24.430 1.00 98.31 384 ILE A N 1
ATOM 3122 C CA . ILE A 1 384 ? -8.276 21.347 23.424 1.00 98.31 384 ILE A CA 1
ATOM 3123 C C . ILE A 1 384 ? -8.485 19.842 23.634 1.00 98.31 384 ILE A C 1
ATOM 3125 O O . ILE A 1 384 ? -9.629 19.389 23.704 1.00 98.31 384 ILE A O 1
ATOM 3129 N N . GLN A 1 385 ? -7.406 19.067 23.792 1.00 98.31 385 GLN A N 1
ATOM 3130 C CA . GLN A 1 385 ? -7.508 17.618 24.002 1.00 98.31 385 GLN A CA 1
ATOM 3131 C C . GLN A 1 385 ? -8.218 17.266 25.317 1.00 98.31 385 GLN A C 1
ATOM 3133 O O . GLN A 1 385 ? -9.012 16.326 25.348 1.00 98.31 385 GLN A O 1
ATOM 3138 N N . PHE A 1 386 ? -8.015 18.050 26.381 1.00 97.88 386 PHE A N 1
ATOM 3139 C CA . PHE A 1 386 ? -8.737 17.882 27.644 1.00 97.88 386 PHE A CA 1
ATOM 3140 C C . PHE A 1 386 ? -10.252 18.085 27.482 1.00 97.88 386 PHE A C 1
ATOM 3142 O O . PHE A 1 386 ? -11.043 17.260 27.948 1.00 97.88 386 PHE A O 1
ATOM 3149 N N . HIS A 1 387 ? -10.682 19.147 26.795 1.00 98.25 387 HIS A N 1
ATOM 3150 C CA . HIS A 1 387 ? -12.109 19.396 26.575 1.00 98.25 387 HIS A CA 1
ATOM 3151 C C . HIS A 1 387 ? -12.748 18.374 25.628 1.00 98.25 387 HIS A C 1
ATOM 3153 O O . HIS A 1 387 ? -13.851 17.904 25.910 1.00 98.25 387 HIS A O 1
ATOM 3159 N N . LEU A 1 388 ? -12.050 17.959 24.565 1.00 98.31 388 LEU A N 1
ATOM 3160 C CA . LEU A 1 388 ? -12.493 16.864 23.693 1.00 98.31 388 LEU A CA 1
ATOM 3161 C C . LEU A 1 388 ? -12.677 15.561 24.484 1.00 98.31 388 LEU A C 1
ATOM 3163 O O . LEU A 1 388 ? -13.716 14.909 24.365 1.00 98.31 388 LEU A O 1
ATOM 3167 N N . HIS A 1 389 ? -11.708 15.216 25.340 1.00 96.06 389 HIS A N 1
ATOM 3168 C CA . HIS A 1 389 ? -11.781 14.050 26.219 1.00 96.06 389 HIS A CA 1
ATOM 3169 C C . HIS A 1 389 ? -12.998 14.111 27.148 1.00 96.06 389 HIS A C 1
ATOM 3171 O O . HIS A 1 389 ? -13.737 13.129 27.245 1.00 96.06 389 HIS A O 1
ATOM 3177 N N . ARG A 1 390 ? -13.250 15.256 27.795 1.00 95.75 390 ARG A N 1
ATOM 3178 C CA . ARG A 1 390 ? -14.426 15.438 28.661 1.00 95.75 390 ARG A CA 1
ATOM 3179 C C . ARG A 1 390 ? -15.735 15.263 27.897 1.00 95.75 390 ARG A C 1
ATOM 3181 O O . ARG A 1 390 ? -16.582 14.492 28.338 1.00 95.75 390 ARG A O 1
ATOM 3188 N N . GLN A 1 391 ? -15.886 15.930 26.754 1.00 97.69 391 GLN A N 1
ATOM 3189 C CA . GLN A 1 391 ? -17.122 15.894 25.964 1.00 97.69 391 GLN A CA 1
ATOM 3190 C C . GLN A 1 391 ? -17.418 14.490 25.421 1.00 97.69 391 GLN A C 1
ATOM 3192 O O . GLN A 1 391 ? -18.551 14.014 25.518 1.00 97.69 391 GLN A O 1
ATOM 3197 N N . LEU A 1 392 ? -16.403 13.789 24.902 1.00 95.06 392 LEU A N 1
ATOM 3198 C CA . LEU A 1 392 ? -16.568 12.418 24.420 1.00 95.06 392 LEU A CA 1
ATOM 3199 C C . LEU A 1 392 ? -16.840 11.437 25.567 1.00 95.06 392 LEU A C 1
ATOM 3201 O O . LEU A 1 392 ? -17.694 10.560 25.430 1.00 95.06 392 LEU A O 1
ATOM 3205 N N . SER A 1 393 ? -16.160 11.591 26.707 1.00 91.38 393 SER A N 1
ATOM 3206 C CA . SER A 1 393 ? -16.382 10.742 27.885 1.00 91.38 393 SER A CA 1
ATOM 3207 C C . SER A 1 393 ? -17.798 10.910 28.428 1.00 91.38 393 SER A C 1
ATOM 3209 O O . SER A 1 393 ? -18.476 9.919 28.695 1.00 91.38 393 SER A O 1
ATOM 3211 N N . GLU A 1 394 ? -18.287 12.148 28.496 1.00 93.06 394 GLU A N 1
ATOM 3212 C CA . GLU A 1 394 ? -19.651 12.471 28.904 1.00 93.06 394 GLU A CA 1
ATOM 3213 C C . GLU A 1 394 ? -20.697 11.853 27.960 1.00 93.06 394 GLU A C 1
ATOM 3215 O O . GLU A 1 394 ? -21.674 11.249 28.413 1.00 93.06 394 GLU A O 1
ATOM 3220 N N . ALA A 1 395 ? -20.488 11.946 26.643 1.00 91.75 395 ALA A N 1
ATOM 3221 C CA . ALA A 1 395 ? -21.350 11.301 25.655 1.00 91.75 395 ALA A CA 1
ATOM 3222 C C . ALA A 1 395 ? -21.318 9.765 25.762 1.00 91.75 395 ALA A C 1
ATOM 3224 O O . ALA A 1 395 ? -22.362 9.111 25.700 1.00 91.75 395 ALA A O 1
ATOM 3225 N N . ALA A 1 396 ? -20.140 9.178 25.982 1.00 84.88 396 ALA A N 1
ATOM 3226 C CA . ALA A 1 396 ? -19.978 7.738 26.149 1.00 84.88 396 ALA A CA 1
ATOM 3227 C C . ALA A 1 396 ? -20.619 7.212 27.440 1.00 84.88 396 ALA A C 1
ATOM 3229 O O . ALA A 1 396 ? -21.191 6.121 27.447 1.00 84.88 396 ALA A O 1
ATOM 3230 N N . GLU A 1 397 ? -20.541 7.963 28.539 1.00 84.38 397 GLU A N 1
ATOM 3231 C CA . GLU A 1 397 ? -21.255 7.651 29.779 1.00 84.38 397 GLU A CA 1
ATOM 3232 C C . GLU A 1 397 ? -22.766 7.745 29.602 1.00 84.38 397 GLU A C 1
ATOM 3234 O O . GLU A 1 397 ? -23.496 6.879 30.087 1.00 84.38 397 GLU A O 1
ATOM 3239 N N . TYR A 1 398 ? -23.238 8.764 28.882 1.00 88.19 398 TYR A N 1
ATOM 3240 C CA . TYR A 1 398 ? -24.653 8.915 28.562 1.00 88.19 398 TYR A CA 1
ATOM 3241 C C . TYR A 1 398 ? -25.177 7.722 27.752 1.00 88.19 398 TYR A C 1
ATOM 3243 O O . TYR A 1 398 ? -26.174 7.111 28.136 1.00 88.19 398 TYR A O 1
ATOM 3251 N N . ALA A 1 399 ? -24.458 7.318 26.698 1.00 81.38 399 ALA A N 1
ATOM 3252 C CA . ALA A 1 399 ? -24.784 6.138 25.897 1.00 81.38 399 ALA A CA 1
ATOM 3253 C C . ALA A 1 399 ? -24.855 4.859 26.746 1.00 81.38 399 ALA A C 1
ATOM 3255 O O . ALA A 1 399 ? -25.843 4.125 26.684 1.00 81.38 399 ALA A O 1
ATOM 3256 N N . ARG A 1 400 ? -23.859 4.641 27.620 1.00 83.12 400 ARG A N 1
ATOM 3257 C CA . ARG A 1 400 ? -23.828 3.503 28.555 1.00 83.12 400 ARG A CA 1
ATOM 3258 C C . ARG A 1 400 ? -25.033 3.492 29.494 1.00 83.12 400 ARG A C 1
ATOM 3260 O O . ARG A 1 400 ? -25.673 2.453 29.632 1.00 83.12 400 ARG A O 1
ATOM 3267 N N . LYS A 1 401 ? -25.388 4.640 30.084 1.00 82.44 401 LYS A N 1
ATOM 3268 C CA . LYS A 1 401 ? -26.580 4.781 30.945 1.00 82.44 401 LYS A CA 1
ATOM 3269 C C . LYS A 1 401 ? -27.882 4.460 30.204 1.00 82.44 401 LYS A C 1
ATOM 3271 O O . LYS A 1 401 ? -28.827 3.983 30.822 1.00 82.44 401 LYS A O 1
ATOM 3276 N N . LYS A 1 402 ? -27.927 4.694 28.891 1.00 83.50 402 LYS A N 1
ATOM 3277 C CA . LYS A 1 402 ? -29.067 4.390 28.012 1.00 83.50 402 LYS A CA 1
ATOM 3278 C C . LYS A 1 402 ? -29.040 2.975 27.421 1.00 83.50 402 LYS A C 1
ATOM 3280 O O . LYS A 1 402 ? -29.958 2.613 26.694 1.00 83.50 402 LYS A O 1
ATOM 3285 N N . GLY A 1 403 ? -28.015 2.173 27.718 1.00 80.19 403 GLY A N 1
ATOM 3286 C CA . GLY A 1 403 ? -27.864 0.824 27.165 1.00 80.19 403 GLY A CA 1
ATOM 3287 C C . GLY A 1 403 ? -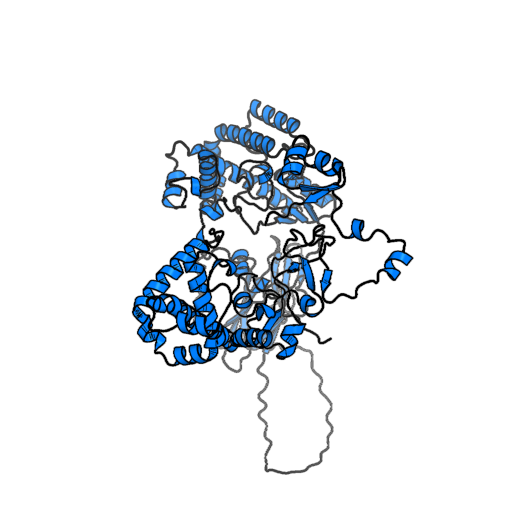27.471 0.790 25.682 1.00 80.19 403 GLY A C 1
ATOM 3288 O O . GLY A 1 403 ? -27.648 -0.242 25.036 1.00 80.19 403 GLY A O 1
ATOM 3289 N N . VAL A 1 404 ? -26.937 1.891 25.142 1.00 84.12 404 VAL A N 1
ATOM 3290 C CA . VAL A 1 404 ? -26.454 1.993 23.758 1.00 84.12 404 VAL A CA 1
ATOM 3291 C C . VAL A 1 404 ? -24.933 1.850 23.726 1.00 84.12 404 VAL A C 1
ATOM 3293 O O . VAL A 1 404 ? -24.205 2.538 24.442 1.00 84.12 404 VAL A O 1
ATOM 3296 N N . VAL A 1 405 ? -24.437 0.963 22.866 1.00 86.31 405 VAL A N 1
ATOM 3297 C CA . VAL A 1 405 ? -23.001 0.744 22.657 1.00 86.31 405 VAL A CA 1
ATOM 3298 C C . VAL A 1 405 ? -22.455 1.783 21.681 1.00 86.31 405 VAL A C 1
ATOM 3300 O O . VAL A 1 405 ? -22.899 1.840 20.537 1.00 86.31 405 VAL A O 1
ATOM 3303 N N . LEU A 1 406 ? -21.446 2.555 22.090 1.00 83.00 406 LEU A N 1
ATOM 3304 C CA . LEU A 1 406 ? -20.644 3.341 21.149 1.00 83.00 406 LEU A CA 1
ATOM 3305 C C . LEU A 1 406 ? -19.491 2.486 20.622 1.00 83.00 406 LEU A C 1
ATOM 3307 O O . LEU A 1 406 ? -18.637 2.036 21.385 1.00 83.00 406 LEU A O 1
ATOM 3311 N N . LYS A 1 407 ? -19.470 2.265 19.309 1.00 86.12 407 LYS A N 1
ATOM 3312 C CA . LYS A 1 407 ? -18.414 1.542 18.603 1.00 86.12 407 LYS A CA 1
ATOM 3313 C C . LYS A 1 407 ? -17.544 2.537 17.834 1.00 86.12 407 LYS A C 1
ATOM 3315 O O . LYS A 1 407 ? -17.959 3.041 16.796 1.00 86.12 407 LYS A O 1
ATOM 3320 N N . GLY A 1 408 ? -16.333 2.784 18.321 1.00 81.50 408 GLY A N 1
ATOM 3321 C CA . GLY A 1 408 ? -15.312 3.503 17.557 1.00 81.50 408 GLY A CA 1
ATOM 3322 C C . GLY A 1 408 ? -14.674 2.594 16.507 1.00 81.50 408 GLY A C 1
ATOM 3323 O O . GLY A 1 408 ? -14.416 1.418 16.777 1.00 81.50 408 GLY A O 1
ATOM 3324 N N . ASP A 1 409 ? -14.454 3.121 15.309 1.00 83.81 409 ASP A N 1
ATOM 3325 C CA . ASP A 1 409 ? -13.537 2.533 14.335 1.00 83.81 409 ASP A CA 1
ATOM 3326 C C . ASP A 1 409 ? -12.108 3.053 14.573 1.00 83.81 409 ASP A C 1
ATOM 3328 O O . ASP A 1 409 ? -11.930 4.114 15.173 1.00 83.81 409 ASP A O 1
ATOM 3332 N N . LEU A 1 410 ? -11.094 2.299 14.144 1.00 77.69 410 LEU A N 1
ATOM 3333 C CA . LEU A 1 410 ? -9.684 2.629 14.378 1.00 77.69 410 LEU A CA 1
ATOM 3334 C C . LEU A 1 410 ? -8.926 2.741 13.053 1.00 77.69 410 LEU A C 1
ATOM 3336 O O . LEU A 1 410 ? -9.026 1.834 12.219 1.00 77.69 410 LEU A O 1
ATOM 3340 N N . PRO A 1 411 ? -8.118 3.796 12.857 1.00 78.25 411 PRO A N 1
ATOM 3341 C CA . PRO A 1 411 ? -7.231 3.861 11.713 1.00 78.25 411 PRO A CA 1
ATOM 3342 C C . PRO A 1 411 ? -6.099 2.840 11.902 1.00 78.25 411 PRO A C 1
ATOM 3344 O O . PRO A 1 411 ? -5.443 2.796 12.940 1.00 78.25 411 PRO A O 1
ATOM 3347 N N . ILE A 1 412 ? -5.891 1.971 10.907 1.00 75.44 412 ILE A N 1
ATOM 3348 C CA . ILE A 1 412 ? -4.769 1.012 10.915 1.00 75.44 412 ILE A CA 1
ATOM 3349 C C . ILE A 1 412 ? -3.465 1.706 10.492 1.00 75.44 412 ILE A C 1
ATOM 3351 O O . ILE A 1 412 ? -2.390 1.328 10.953 1.00 75.44 412 ILE A O 1
ATOM 3355 N N . GLY A 1 413 ? -3.562 2.687 9.592 1.00 76.25 413 GLY A N 1
ATOM 3356 C CA . GLY A 1 413 ? -2.440 3.489 9.113 1.00 76.25 413 GLY A CA 1
ATOM 3357 C C . GLY A 1 413 ? -2.423 4.876 9.746 1.00 76.25 413 GLY A C 1
ATOM 3358 O O . GLY A 1 413 ? -3.447 5.361 10.218 1.00 76.25 413 GLY A O 1
ATOM 3359 N N . VAL A 1 414 ? -1.253 5.503 9.716 1.00 88.06 414 VAL A N 1
ATOM 3360 C CA . VAL A 1 414 ? -1.048 6.915 10.053 1.00 88.06 414 VAL A CA 1
ATOM 3361 C C . VAL A 1 414 ? -0.575 7.652 8.812 1.00 88.06 414 VAL A C 1
ATOM 3363 O O . VAL A 1 414 ? -0.037 7.027 7.891 1.00 88.06 414 VAL A O 1
ATOM 3366 N N . ASP A 1 415 ? -0.739 8.971 8.791 1.00 90.81 415 ASP A N 1
ATOM 3367 C CA . ASP A 1 415 ? -0.121 9.782 7.748 1.00 90.81 415 ASP A CA 1
ATOM 3368 C C . ASP A 1 415 ? 1.415 9.648 7.797 1.00 90.81 415 ASP A C 1
ATOM 3370 O O . ASP A 1 415 ? 2.009 9.478 8.868 1.00 90.81 415 ASP A O 1
ATOM 3374 N N . ARG A 1 416 ? 2.090 9.717 6.644 1.00 88.44 416 ARG A N 1
ATOM 3375 C CA . ARG A 1 416 ? 3.561 9.644 6.586 1.00 88.44 416 ARG A CA 1
ATOM 3376 C C . ARG A 1 416 ? 4.218 10.801 7.341 1.00 88.44 416 ARG A C 1
ATOM 3378 O O . ARG A 1 416 ? 5.309 10.628 7.881 1.00 88.44 416 ARG A O 1
ATOM 3385 N N . ASN A 1 417 ? 3.551 11.945 7.384 1.00 92.00 417 ASN A N 1
ATOM 3386 C CA . ASN A 1 417 ? 3.974 13.165 8.054 1.00 92.00 417 ASN A CA 1
ATOM 3387 C C . ASN A 1 417 ? 3.185 13.360 9.362 1.00 92.00 417 ASN A C 1
ATOM 3389 O O . ASN A 1 417 ? 2.746 14.462 9.677 1.00 92.00 417 ASN A O 1
ATOM 3393 N N . SER A 1 418 ? 2.955 12.273 10.104 1.00 94.19 418 SER A N 1
ATOM 3394 C CA . SER A 1 418 ? 2.243 12.270 11.386 1.00 94.19 418 SER A CA 1
ATOM 3395 C C . SER A 1 418 ? 3.186 12.449 12.580 1.00 94.19 418 SER A C 1
ATOM 3397 O O . SER A 1 418 ? 4.406 12.281 12.480 1.00 94.19 418 SER A O 1
ATOM 3399 N N . VAL A 1 419 ? 2.622 12.723 13.763 1.00 95.38 419 VAL A N 1
ATOM 3400 C CA . VAL A 1 419 ? 3.415 12.690 15.004 1.00 95.38 419 VAL A CA 1
ATOM 3401 C C . VAL A 1 419 ? 3.960 11.288 15.274 1.00 95.38 419 VAL A C 1
ATOM 3403 O O . VAL A 1 419 ? 5.069 11.145 15.786 1.00 95.38 419 VAL A O 1
ATOM 3406 N N . ASP A 1 420 ? 3.223 10.246 14.886 1.00 93.56 420 ASP A N 1
ATOM 3407 C CA . ASP A 1 420 ? 3.608 8.858 15.124 1.00 93.56 420 ASP A CA 1
ATOM 3408 C C . ASP A 1 420 ? 4.846 8.460 14.299 1.00 93.56 420 ASP A C 1
ATOM 3410 O O . ASP A 1 420 ? 5.758 7.820 14.832 1.00 93.56 420 ASP A O 1
ATOM 3414 N N . THR A 1 421 ? 4.942 8.897 13.035 1.00 92.06 421 THR A N 1
ATOM 3415 C CA . THR A 1 421 ? 6.139 8.675 12.202 1.00 92.06 421 THR A CA 1
ATOM 3416 C C . THR A 1 421 ? 7.326 9.525 12.644 1.00 92.06 421 THR A C 1
ATOM 3418 O O . THR A 1 421 ? 8.463 9.058 12.562 1.00 92.06 421 THR A O 1
ATOM 3421 N N . TRP A 1 422 ? 7.080 10.723 13.185 1.00 94.25 422 TRP A N 1
ATOM 3422 C CA . TRP A 1 422 ? 8.130 11.569 13.750 1.00 94.25 422 TRP A CA 1
ATOM 3423 C C . TRP A 1 422 ? 8.734 10.994 15.026 1.00 94.25 422 TRP A C 1
ATOM 3425 O O . TRP A 1 422 ? 9.957 10.938 15.158 1.00 94.25 422 TRP A O 1
ATOM 3435 N N . VAL A 1 423 ? 7.897 10.550 15.966 1.00 93.62 423 VAL A N 1
ATOM 3436 C CA . VAL A 1 423 ? 8.346 10.020 17.261 1.00 93.62 423 VAL A CA 1
ATOM 3437 C C . VAL A 1 423 ? 8.933 8.616 17.110 1.00 93.62 423 VAL A C 1
ATOM 3439 O O . VAL A 1 423 ? 9.928 8.289 17.765 1.00 93.62 423 VAL A O 1
ATOM 3442 N N . TYR A 1 424 ? 8.355 7.789 16.234 1.00 90.31 424 TYR A N 1
ATOM 3443 C CA . TYR A 1 424 ? 8.710 6.377 16.089 1.00 90.31 424 TYR A CA 1
ATOM 3444 C C . TYR A 1 424 ? 9.108 5.985 14.655 1.00 90.31 424 TYR A C 1
ATOM 3446 O O . TYR A 1 424 ? 8.592 4.994 14.133 1.00 90.31 424 TYR A O 1
ATOM 3454 N N . PRO A 1 425 ? 10.085 6.657 14.015 1.00 85.25 425 PRO A N 1
ATOM 3455 C CA . PRO A 1 425 ? 10.426 6.413 12.610 1.00 85.25 425 PRO A CA 1
ATOM 3456 C C . PRO A 1 425 ? 10.867 4.968 12.346 1.00 85.25 425 PRO A C 1
ATOM 3458 O O . PRO A 1 425 ? 10.626 4.434 11.277 1.00 85.25 425 PRO A O 1
ATOM 3461 N N . ASN A 1 426 ? 11.445 4.278 13.333 1.00 82.31 426 ASN A N 1
ATOM 3462 C CA . ASN A 1 426 ? 11.859 2.878 13.184 1.00 82.31 426 ASN A CA 1
ATOM 3463 C C . ASN A 1 426 ? 10.683 1.890 13.060 1.00 82.31 426 ASN A C 1
ATOM 3465 O O . ASN A 1 426 ? 10.894 0.753 12.641 1.00 82.31 426 ASN A O 1
ATOM 3469 N N . LEU A 1 427 ? 9.467 2.287 13.454 1.00 81.25 427 LEU A N 1
ATOM 3470 C CA . LEU A 1 427 ? 8.261 1.467 13.298 1.00 81.25 427 LEU A CA 1
ATOM 3471 C C . LEU A 1 427 ? 7.652 1.593 11.894 1.00 81.25 427 LEU A C 1
ATOM 3473 O O . LEU A 1 427 ? 6.851 0.745 11.504 1.00 81.25 427 LEU A O 1
ATOM 3477 N N . PHE A 1 428 ? 8.053 2.610 11.126 1.00 76.88 428 PHE A N 1
ATOM 3478 C CA . PHE A 1 428 ? 7.497 2.932 9.817 1.00 76.88 428 PHE A CA 1
ATOM 3479 C C . PHE A 1 428 ? 8.617 2.943 8.771 1.00 76.88 428 PHE A C 1
ATOM 3481 O O . PHE A 1 428 ? 9.535 3.752 8.832 1.00 76.88 428 PHE A O 1
ATOM 3488 N N . ASN A 1 429 ? 8.572 2.035 7.793 1.00 59.75 429 ASN A N 1
ATOM 3489 C CA . ASN A 1 429 ? 9.614 1.970 6.767 1.00 59.75 429 ASN A CA 1
ATOM 3490 C C . ASN A 1 429 ? 9.534 3.209 5.854 1.00 59.75 429 ASN A C 1
ATOM 3492 O O . ASN A 1 429 ? 8.683 3.282 4.971 1.00 59.75 429 ASN A O 1
ATOM 3496 N N . SER A 1 430 ? 10.388 4.200 6.106 1.00 54.56 430 SER A N 1
ATOM 3497 C CA . SER A 1 430 ? 10.339 5.519 5.467 1.00 54.56 430 SER A CA 1
ATOM 3498 C C . SER A 1 430 ? 11.148 5.622 4.167 1.00 54.56 430 SER A C 1
ATOM 3500 O O . SER A 1 430 ? 10.991 6.617 3.449 1.00 54.56 430 SER A O 1
ATOM 3502 N N . SER A 1 431 ? 11.967 4.613 3.820 1.00 56.94 431 SER A N 1
ATOM 3503 C CA . SER A 1 431 ? 12.669 4.553 2.529 1.00 56.94 431 SER A CA 1
ATOM 3504 C C . SER A 1 431 ? 11.734 4.010 1.451 1.00 56.94 431 SER A C 1
ATOM 3506 O O . SER A 1 431 ? 11.366 2.834 1.479 1.00 56.94 431 SER A O 1
ATOM 3508 N N . GLN A 1 432 ? 11.329 4.878 0.530 1.00 57.88 432 GLN A N 1
ATOM 3509 C CA . GLN A 1 432 ? 10.211 4.599 -0.365 1.00 57.88 432 GLN A CA 1
ATOM 3510 C C . GLN A 1 432 ? 10.581 3.752 -1.592 1.00 57.88 432 GLN A C 1
ATOM 3512 O O . GLN A 1 432 ? 9.710 3.040 -2.068 1.00 57.88 432 GLN A O 1
ATOM 3517 N N . ASP A 1 433 ? 11.843 3.721 -2.040 1.00 65.00 433 ASP A N 1
ATOM 3518 C CA . ASP A 1 433 ? 12.250 2.986 -3.247 1.00 65.00 433 ASP A CA 1
ATOM 3519 C C . ASP A 1 433 ? 13.718 2.523 -3.199 1.00 65.00 433 ASP A C 1
ATOM 3521 O O . ASP A 1 433 ? 14.547 3.086 -2.480 1.00 65.00 433 ASP A O 1
ATOM 3525 N N . VAL A 1 434 ? 14.053 1.488 -3.980 1.00 73.00 434 VAL A N 1
ATOM 3526 C CA . VAL A 1 434 ? 15.448 1.082 -4.219 1.00 73.00 434 VAL A CA 1
ATOM 3527 C C . VAL A 1 434 ? 16.049 2.010 -5.272 1.00 73.00 434 VAL A C 1
ATOM 3529 O O . VAL A 1 434 ? 15.637 1.972 -6.429 1.00 73.00 434 VAL A O 1
ATOM 3532 N N . ASP A 1 435 ? 17.066 2.788 -4.901 1.00 82.50 435 ASP A N 1
ATOM 3533 C CA . ASP A 1 435 ? 17.912 3.488 -5.873 1.00 82.50 435 ASP A CA 1
ATOM 3534 C C . ASP A 1 435 ? 18.764 2.456 -6.632 1.00 82.50 435 ASP A C 1
ATOM 3536 O O . ASP A 1 435 ? 19.819 2.012 -6.160 1.00 82.50 435 ASP A O 1
ATOM 3540 N N . TYR A 1 436 ? 18.254 1.998 -7.779 1.00 82.94 436 TYR A N 1
ATOM 3541 C CA . TYR A 1 436 ? 18.887 0.959 -8.588 1.00 82.94 436 TYR A CA 1
ATOM 3542 C C . TYR A 1 436 ? 20.248 1.394 -9.127 1.00 82.94 436 TYR A C 1
ATOM 3544 O O . TYR A 1 436 ? 21.178 0.587 -9.108 1.00 82.94 436 TYR A O 1
ATOM 3552 N N . GLU A 1 437 ? 20.390 2.643 -9.573 1.00 85.50 437 GLU A N 1
ATOM 3553 C CA . GLU A 1 437 ? 21.635 3.143 -10.158 1.00 85.50 437 GLU A CA 1
ATOM 3554 C C . GLU A 1 437 ? 22.738 3.217 -9.103 1.00 85.50 437 GLU A C 1
ATOM 3556 O O . GLU A 1 437 ? 23.801 2.611 -9.281 1.00 85.50 437 GLU A O 1
ATOM 3561 N N . ALA A 1 438 ? 22.470 3.857 -7.959 1.00 82.25 438 ALA A N 1
ATOM 3562 C CA . ALA A 1 438 ? 23.437 3.947 -6.870 1.00 82.25 438 ALA A CA 1
ATOM 3563 C C . ALA A 1 438 ? 23.770 2.563 -6.295 1.00 82.25 438 ALA A C 1
ATOM 3565 O O . ALA A 1 438 ? 24.938 2.253 -6.033 1.00 82.25 438 ALA A O 1
ATOM 3566 N N . THR A 1 439 ? 22.766 1.690 -6.152 1.00 89.62 439 THR A N 1
ATOM 3567 C CA . THR A 1 439 ? 22.964 0.319 -5.660 1.00 89.62 439 THR A CA 1
ATOM 3568 C C . THR A 1 439 ? 23.839 -0.493 -6.609 1.00 89.62 439 THR A C 1
ATOM 3570 O O . THR A 1 439 ? 24.764 -1.177 -6.158 1.00 89.62 439 THR A O 1
ATOM 3573 N N . MET A 1 440 ? 23.574 -0.435 -7.916 1.00 92.38 440 MET A N 1
ATOM 3574 C CA . MET A 1 440 ? 24.357 -1.157 -8.916 1.00 92.38 440 MET A CA 1
ATOM 3575 C C . MET A 1 440 ? 25.779 -0.611 -9.012 1.00 92.38 440 MET A C 1
ATOM 3577 O O . MET A 1 440 ? 26.722 -1.403 -8.988 1.00 92.38 440 MET A O 1
ATOM 3581 N N . ALA A 1 441 ? 25.957 0.713 -9.029 1.00 88.06 441 ALA A N 1
ATOM 3582 C CA . ALA A 1 441 ? 27.274 1.345 -9.047 1.00 88.06 441 ALA A CA 1
ATOM 3583 C C . ALA A 1 441 ? 28.116 0.936 -7.827 1.00 88.06 441 ALA A C 1
ATOM 3585 O O . ALA A 1 441 ? 29.266 0.512 -7.971 1.00 88.06 441 ALA A O 1
ATOM 3586 N N . ALA A 1 442 ? 27.530 0.981 -6.626 1.00 92.25 442 ALA A N 1
ATOM 3587 C CA . ALA A 1 442 ? 28.206 0.577 -5.398 1.00 92.25 442 ALA A CA 1
ATOM 3588 C C . ALA A 1 442 ? 28.573 -0.917 -5.407 1.00 92.25 442 ALA A C 1
ATOM 3590 O O . ALA A 1 442 ? 29.728 -1.273 -5.155 1.00 92.25 442 ALA A O 1
ATOM 3591 N N . LYS A 1 443 ? 27.619 -1.801 -5.737 1.00 94.50 443 LYS A N 1
ATOM 3592 C CA . LYS A 1 443 ? 27.849 -3.255 -5.761 1.00 94.50 443 LYS A CA 1
ATOM 3593 C C . LYS A 1 443 ? 28.889 -3.661 -6.799 1.00 94.50 443 LYS A C 1
ATOM 3595 O O . LYS A 1 443 ? 29.769 -4.454 -6.473 1.00 94.50 443 LYS A O 1
ATOM 3600 N N . LEU A 1 444 ? 28.821 -3.117 -8.015 1.00 94.06 444 LEU A N 1
ATOM 3601 C CA . LEU A 1 444 ? 29.795 -3.416 -9.065 1.00 94.06 444 LEU A CA 1
ATOM 3602 C C . LEU A 1 444 ? 31.182 -2.882 -8.703 1.00 94.06 444 LEU A C 1
ATOM 3604 O O . LEU A 1 444 ? 32.155 -3.616 -8.845 1.00 94.06 444 LEU A O 1
ATOM 3608 N N . SER A 1 445 ? 31.284 -1.667 -8.150 1.00 94.44 445 SER A N 1
ATOM 3609 C CA . SER A 1 445 ? 32.564 -1.118 -7.675 1.00 94.44 445 SER A CA 1
ATOM 3610 C C . SER A 1 445 ? 33.222 -2.018 -6.624 1.00 94.44 445 SER A C 1
ATOM 3612 O O . SER A 1 445 ? 34.422 -2.293 -6.695 1.00 94.44 445 SER A O 1
ATOM 3614 N N . ILE A 1 446 ? 32.440 -2.518 -5.662 1.00 96.00 446 ILE A N 1
ATOM 3615 C CA . ILE A 1 446 ? 32.925 -3.454 -4.640 1.00 96.00 446 ILE A CA 1
ATOM 3616 C C . ILE A 1 446 ? 33.326 -4.786 -5.278 1.00 96.00 446 ILE A C 1
ATOM 3618 O O . ILE A 1 446 ? 34.421 -5.281 -5.016 1.00 96.00 446 ILE A O 1
ATOM 3622 N N . ALA A 1 447 ? 32.478 -5.350 -6.137 1.00 95.94 447 ALA A N 1
ATOM 3623 C CA . ALA A 1 447 ? 32.747 -6.630 -6.777 1.00 95.94 447 ALA A CA 1
ATOM 3624 C C . ALA A 1 447 ? 34.015 -6.591 -7.644 1.00 95.94 447 ALA A C 1
ATOM 3626 O O . ALA A 1 447 ? 34.797 -7.534 -7.596 1.00 95.94 447 ALA A O 1
ATOM 3627 N N . TYR A 1 448 ? 34.270 -5.495 -8.368 1.00 95.56 448 TYR A N 1
ATOM 3628 C CA . TYR A 1 448 ? 35.509 -5.302 -9.129 1.00 95.56 448 TYR A CA 1
ATOM 3629 C C . TYR A 1 448 ? 36.749 -5.274 -8.232 1.00 95.56 448 TYR A C 1
ATOM 3631 O O . TYR A 1 448 ? 37.757 -5.900 -8.559 1.00 95.56 448 TYR A O 1
ATOM 3639 N N . LYS A 1 449 ? 36.683 -4.581 -7.086 1.00 96.19 449 LYS A N 1
ATOM 3640 C CA . LYS A 1 449 ? 37.791 -4.550 -6.116 1.00 96.19 449 LYS A CA 1
ATOM 3641 C C . LYS A 1 449 ? 38.084 -5.939 -5.554 1.00 96.19 449 LYS A C 1
ATOM 3643 O O . LYS A 1 449 ? 39.248 -6.292 -5.419 1.00 96.19 449 LYS A O 1
ATOM 3648 N N . ILE A 1 450 ? 37.047 -6.720 -5.255 1.00 96.44 450 ILE A N 1
ATOM 3649 C CA . ILE A 1 450 ? 37.201 -8.099 -4.775 1.00 96.44 450 ILE A CA 1
ATOM 3650 C C . ILE A 1 450 ? 37.785 -8.979 -5.884 1.00 96.44 450 ILE A C 1
ATOM 3652 O O . ILE A 1 450 ? 38.791 -9.642 -5.661 1.00 96.44 450 ILE A O 1
ATOM 3656 N N . PHE A 1 451 ? 37.234 -8.913 -7.099 1.00 97.00 451 PHE A N 1
ATOM 3657 C CA . PHE A 1 451 ? 37.740 -9.655 -8.254 1.00 97.00 451 PHE A CA 1
ATOM 3658 C C . PHE A 1 451 ? 39.238 -9.417 -8.483 1.00 97.00 451 PHE A C 1
ATOM 3660 O O . PHE A 1 451 ? 39.988 -10.372 -8.656 1.00 97.00 451 PHE A O 1
ATOM 3667 N N . ALA A 1 452 ? 39.704 -8.168 -8.406 1.00 94.75 452 ALA A N 1
ATOM 3668 C CA . ALA A 1 452 ? 41.123 -7.846 -8.557 1.00 94.75 452 ALA A CA 1
ATOM 3669 C C . ALA A 1 452 ? 42.031 -8.530 -7.513 1.00 94.75 452 ALA A C 1
ATOM 3671 O O . ALA A 1 452 ? 43.207 -8.753 -7.792 1.00 94.75 452 ALA A O 1
ATOM 3672 N N . LEU A 1 453 ? 41.501 -8.860 -6.331 1.00 95.44 453 LEU A N 1
ATOM 3673 C CA . LEU A 1 453 ? 42.238 -9.524 -5.254 1.00 95.44 453 LEU A CA 1
ATOM 3674 C C . LEU A 1 453 ? 42.197 -11.053 -5.353 1.00 95.44 453 LEU A C 1
ATOM 3676 O O . LEU A 1 453 ? 43.165 -11.701 -4.963 1.00 95.44 453 LEU A O 1
ATOM 3680 N N . GLU A 1 454 ? 41.094 -11.634 -5.834 1.00 95.56 454 GLU A N 1
ATOM 3681 C CA . GLU A 1 454 ? 40.863 -13.084 -5.741 1.00 95.56 454 GLU A CA 1
ATOM 3682 C C . GLU A 1 454 ? 40.626 -13.809 -7.071 1.00 95.56 454 GLU A C 1
ATOM 3684 O O . GLU A 1 454 ? 40.427 -15.026 -7.056 1.00 95.56 454 GLU A O 1
ATOM 3689 N N . LYS A 1 455 ? 40.684 -13.123 -8.225 1.00 93.00 455 LYS A N 1
ATOM 3690 C CA . LYS A 1 455 ? 40.407 -13.737 -9.537 1.00 93.00 455 LYS A CA 1
ATOM 3691 C C . LYS A 1 455 ? 41.200 -15.023 -9.771 1.00 93.00 455 LYS A C 1
ATOM 3693 O O . LYS A 1 455 ? 40.609 -16.037 -10.117 1.00 93.00 455 LYS A O 1
ATOM 3698 N N . ASP A 1 456 ? 42.505 -15.027 -9.507 1.00 92.69 456 ASP A N 1
ATOM 3699 C CA . ASP A 1 456 ? 43.351 -16.189 -9.792 1.00 92.69 456 ASP A CA 1
ATOM 3700 C C . ASP A 1 456 ? 42.998 -17.368 -8.882 1.00 92.69 456 ASP A C 1
ATOM 3702 O O . ASP A 1 456 ? 43.059 -18.521 -9.300 1.00 92.69 456 ASP A O 1
ATOM 3706 N N . LEU A 1 457 ? 42.571 -17.096 -7.647 1.00 95.19 457 LEU A N 1
ATOM 3707 C CA . LEU A 1 457 ? 42.102 -18.131 -6.736 1.00 95.19 457 LEU A CA 1
ATOM 3708 C C . LEU A 1 457 ? 40.780 -18.722 -7.235 1.00 95.19 457 LEU A C 1
ATOM 3710 O O . LEU A 1 457 ? 40.675 -19.937 -7.387 1.00 95.19 457 LEU A O 1
ATOM 3714 N N . ILE A 1 458 ? 39.783 -17.870 -7.496 1.00 94.62 458 ILE A N 1
ATOM 3715 C CA . ILE A 1 458 ? 38.421 -18.297 -7.833 1.00 94.62 458 ILE A CA 1
ATOM 3716 C C . ILE A 1 458 ? 38.361 -18.987 -9.196 1.00 94.62 458 ILE A C 1
ATOM 3718 O O . ILE A 1 458 ? 37.725 -20.032 -9.312 1.00 94.62 458 ILE A O 1
ATOM 3722 N N . LEU A 1 459 ? 39.055 -18.462 -10.206 1.00 91.75 459 LEU A N 1
ATOM 3723 C CA . LEU A 1 459 ? 39.039 -19.013 -11.566 1.00 91.75 459 LEU A CA 1
ATOM 3724 C C . LEU A 1 459 ? 39.729 -20.383 -11.669 1.00 91.75 459 LEU A C 1
ATOM 3726 O O . LEU A 1 459 ? 39.447 -21.141 -12.593 1.00 91.75 459 LEU A O 1
ATOM 3730 N N . ASN A 1 460 ? 40.598 -20.721 -10.711 1.00 94.69 460 ASN A N 1
ATOM 3731 C CA . ASN A 1 460 ? 41.246 -22.030 -10.619 1.00 94.69 460 ASN A CA 1
ATOM 3732 C C . ASN A 1 460 ? 40.517 -23.009 -9.679 1.00 94.69 460 ASN A C 1
ATOM 3734 O O . ASN A 1 460 ? 40.953 -24.153 -9.527 1.00 94.69 460 ASN A O 1
ATOM 3738 N N . LEU A 1 461 ? 39.410 -22.605 -9.040 1.00 96.44 461 LEU A N 1
ATOM 3739 C CA . LEU A 1 461 ? 38.615 -23.522 -8.222 1.00 96.44 461 LEU A CA 1
ATOM 3740 C C . LEU A 1 461 ? 37.966 -24.596 -9.097 1.00 96.44 461 LEU A C 1
ATOM 3742 O O . LEU A 1 461 ? 37.364 -24.294 -10.125 1.00 96.44 461 LEU A O 1
ATOM 3746 N N . SER A 1 462 ? 37.973 -25.844 -8.624 1.00 97.06 462 SER A N 1
ATOM 3747 C CA . SER A 1 462 ? 37.294 -26.957 -9.303 1.00 97.06 462 SER A CA 1
ATOM 3748 C C . SER A 1 462 ? 35.815 -26.661 -9.572 1.00 97.06 462 SER A C 1
ATOM 3750 O O . SER A 1 462 ? 35.339 -26.885 -10.678 1.00 97.06 462 SER A O 1
ATOM 3752 N N . SER A 1 463 ? 35.118 -26.075 -8.593 1.00 96.81 463 SER A N 1
ATOM 3753 C CA . SER A 1 463 ? 33.715 -25.660 -8.735 1.00 96.81 463 SER A CA 1
ATOM 3754 C C . SER A 1 463 ? 33.499 -24.576 -9.797 1.00 96.81 463 SER A C 1
ATOM 3756 O O . SER A 1 463 ? 32.463 -24.576 -10.459 1.00 96.81 463 SER A O 1
ATOM 3758 N N . PHE A 1 464 ? 34.462 -23.668 -9.992 1.00 97.69 464 PHE A N 1
ATOM 3759 C CA . PHE A 1 464 ? 34.395 -22.687 -11.075 1.00 97.69 464 PHE A CA 1
ATOM 3760 C C . PHE A 1 464 ? 34.636 -23.352 -12.430 1.00 97.69 464 PHE A C 1
ATOM 3762 O O . PHE A 1 464 ? 33.899 -23.080 -13.370 1.00 97.69 464 PHE A O 1
ATOM 3769 N N . LEU A 1 465 ? 35.628 -24.239 -12.535 1.00 97.19 465 LEU A N 1
ATOM 3770 C CA . LEU A 1 465 ? 35.936 -24.949 -13.781 1.00 97.19 465 LEU A CA 1
ATOM 3771 C C . LEU A 1 465 ? 34.770 -25.839 -14.237 1.00 97.19 465 LEU A C 1
ATOM 3773 O O . LEU A 1 465 ? 34.452 -25.863 -15.424 1.00 97.19 465 LEU A O 1
ATOM 3777 N N . GLU A 1 466 ? 34.101 -26.514 -13.300 1.00 97.31 466 GLU A N 1
ATOM 3778 C CA . GLU A 1 466 ? 32.874 -27.277 -13.554 1.00 97.31 466 GLU A CA 1
ATOM 3779 C C . GLU A 1 466 ? 31.741 -26.354 -14.023 1.00 97.31 466 GLU A C 1
ATOM 3781 O O . GLU A 1 466 ? 31.192 -26.552 -15.107 1.00 97.31 466 GLU A O 1
ATOM 3786 N N . PHE A 1 467 ? 31.470 -25.272 -13.281 1.00 97.25 467 PHE A N 1
ATOM 3787 C CA . PHE A 1 467 ? 30.487 -24.266 -13.685 1.00 97.25 467 PHE A CA 1
ATOM 3788 C C . PHE A 1 467 ? 30.780 -23.705 -15.081 1.00 97.25 467 PHE A C 1
ATOM 3790 O O . PHE A 1 467 ? 29.872 -23.581 -15.899 1.00 97.25 467 PHE A O 1
ATOM 3797 N N . PHE A 1 468 ? 32.031 -23.368 -15.381 1.00 96.94 468 PHE A N 1
ATOM 3798 C CA . PHE A 1 468 ? 32.406 -22.823 -16.676 1.00 96.94 468 PHE A CA 1
ATOM 3799 C C . PHE A 1 468 ? 32.199 -23.857 -17.786 1.00 96.94 468 PHE A C 1
ATOM 3801 O O . PHE A 1 468 ? 31.567 -23.542 -18.791 1.00 96.94 468 PHE A O 1
ATOM 3808 N N . SER A 1 469 ? 32.658 -25.096 -17.590 1.00 96.94 469 SER A N 1
ATOM 3809 C CA . SER A 1 469 ? 32.484 -26.193 -18.550 1.00 96.94 469 SER A CA 1
ATOM 3810 C C . SER A 1 469 ? 31.010 -26.433 -18.892 1.00 96.94 469 SER A C 1
ATOM 3812 O O . SER A 1 469 ? 30.665 -26.544 -20.069 1.00 96.94 469 SER A O 1
ATOM 3814 N N . ASP A 1 470 ? 30.139 -26.431 -17.881 1.00 94.81 470 ASP A N 1
ATOM 3815 C CA . ASP A 1 470 ? 28.699 -26.677 -18.022 1.00 94.81 470 ASP A CA 1
ATOM 3816 C C . ASP A 1 470 ? 27.924 -25.522 -18.672 1.00 94.81 470 ASP A C 1
ATOM 3818 O O . ASP A 1 470 ? 26.775 -25.695 -19.086 1.00 94.81 470 ASP A O 1
ATOM 3822 N N . ASN A 1 471 ? 28.501 -24.317 -18.705 1.00 96.06 471 ASN A N 1
ATOM 3823 C CA . ASN A 1 471 ? 27.794 -23.099 -19.105 1.00 96.06 471 ASN A CA 1
ATOM 3824 C C . ASN A 1 471 ? 28.478 -22.327 -20.245 1.00 96.06 471 ASN A C 1
ATOM 3826 O O . ASN A 1 471 ? 27.905 -21.350 -20.725 1.00 96.06 471 ASN A O 1
ATOM 3830 N N . GLN A 1 472 ? 29.662 -22.741 -20.707 1.00 95.44 472 GLN A N 1
ATOM 3831 C CA . GLN A 1 472 ? 30.480 -21.988 -21.671 1.00 95.44 472 GLN A CA 1
ATOM 3832 C C . GLN A 1 472 ? 29.742 -21.598 -22.960 1.00 95.44 472 GLN A C 1
ATOM 3834 O O . GLN A 1 472 ? 30.005 -20.519 -23.491 1.00 95.44 472 GLN A O 1
ATOM 3839 N N . ASP A 1 473 ? 28.794 -22.419 -23.421 1.00 94.19 473 ASP A N 1
ATOM 3840 C CA . ASP A 1 473 ? 28.035 -22.182 -24.655 1.00 94.19 473 ASP A CA 1
ATOM 3841 C C . ASP A 1 473 ? 27.194 -20.899 -24.612 1.00 94.19 473 ASP A C 1
ATOM 3843 O O . ASP A 1 473 ? 27.086 -20.212 -25.626 1.00 94.19 473 ASP A O 1
ATOM 3847 N N . TRP A 1 474 ? 26.622 -20.546 -23.455 1.00 95.69 474 TRP A N 1
ATOM 3848 C CA . TRP A 1 474 ? 25.883 -19.287 -23.274 1.00 95.69 474 TRP A CA 1
ATOM 3849 C C . TRP A 1 474 ? 26.717 -18.229 -22.543 1.00 95.69 474 TRP A C 1
ATOM 3851 O O . TRP A 1 474 ? 26.577 -17.034 -22.804 1.00 95.69 474 TRP A O 1
ATOM 3861 N N . LEU A 1 475 ? 27.625 -18.656 -21.663 1.00 97.44 475 LEU A N 1
ATOM 3862 C CA . LEU A 1 475 ? 28.406 -17.771 -20.807 1.00 97.44 475 LEU A CA 1
ATOM 3863 C C . LEU A 1 475 ? 29.462 -16.982 -21.593 1.00 97.44 475 LEU A C 1
ATOM 3865 O O . LEU A 1 475 ? 29.605 -15.780 -21.363 1.00 97.44 475 LEU A O 1
ATOM 3869 N N . LYS A 1 476 ? 30.170 -17.617 -22.543 1.00 97.69 476 LYS A N 1
ATOM 3870 C CA . LYS A 1 476 ? 31.143 -16.922 -23.405 1.00 97.69 476 LYS A CA 1
ATOM 3871 C C . LYS A 1 476 ? 30.465 -15.834 -24.255 1.00 97.69 476 LYS A C 1
ATOM 3873 O O . LYS A 1 476 ? 30.916 -14.689 -24.179 1.00 97.69 476 LYS A O 1
ATOM 3878 N N . PRO A 1 477 ? 29.382 -16.118 -25.019 1.00 97.94 477 PRO A N 1
ATOM 3879 C CA . PRO A 1 477 ? 28.657 -15.070 -25.734 1.00 97.94 477 PRO A CA 1
ATOM 3880 C C . PRO A 1 477 ? 28.114 -13.969 -24.823 1.00 97.94 477 PRO A C 1
ATOM 3882 O O . PRO A 1 477 ? 28.216 -12.804 -25.187 1.00 97.94 477 PRO A O 1
ATOM 3885 N N . TYR A 1 478 ? 27.591 -14.305 -23.638 1.00 98.31 478 TYR A N 1
ATOM 3886 C CA . TYR A 1 478 ? 27.081 -13.316 -22.683 1.00 98.31 478 TYR A CA 1
ATOM 3887 C C . TYR A 1 478 ? 28.168 -12.342 -22.211 1.00 98.31 478 TYR A C 1
ATOM 3889 O O . TYR A 1 478 ? 27.978 -11.130 -22.271 1.00 98.31 478 TYR A O 1
ATOM 3897 N N . ALA A 1 479 ? 29.329 -12.847 -21.785 1.00 98.06 479 ALA A N 1
ATOM 3898 C CA . ALA A 1 479 ? 30.418 -11.990 -21.320 1.00 98.06 479 ALA A CA 1
ATOM 3899 C C . ALA A 1 479 ? 30.991 -11.117 -22.446 1.00 98.06 479 ALA A C 1
ATOM 3901 O O . ALA A 1 479 ? 31.272 -9.938 -22.234 1.00 98.06 479 ALA A O 1
ATOM 3902 N N . ALA A 1 480 ? 31.114 -11.676 -23.655 1.00 97.81 480 ALA A N 1
ATOM 3903 C CA . ALA A 1 480 ? 31.487 -10.920 -24.846 1.00 97.81 480 ALA A CA 1
ATOM 3904 C C . ALA A 1 480 ? 30.462 -9.825 -25.177 1.00 97.81 480 ALA A C 1
ATOM 3906 O O . ALA A 1 480 ? 30.852 -8.704 -25.489 1.00 97.81 480 ALA A O 1
ATOM 3907 N N . PHE A 1 481 ? 29.167 -10.131 -25.075 1.00 98.31 481 PHE A N 1
ATOM 3908 C CA . PHE A 1 481 ? 28.086 -9.176 -25.299 1.00 98.31 481 PHE A CA 1
ATOM 3909 C C . PHE A 1 481 ? 28.147 -8.016 -24.299 1.00 98.31 481 PHE A C 1
ATOM 3911 O O . PHE A 1 481 ? 28.089 -6.864 -24.715 1.00 98.31 481 PHE A O 1
ATOM 3918 N N . CYS A 1 482 ? 28.314 -8.290 -22.998 1.00 97.44 482 CYS A N 1
ATOM 3919 C CA . CYS A 1 482 ? 28.462 -7.235 -21.989 1.00 97.44 482 CYS A CA 1
ATOM 3920 C C . CYS A 1 482 ? 29.676 -6.341 -22.273 1.00 97.44 482 CYS A C 1
ATOM 3922 O O . CYS A 1 482 ? 29.544 -5.121 -22.252 1.00 97.44 482 CYS A O 1
ATOM 3924 N N . PHE A 1 483 ? 30.821 -6.941 -22.612 1.00 97.06 483 PHE A N 1
ATOM 3925 C CA . PHE A 1 483 ? 32.022 -6.192 -22.975 1.00 97.06 483 PHE A CA 1
ATOM 3926 C C . PHE A 1 483 ? 31.804 -5.297 -24.203 1.00 97.06 483 PHE A C 1
ATOM 3928 O O . PHE A 1 483 ? 32.172 -4.127 -24.175 1.00 97.06 483 PHE A O 1
ATOM 3935 N N . LEU A 1 484 ? 31.197 -5.821 -25.273 1.00 96.62 484 LEU A N 1
ATOM 3936 C CA . LEU A 1 484 ? 30.935 -5.054 -26.495 1.00 96.62 484 LEU A CA 1
ATOM 3937 C C . LEU A 1 484 ? 29.906 -3.944 -26.261 1.00 96.62 484 LEU A C 1
ATOM 3939 O O . LEU A 1 484 ? 30.117 -2.829 -26.728 1.00 96.62 484 LEU A O 1
ATOM 3943 N N . ARG A 1 485 ? 28.844 -4.218 -25.495 1.00 97.19 485 ARG A N 1
ATOM 3944 C CA . ARG A 1 485 ? 27.854 -3.211 -25.097 1.00 97.19 485 ARG A CA 1
ATOM 3945 C C . ARG A 1 485 ? 28.518 -2.038 -24.386 1.00 97.19 485 ARG A C 1
ATOM 3947 O O . ARG A 1 485 ? 28.233 -0.896 -24.720 1.00 97.19 485 ARG A O 1
ATOM 3954 N N . ASP A 1 486 ? 29.392 -2.324 -23.425 1.00 94.69 486 ASP A N 1
ATOM 3955 C CA . ASP A 1 486 ? 30.061 -1.287 -22.638 1.00 94.69 486 ASP A CA 1
ATOM 3956 C C . ASP A 1 486 ? 31.136 -0.564 -23.466 1.00 94.69 486 ASP A C 1
ATOM 3958 O O . ASP A 1 486 ? 31.309 0.640 -23.327 1.00 94.69 486 ASP A O 1
ATOM 3962 N N . PHE A 1 487 ? 31.820 -1.269 -24.375 1.00 94.75 487 PHE A N 1
ATOM 3963 C CA . PHE A 1 487 ? 32.828 -0.686 -25.266 1.00 94.75 487 PHE A CA 1
ATOM 3964 C C . PHE A 1 487 ? 32.233 0.259 -26.323 1.00 94.75 487 PHE A C 1
ATOM 3966 O O . PHE A 1 487 ? 32.839 1.280 -26.636 1.00 94.75 487 PHE A O 1
ATOM 3973 N N . PHE A 1 488 ? 31.078 -0.090 -26.896 1.00 94.31 488 PHE A N 1
ATOM 3974 C CA . PHE A 1 488 ? 30.375 0.732 -27.889 1.00 94.31 488 PHE A CA 1
ATOM 3975 C C . PHE A 1 488 ? 29.331 1.673 -27.268 1.00 94.31 488 PHE A C 1
ATOM 3977 O O . PHE A 1 488 ? 28.710 2.436 -28.000 1.00 94.31 488 PHE A O 1
ATOM 3984 N N . GLU A 1 489 ? 29.120 1.603 -25.950 1.00 95.31 489 GLU A N 1
ATOM 3985 C CA . GLU A 1 489 ? 28.111 2.369 -25.202 1.00 95.31 489 GLU A CA 1
ATOM 3986 C C . GLU A 1 489 ? 26.668 2.178 -25.720 1.00 95.31 489 GLU A C 1
ATOM 3988 O O . GLU A 1 489 ? 25.797 3.028 -25.545 1.00 95.31 489 GLU A O 1
ATOM 3993 N N . THR A 1 490 ? 26.384 1.034 -26.351 1.00 94.38 490 THR A N 1
ATOM 3994 C CA . THR A 1 490 ? 25.048 0.678 -26.850 1.00 94.38 490 THR A CA 1
ATOM 3995 C C . THR A 1 490 ? 24.854 -0.835 -26.910 1.00 94.38 490 THR A C 1
ATOM 3997 O O . THR A 1 490 ? 25.777 -1.577 -27.248 1.00 94.38 490 THR A O 1
ATOM 4000 N N . SER A 1 491 ? 23.644 -1.314 -26.602 1.00 94.88 491 SER A N 1
ATOM 4001 C CA . SER A 1 491 ? 23.254 -2.718 -26.806 1.00 94.88 491 SER A CA 1
ATOM 4002 C C . SER A 1 491 ? 22.795 -3.017 -28.234 1.00 94.88 491 SER A C 1
ATOM 4004 O O . SER A 1 491 ? 22.680 -4.188 -28.594 1.00 94.88 491 SER A O 1
ATOM 4006 N N . ASP A 1 492 ? 22.546 -1.987 -29.050 1.00 94.81 492 ASP A N 1
ATOM 4007 C CA . ASP A 1 492 ? 22.214 -2.151 -30.462 1.00 94.81 492 ASP A CA 1
ATOM 4008 C C . ASP A 1 492 ? 23.436 -2.675 -31.217 1.00 94.81 492 ASP A C 1
ATOM 4010 O O . ASP A 1 492 ? 24.325 -1.936 -31.651 1.00 94.81 492 ASP A O 1
ATOM 4014 N N . HIS A 1 493 ? 23.460 -3.993 -31.379 1.00 94.88 493 HIS A N 1
ATOM 4015 C CA . HIS A 1 493 ? 24.579 -4.680 -31.990 1.00 94.88 493 HIS A CA 1
ATOM 4016 C C . HIS A 1 493 ? 24.754 -4.326 -33.471 1.00 94.88 493 HIS A C 1
ATOM 4018 O O . HIS A 1 493 ? 25.846 -4.520 -33.997 1.00 94.88 493 HIS A O 1
ATOM 4024 N N . SER A 1 494 ? 23.763 -3.738 -34.158 1.00 93.94 494 SER A N 1
ATOM 4025 C CA . SER A 1 494 ? 23.960 -3.246 -35.533 1.00 93.94 494 SER A CA 1
ATOM 4026 C C . SER A 1 494 ? 25.062 -2.177 -35.618 1.00 93.94 494 SER A C 1
ATOM 4028 O O . SER A 1 494 ? 25.744 -2.066 -36.640 1.00 93.94 494 SER A O 1
ATOM 4030 N N . GLN A 1 495 ? 25.319 -1.476 -34.509 1.00 96.00 495 GLN A N 1
ATOM 4031 C CA . GLN A 1 495 ? 26.309 -0.406 -34.397 1.00 96.00 495 GLN A CA 1
ATOM 4032 C C . GLN A 1 495 ? 27.717 -0.908 -34.030 1.00 96.00 495 GLN A C 1
ATOM 4034 O O . GLN A 1 495 ? 28.675 -0.140 -34.050 1.00 96.00 495 GLN A O 1
ATOM 4039 N N . TRP A 1 496 ? 27.902 -2.206 -33.761 1.00 96.56 496 TRP A N 1
ATOM 4040 C CA . TRP A 1 496 ? 29.191 -2.770 -33.318 1.00 96.56 496 TRP A CA 1
ATOM 4041 C C . TRP A 1 496 ? 30.183 -3.061 -34.458 1.00 96.56 496 TRP A C 1
ATOM 4043 O O . TRP A 1 496 ? 31.131 -3.845 -34.311 1.00 96.56 496 TRP A O 1
ATOM 4053 N N . GLY A 1 497 ? 29.958 -2.480 -35.639 1.00 94.31 497 GLY A N 1
ATOM 4054 C CA . GLY A 1 497 ? 30.822 -2.621 -36.810 1.00 94.31 497 GLY A CA 1
ATOM 4055 C C . GLY A 1 497 ? 31.065 -4.085 -37.189 1.00 94.31 497 GLY A C 1
ATOM 4056 O O . GLY A 1 497 ? 30.142 -4.816 -37.550 1.00 94.31 497 GLY A O 1
ATOM 4057 N N . LEU A 1 498 ? 32.319 -4.543 -37.095 1.00 93.06 498 LEU A N 1
ATOM 4058 C CA . LEU A 1 498 ? 32.701 -5.921 -37.430 1.00 93.06 498 LEU A CA 1
ATOM 4059 C C . LEU A 1 498 ? 32.066 -6.980 -36.512 1.00 93.06 498 LEU A C 1
ATOM 4061 O O . LEU A 1 498 ? 32.029 -8.148 -36.908 1.00 93.06 498 LEU A O 1
ATOM 4065 N N . PHE A 1 499 ? 31.581 -6.610 -35.325 1.00 95.62 499 PHE A N 1
ATOM 4066 C CA . PHE A 1 499 ? 30.903 -7.516 -34.389 1.00 95.62 499 PHE A CA 1
ATOM 4067 C C . PHE A 1 499 ? 29.375 -7.495 -34.517 1.00 95.62 499 PHE A C 1
ATOM 4069 O O . PHE A 1 499 ? 28.705 -8.223 -33.789 1.00 95.62 499 PHE A O 1
ATOM 4076 N N . SER A 1 500 ? 28.828 -6.730 -35.470 1.00 94.75 500 SER A N 1
ATOM 4077 C CA . SER A 1 500 ? 27.377 -6.628 -35.680 1.00 94.75 500 SER A CA 1
ATOM 4078 C C . SER A 1 500 ? 26.688 -7.956 -35.956 1.00 94.75 500 SER A C 1
ATOM 4080 O O . SER A 1 500 ? 25.582 -8.200 -35.483 1.00 94.75 500 SER A O 1
ATOM 4082 N N . ASN A 1 501 ? 27.381 -8.835 -36.678 1.00 93.81 501 ASN A N 1
ATOM 4083 C CA . ASN A 1 501 ? 26.960 -10.203 -36.920 1.00 93.81 501 ASN A CA 1
ATOM 4084 C C . ASN A 1 501 ? 27.808 -11.158 -36.084 1.00 93.81 501 ASN A C 1
ATOM 4086 O O . ASN A 1 501 ? 29.047 -11.138 -36.164 1.00 93.81 501 ASN A O 1
ATOM 4090 N N . PHE A 1 502 ? 27.135 -12.021 -35.326 1.00 95.94 502 PHE A N 1
ATOM 4091 C CA . PHE A 1 502 ? 27.786 -13.036 -34.515 1.00 95.94 502 PHE A CA 1
ATOM 4092 C C . PHE A 1 502 ? 28.604 -14.014 -35.368 1.00 95.94 502 PHE A C 1
ATOM 4094 O O . PHE A 1 502 ? 28.219 -14.428 -36.461 1.00 95.94 502 PHE A O 1
ATOM 4101 N N . SER A 1 503 ? 29.768 -14.398 -34.848 1.00 95.88 503 SER A N 1
ATOM 4102 C CA . SER A 1 503 ? 30.638 -15.409 -35.440 1.00 95.88 503 SER A CA 1
ATOM 4103 C C . SER A 1 503 ? 31.414 -16.101 -34.332 1.00 95.88 503 SER A C 1
ATOM 4105 O O . SER A 1 503 ? 32.070 -15.440 -33.525 1.00 95.88 503 SER A O 1
ATOM 4107 N N . ARG A 1 504 ? 31.387 -17.437 -34.329 1.00 95.06 504 ARG A N 1
ATOM 4108 C CA . ARG A 1 504 ? 32.105 -18.246 -33.338 1.00 95.06 504 ARG A CA 1
ATOM 4109 C C . ARG A 1 504 ? 33.616 -17.990 -33.376 1.00 95.06 504 ARG A C 1
ATOM 4111 O O . ARG A 1 504 ? 34.225 -17.835 -32.327 1.00 95.06 504 ARG A O 1
ATOM 4118 N N . ASP A 1 505 ? 34.201 -17.813 -34.560 1.00 95.81 505 ASP A N 1
ATOM 4119 C CA . ASP A 1 505 ? 35.631 -17.502 -34.699 1.00 95.81 505 ASP A CA 1
ATOM 4120 C C . ASP A 1 505 ? 35.998 -16.133 -34.113 1.00 95.81 505 ASP A C 1
ATOM 4122 O O . ASP A 1 505 ? 37.067 -15.964 -33.524 1.00 95.81 505 ASP A O 1
ATOM 4126 N N . LYS A 1 506 ? 35.123 -15.131 -34.285 1.00 95.56 506 LYS A N 1
ATOM 4127 C CA . LYS A 1 506 ? 35.322 -13.802 -33.689 1.00 95.56 506 LYS A CA 1
ATOM 4128 C C . LYS A 1 506 ? 35.164 -13.859 -32.173 1.00 95.56 506 LYS A C 1
ATOM 4130 O O . LYS A 1 506 ? 35.970 -13.248 -31.477 1.00 95.56 506 LYS A O 1
ATOM 4135 N N . LEU A 1 507 ? 34.178 -14.613 -31.683 1.00 96.44 507 LEU A N 1
ATOM 4136 C CA . LEU A 1 507 ? 33.952 -14.828 -30.257 1.00 96.44 507 LEU A CA 1
ATOM 4137 C C . LEU A 1 507 ? 35.190 -15.434 -29.591 1.00 96.44 507 LEU A C 1
ATOM 4139 O O . LEU A 1 507 ? 35.716 -14.835 -28.661 1.00 96.44 507 LEU A O 1
ATOM 4143 N N . GLU A 1 508 ? 35.701 -16.561 -30.094 1.00 95.94 508 GLU A N 1
ATOM 4144 C CA . GLU A 1 508 ? 36.861 -17.241 -29.494 1.00 95.94 508 GLU A CA 1
ATOM 4145 C C . GLU A 1 508 ? 38.121 -16.359 -29.506 1.00 95.94 508 GLU A C 1
ATOM 4147 O O . GLU A 1 508 ? 38.904 -16.361 -28.558 1.00 95.94 508 GLU A O 1
ATOM 4152 N N . LYS A 1 509 ? 38.301 -15.522 -30.537 1.00 94.81 509 LYS A N 1
ATOM 4153 C CA . LYS A 1 509 ? 39.394 -14.533 -30.574 1.00 94.81 509 LYS A CA 1
ATOM 4154 C C . LYS A 1 509 ? 39.220 -13.401 -29.562 1.00 94.81 509 LYS A C 1
ATOM 4156 O O . LYS A 1 509 ? 40.233 -12.870 -29.095 1.00 94.81 509 LYS A O 1
ATOM 4161 N N . LEU A 1 510 ? 37.977 -13.001 -29.290 1.00 94.56 510 LEU A N 1
ATOM 4162 C CA . LEU A 1 510 ? 37.627 -11.920 -28.371 1.00 94.56 510 LEU A CA 1
ATOM 4163 C C . LEU A 1 510 ? 37.786 -12.356 -26.912 1.00 94.56 510 LEU A C 1
ATOM 4165 O O . LEU A 1 510 ? 38.328 -11.586 -26.126 1.00 94.56 510 LEU A O 1
ATOM 4169 N N . VAL A 1 511 ? 37.373 -13.585 -26.581 1.00 95.69 511 VAL A N 1
ATOM 4170 C CA . VAL A 1 511 ? 37.436 -14.152 -25.221 1.00 95.69 511 VAL A CA 1
ATOM 4171 C C . VAL A 1 511 ? 38.743 -14.897 -24.924 1.00 95.69 511 VAL A C 1
ATOM 4173 O O . VAL A 1 511 ? 38.837 -15.579 -23.908 1.00 95.69 511 VAL A O 1
ATOM 4176 N N . SER A 1 512 ? 39.746 -14.800 -25.800 1.00 94.62 512 SER A N 1
ATOM 4177 C CA . SER A 1 512 ? 41.050 -15.435 -25.584 1.00 94.62 512 SER A CA 1
ATOM 4178 C C . SER A 1 512 ? 41.801 -14.797 -24.411 1.00 94.62 512 SER A C 1
ATOM 4180 O O . SER A 1 512 ? 41.844 -13.571 -24.289 1.00 94.62 512 SER A O 1
ATOM 4182 N N . ILE A 1 513 ? 42.438 -15.642 -23.594 1.00 91.19 513 ILE A N 1
ATOM 4183 C CA . ILE A 1 513 ? 43.211 -15.248 -22.407 1.00 91.19 513 ILE A CA 1
ATOM 4184 C C . ILE A 1 513 ? 44.403 -14.337 -22.727 1.00 91.19 513 ILE A C 1
ATOM 4186 O O . ILE A 1 513 ? 44.796 -13.525 -21.897 1.00 91.19 513 ILE A O 1
ATOM 4190 N N . ASP A 1 514 ? 44.930 -14.399 -23.952 1.00 92.00 514 ASP A N 1
ATOM 4191 C CA . ASP A 1 514 ? 46.091 -13.606 -24.381 1.00 92.00 514 ASP A CA 1
ATOM 4192 C C . ASP A 1 514 ? 45.741 -12.141 -24.717 1.00 92.00 514 ASP A C 1
ATOM 4194 O O . ASP A 1 514 ? 46.581 -11.377 -25.204 1.00 92.00 514 ASP A O 1
ATOM 4198 N N . ARG A 1 515 ? 44.479 -11.730 -24.540 1.00 92.62 515 ARG A N 1
ATOM 4199 C CA . ARG A 1 515 ? 44.005 -10.378 -24.864 1.00 92.62 515 ARG A CA 1
ATOM 4200 C C . ARG A 1 515 ? 44.088 -9.447 -23.660 1.00 92.62 515 ARG A C 1
ATOM 4202 O O . ARG A 1 515 ? 43.721 -9.814 -22.552 1.00 92.62 515 ARG A O 1
ATOM 4209 N N . LEU A 1 516 ? 44.461 -8.189 -23.907 1.00 91.25 516 LEU A N 1
ATOM 4210 C CA . LEU A 1 516 ? 44.573 -7.160 -22.863 1.00 91.25 516 LEU A CA 1
ATOM 4211 C C . LEU A 1 516 ? 43.254 -6.929 -22.104 1.00 91.25 516 LEU A C 1
ATOM 4213 O O . LEU A 1 516 ? 43.266 -6.648 -20.912 1.00 91.25 516 LEU A O 1
ATOM 4217 N N . HIS A 1 517 ? 42.116 -7.066 -22.787 1.00 92.31 517 HIS A N 1
ATOM 4218 C CA . HIS A 1 517 ? 40.777 -6.885 -22.219 1.00 92.31 517 HIS A CA 1
ATOM 4219 C C . HIS A 1 517 ? 40.176 -8.170 -21.619 1.00 92.31 517 HIS A C 1
ATOM 4221 O O . HIS A 1 517 ? 39.005 -8.174 -21.237 1.00 92.31 517 HIS A O 1
ATOM 4227 N N . TYR A 1 518 ? 40.941 -9.267 -21.542 1.00 93.94 518 TYR A N 1
ATOM 4228 C CA . TYR A 1 518 ? 40.435 -10.549 -21.046 1.00 93.94 518 TYR A CA 1
ATOM 4229 C C . TYR A 1 518 ? 39.912 -10.454 -19.611 1.00 93.94 518 TYR A C 1
ATOM 4231 O O . TYR A 1 518 ? 38.842 -10.982 -19.327 1.00 93.94 518 TYR A O 1
ATOM 4239 N N . ASP A 1 519 ? 40.599 -9.727 -18.725 1.00 93.31 519 ASP A N 1
ATOM 4240 C CA . ASP A 1 519 ? 40.162 -9.541 -17.335 1.00 93.31 519 ASP A CA 1
ATOM 4241 C C . ASP A 1 519 ? 38.767 -8.901 -17.237 1.00 93.31 519 ASP A C 1
ATOM 4243 O O . ASP A 1 519 ? 37.964 -9.296 -16.392 1.00 93.31 519 ASP A O 1
ATOM 4247 N N . THR A 1 520 ? 38.445 -7.956 -18.127 1.00 93.81 520 THR A N 1
ATOM 4248 C CA . THR A 1 520 ? 37.124 -7.313 -18.183 1.00 93.81 520 THR A CA 1
ATOM 4249 C C . THR A 1 520 ? 36.035 -8.310 -18.574 1.00 93.81 520 THR A C 1
ATOM 4251 O O . THR A 1 520 ? 34.972 -8.333 -17.961 1.00 93.81 520 THR A O 1
ATOM 4254 N N . ILE A 1 521 ? 36.306 -9.186 -19.546 1.00 95.38 521 ILE A N 1
ATOM 4255 C CA . ILE A 1 521 ? 35.390 -10.274 -19.923 1.00 95.38 521 ILE A CA 1
ATOM 4256 C C . ILE A 1 521 ? 35.272 -11.286 -18.777 1.00 95.38 521 ILE A C 1
ATOM 4258 O O . ILE A 1 521 ? 34.175 -11.708 -18.410 1.00 95.38 521 ILE A O 1
ATOM 4262 N N . CYS A 1 522 ? 36.403 -11.651 -18.179 1.00 95.25 522 CYS A N 1
ATOM 4263 C CA . CYS A 1 522 ? 36.484 -12.651 -17.129 1.00 95.25 522 CYS A CA 1
ATOM 4264 C C . CYS A 1 522 ? 35.760 -12.220 -15.847 1.00 95.25 522 CYS A C 1
ATOM 4266 O O . CYS A 1 522 ? 35.217 -13.065 -15.131 1.00 95.25 522 CYS A O 1
ATOM 4268 N N . PHE A 1 523 ? 35.672 -10.914 -15.589 1.00 97.12 523 PHE A N 1
ATOM 4269 C CA . PHE A 1 523 ? 34.839 -10.371 -14.523 1.00 97.12 523 PHE A CA 1
ATOM 4270 C C . PHE A 1 523 ? 33.370 -10.805 -14.659 1.00 97.12 523 PHE A C 1
ATOM 4272 O O . PHE A 1 523 ? 32.740 -11.167 -13.666 1.00 97.12 523 PHE A O 1
ATOM 4279 N N . HIS A 1 524 ? 32.818 -10.869 -15.875 1.00 97.44 524 HIS A N 1
ATOM 4280 C CA . HIS A 1 524 ? 31.447 -11.348 -16.071 1.00 97.44 524 HIS A CA 1
ATOM 4281 C C . HIS A 1 524 ? 31.297 -12.846 -15.769 1.00 97.44 524 HIS A C 1
ATOM 4283 O O . HIS A 1 524 ? 30.275 -13.241 -15.205 1.00 97.44 524 HIS A O 1
ATOM 4289 N N . TYR A 1 525 ? 32.307 -13.676 -16.065 1.00 97.38 525 TYR A N 1
ATOM 4290 C CA . TYR A 1 525 ? 32.312 -15.089 -15.655 1.00 97.38 525 TYR A CA 1
ATOM 4291 C C . TYR A 1 525 ? 32.293 -15.225 -14.135 1.00 97.38 525 TYR A C 1
ATOM 4293 O O . TYR A 1 525 ? 31.501 -15.991 -13.586 1.00 97.38 525 TYR A O 1
ATOM 4301 N N . TYR A 1 526 ? 33.131 -14.436 -13.465 1.00 96.94 526 TYR A N 1
ATOM 4302 C CA . TYR A 1 526 ? 33.211 -14.378 -12.013 1.00 96.94 526 TYR A CA 1
ATOM 4303 C C . TYR A 1 526 ? 31.860 -13.992 -11.390 1.00 96.94 526 TYR A C 1
ATOM 4305 O O . TYR A 1 526 ? 31.344 -14.715 -10.538 1.00 96.94 526 TYR A O 1
ATOM 4313 N N . ILE A 1 527 ? 31.220 -12.918 -11.867 1.00 97.75 527 ILE A N 1
ATOM 4314 C CA . ILE A 1 527 ? 29.905 -12.495 -11.361 1.00 97.75 527 ILE A CA 1
ATOM 4315 C C . ILE A 1 527 ? 28.849 -13.591 -11.553 1.00 97.75 527 ILE A C 1
ATOM 4317 O O . ILE A 1 527 ? 28.134 -13.919 -10.606 1.00 97.75 527 ILE A O 1
ATOM 4321 N N . GLN A 1 528 ? 28.767 -14.198 -12.741 1.00 97.69 528 GLN A N 1
ATOM 4322 C CA . GLN A 1 528 ? 27.789 -15.257 -13.015 1.00 97.69 528 GLN A CA 1
ATOM 4323 C C . GLN A 1 528 ? 28.013 -16.504 -12.148 1.00 97.69 528 GLN A C 1
ATOM 4325 O O . GLN A 1 528 ? 27.045 -17.101 -11.678 1.00 97.69 528 GLN A O 1
ATOM 4330 N N . PHE A 1 529 ? 29.267 -16.862 -11.860 1.00 97.75 529 PHE A N 1
ATOM 4331 C CA . PHE A 1 529 ? 29.592 -17.951 -10.940 1.00 97.75 529 PHE A CA 1
ATOM 4332 C C . PHE A 1 529 ? 29.110 -17.672 -9.509 1.00 97.75 529 PHE A C 1
ATOM 4334 O O . PHE A 1 529 ? 28.477 -18.528 -8.885 1.00 97.75 529 PHE A O 1
ATOM 4341 N N . HIS A 1 530 ? 29.357 -16.469 -8.984 1.00 97.31 530 HIS A N 1
ATOM 4342 C CA . HIS A 1 530 ? 28.899 -16.105 -7.640 1.00 97.31 530 HIS A CA 1
ATOM 4343 C C . HIS A 1 530 ? 27.369 -16.058 -7.541 1.00 97.31 530 HIS A C 1
ATOM 4345 O O . HIS A 1 530 ? 26.811 -16.572 -6.569 1.00 97.31 530 HIS A O 1
ATOM 4351 N N . LEU A 1 531 ? 26.686 -15.529 -8.562 1.00 97.38 531 LEU A N 1
ATOM 4352 C CA . LEU A 1 531 ? 25.221 -15.547 -8.637 1.00 97.38 531 LEU A CA 1
ATOM 4353 C C . LEU A 1 531 ? 24.674 -16.978 -8.676 1.00 97.38 531 LEU A C 1
ATOM 4355 O O . LEU A 1 531 ? 23.741 -17.301 -7.940 1.00 97.38 531 LEU A O 1
ATOM 4359 N N . HIS A 1 532 ? 25.288 -17.854 -9.477 1.00 97.19 532 HIS A N 1
ATOM 4360 C CA . HIS A 1 532 ? 24.932 -19.269 -9.533 1.00 97.19 532 HIS A CA 1
ATOM 4361 C C . HIS A 1 532 ? 25.048 -19.939 -8.159 1.00 97.19 532 HIS A C 1
ATOM 4363 O O . HIS A 1 532 ? 24.114 -20.621 -7.734 1.00 97.19 532 HIS A O 1
ATOM 4369 N N . ARG A 1 533 ? 26.153 -19.719 -7.436 1.00 97.12 533 ARG A N 1
ATOM 4370 C CA . ARG A 1 533 ? 26.360 -20.290 -6.096 1.00 97.12 533 ARG A CA 1
ATOM 4371 C C . ARG A 1 533 ? 25.309 -19.818 -5.100 1.00 97.12 533 ARG A C 1
ATOM 4373 O O . ARG A 1 533 ? 24.676 -20.646 -4.452 1.00 97.12 533 ARG A O 1
ATOM 4380 N N . GLN A 1 534 ? 25.103 -18.506 -5.011 1.00 97.50 534 GLN A N 1
ATOM 4381 C CA . GLN A 1 534 ? 24.174 -17.907 -4.050 1.00 97.50 534 GLN A CA 1
ATOM 4382 C C . GLN A 1 534 ? 22.728 -18.346 -4.305 1.00 97.50 534 GLN A C 1
ATOM 4384 O O . GLN A 1 534 ? 22.015 -18.718 -3.372 1.00 97.50 534 GLN A O 1
ATOM 4389 N N . LEU A 1 535 ? 22.295 -18.359 -5.569 1.00 95.94 535 LEU A N 1
ATOM 4390 C CA . LEU A 1 535 ? 20.940 -18.784 -5.911 1.00 95.94 535 LEU A CA 1
ATOM 4391 C C . LEU A 1 535 ? 20.746 -20.295 -5.720 1.00 95.94 535 LEU A C 1
ATOM 4393 O O . LEU A 1 535 ? 19.686 -20.720 -5.257 1.00 95.94 535 LEU A O 1
ATOM 4397 N N . SER A 1 536 ? 21.763 -21.107 -6.022 1.00 95.62 536 SER A N 1
ATOM 4398 C CA . SER A 1 536 ? 21.721 -22.557 -5.785 1.00 95.62 536 SER A CA 1
ATOM 4399 C C . SER A 1 536 ? 21.611 -22.885 -4.297 1.00 95.62 536 SER A C 1
ATOM 4401 O O . SER A 1 536 ? 20.781 -23.711 -3.919 1.00 95.62 536 SER A O 1
ATOM 4403 N N . GLU A 1 537 ? 22.388 -22.202 -3.453 1.00 97.31 537 GLU A N 1
ATOM 4404 C CA . GLU A 1 537 ? 22.334 -22.349 -1.996 1.00 97.31 537 GLU A CA 1
ATOM 4405 C C . GLU A 1 537 ? 20.942 -21.996 -1.453 1.00 97.31 537 GLU A C 1
ATOM 4407 O O . GLU A 1 537 ? 20.342 -22.783 -0.716 1.00 97.31 537 GLU A O 1
ATOM 4412 N N . ALA A 1 538 ? 20.384 -20.856 -1.872 1.00 95.75 538 ALA A N 1
ATOM 4413 C CA . ALA A 1 538 ? 19.045 -20.430 -1.468 1.00 95.75 538 ALA A CA 1
ATOM 4414 C C . ALA A 1 538 ? 17.959 -21.429 -1.908 1.00 95.75 538 ALA A C 1
ATOM 4416 O O . ALA A 1 538 ? 17.070 -21.782 -1.126 1.00 95.75 538 ALA A O 1
ATOM 4417 N N . ALA A 1 539 ? 18.047 -21.929 -3.143 1.00 94.12 539 ALA A N 1
ATOM 4418 C CA . ALA A 1 539 ? 17.124 -22.926 -3.671 1.00 94.12 539 ALA A CA 1
ATOM 4419 C C . ALA A 1 539 ? 17.205 -24.260 -2.920 1.00 94.12 539 ALA A C 1
ATOM 4421 O O . ALA A 1 539 ? 16.176 -24.866 -2.611 1.00 94.12 539 ALA A O 1
ATOM 4422 N N . GLU A 1 540 ? 18.411 -24.727 -2.602 1.00 95.31 540 GLU A N 1
ATOM 4423 C CA . GLU A 1 540 ? 18.603 -25.953 -1.834 1.00 95.31 540 GLU A CA 1
ATOM 4424 C C . GLU A 1 540 ? 18.105 -25.799 -0.393 1.00 95.31 540 GLU A C 1
ATOM 4426 O O . GLU A 1 540 ? 17.459 -26.705 0.140 1.00 95.31 540 GLU A O 1
ATOM 4431 N N . TYR A 1 541 ? 18.335 -24.639 0.224 1.00 95.81 541 TYR A N 1
ATOM 4432 C CA . TYR A 1 541 ? 17.817 -24.332 1.552 1.00 95.81 541 TYR A CA 1
ATOM 4433 C C . TYR A 1 541 ? 16.283 -24.366 1.588 1.00 95.81 541 TYR A C 1
ATOM 4435 O O . TYR A 1 541 ? 15.704 -25.025 2.456 1.00 95.81 541 TYR A O 1
ATOM 4443 N N . ALA A 1 542 ? 15.616 -23.738 0.613 1.00 89.69 542 ALA A N 1
ATOM 4444 C CA . ALA A 1 542 ? 14.160 -23.789 0.483 1.00 89.69 542 ALA A CA 1
ATOM 4445 C C . ALA A 1 542 ? 13.656 -25.236 0.337 1.00 89.69 542 ALA A C 1
ATOM 4447 O O . ALA A 1 542 ? 12.772 -25.664 1.087 1.00 89.69 542 ALA A O 1
ATOM 4448 N N . ARG A 1 543 ? 14.293 -26.032 -0.536 1.00 90.50 543 ARG A N 1
ATOM 4449 C CA . ARG A 1 543 ? 13.979 -27.460 -0.722 1.00 90.50 543 ARG A CA 1
ATOM 4450 C C . ARG A 1 543 ? 14.116 -28.259 0.577 1.00 90.50 543 ARG A C 1
ATOM 4452 O O . ARG A 1 543 ? 13.205 -29.010 0.920 1.00 90.50 543 ARG A O 1
ATOM 4459 N N . LYS A 1 544 ? 15.194 -28.054 1.346 1.00 94.50 544 LYS A N 1
ATOM 4460 C CA . LYS A 1 544 ? 15.407 -28.696 2.662 1.00 94.50 544 LYS A CA 1
ATOM 4461 C C . LYS A 1 544 ? 14.318 -28.348 3.683 1.00 94.50 544 LYS A C 1
ATOM 4463 O O . LYS A 1 544 ? 14.084 -29.124 4.606 1.00 94.50 544 LYS A O 1
ATOM 4468 N N . LYS A 1 545 ? 13.647 -27.204 3.532 1.00 94.56 545 LYS A N 1
ATOM 4469 C CA . LYS A 1 545 ? 12.523 -26.770 4.379 1.00 94.56 545 LYS A CA 1
ATOM 4470 C C . LYS A 1 545 ? 11.147 -27.157 3.828 1.00 94.56 545 LYS A C 1
ATOM 4472 O O . LYS A 1 545 ? 10.142 -26.764 4.411 1.00 94.56 545 LYS A O 1
ATOM 4477 N N . GLY A 1 546 ? 11.083 -27.918 2.733 1.00 89.25 546 GLY A N 1
ATOM 4478 C CA . GLY A 1 546 ? 9.821 -28.275 2.083 1.00 89.25 546 GLY A CA 1
ATOM 4479 C C . GLY A 1 546 ? 9.135 -27.095 1.385 1.00 89.25 546 GLY A C 1
ATOM 4480 O O . GLY A 1 546 ? 7.933 -27.151 1.140 1.00 89.25 546 GLY A O 1
ATOM 4481 N N . VAL A 1 547 ? 9.878 -26.026 1.072 1.00 88.50 547 VAL A N 1
ATOM 4482 C CA . VAL A 1 547 ? 9.382 -24.836 0.371 1.00 88.50 547 VAL A CA 1
ATOM 4483 C C . VAL A 1 547 ? 9.808 -24.891 -1.095 1.00 88.50 547 VAL A C 1
ATOM 4485 O O . VAL A 1 547 ? 10.978 -25.099 -1.413 1.00 88.50 547 VAL A O 1
ATOM 4488 N N . VAL A 1 548 ? 8.852 -24.684 -2.001 1.00 84.81 548 VAL A N 1
ATOM 4489 C CA . VAL A 1 548 ? 9.092 -24.629 -3.448 1.00 84.81 548 VAL A CA 1
ATOM 4490 C C . VAL A 1 548 ? 9.370 -23.192 -3.884 1.00 84.81 548 VAL A C 1
ATOM 4492 O O . VAL A 1 548 ? 8.553 -22.306 -3.642 1.00 84.81 548 VAL A O 1
ATOM 4495 N N . LEU A 1 549 ? 10.484 -22.976 -4.590 1.00 87.69 549 LEU A N 1
ATOM 4496 C CA . LEU A 1 549 ? 10.724 -21.733 -5.324 1.00 87.69 549 LEU A CA 1
ATOM 4497 C C . LEU A 1 549 ? 10.111 -21.832 -6.722 1.00 87.69 549 LEU A C 1
ATOM 4499 O O . LEU A 1 549 ? 10.453 -22.727 -7.502 1.00 87.69 549 LEU A O 1
ATOM 4503 N N . LYS A 1 550 ? 9.208 -20.899 -7.028 1.00 92.81 550 LYS A N 1
ATOM 4504 C CA . LYS A 1 550 ? 8.546 -20.774 -8.327 1.00 92.81 550 LYS A CA 1
ATOM 4505 C C . LYS A 1 550 ? 9.183 -19.629 -9.114 1.00 92.81 550 LYS A C 1
ATOM 4507 O O . LYS A 1 550 ? 9.087 -18.480 -8.695 1.00 92.81 550 LYS A O 1
ATOM 4512 N N . GLY A 1 551 ? 9.820 -19.957 -10.233 1.00 86.69 551 GLY A N 1
ATOM 4513 C CA . GLY A 1 551 ? 10.378 -18.989 -11.171 1.00 86.69 551 GLY A CA 1
ATOM 4514 C C . GLY A 1 551 ? 9.321 -18.411 -12.111 1.00 86.69 551 GLY A C 1
ATOM 4515 O O . GLY A 1 551 ? 8.176 -18.873 -12.156 1.00 86.69 551 GLY A O 1
ATOM 4516 N N . ASP A 1 552 ? 9.732 -17.422 -12.894 1.00 89.75 552 ASP A N 1
ATOM 4517 C CA . ASP A 1 552 ? 8.882 -16.697 -13.833 1.00 89.75 552 ASP A CA 1
ATOM 4518 C C . ASP A 1 552 ? 9.642 -16.467 -15.136 1.00 89.75 552 ASP A C 1
ATOM 4520 O O . ASP A 1 552 ? 10.771 -15.977 -15.118 1.00 89.75 552 ASP A O 1
ATOM 4524 N N . LEU A 1 553 ? 9.056 -16.891 -16.250 1.00 86.62 553 LEU A N 1
ATOM 4525 C CA . LEU A 1 553 ? 9.698 -16.900 -17.552 1.00 86.62 553 LEU A CA 1
ATOM 4526 C C . LEU A 1 553 ? 8.941 -15.963 -18.500 1.00 86.62 553 LEU A C 1
ATOM 4528 O O . LEU A 1 553 ? 7.830 -16.315 -18.911 1.00 86.62 553 LEU A O 1
ATOM 4532 N N . PRO A 1 554 ? 9.523 -14.811 -18.881 1.00 88.56 554 PRO A N 1
ATOM 4533 C CA . PRO A 1 554 ? 8.911 -13.925 -19.862 1.00 88.56 554 PRO A CA 1
ATOM 4534 C C . PRO A 1 554 ? 8.842 -14.602 -21.233 1.00 88.56 554 PRO A C 1
ATOM 4536 O O . PRO A 1 554 ? 9.779 -15.305 -21.641 1.00 88.56 554 PRO A O 1
ATOM 4539 N N . ILE A 1 555 ? 7.748 -14.370 -21.965 1.00 85.56 555 ILE A N 1
ATOM 4540 C CA . ILE A 1 555 ? 7.559 -14.974 -23.287 1.00 85.56 555 ILE A CA 1
ATOM 4541 C C . ILE A 1 555 ? 8.611 -14.497 -24.283 1.00 85.56 555 ILE A C 1
ATOM 4543 O O . ILE A 1 555 ? 9.082 -15.323 -25.048 1.00 85.56 555 ILE A O 1
ATOM 4547 N N . GLY A 1 556 ? 9.000 -13.220 -24.268 1.00 87.56 556 GLY A N 1
ATOM 4548 C CA . GLY A 1 556 ? 9.908 -12.612 -25.247 1.00 87.56 556 GLY A CA 1
ATOM 4549 C C . GLY A 1 556 ? 11.344 -12.433 -24.751 1.00 87.56 556 GLY A C 1
ATOM 4550 O O . GLY A 1 556 ? 11.655 -12.681 -23.583 1.00 87.56 556 GLY A O 1
ATOM 4551 N N . VAL A 1 557 ? 12.205 -11.979 -25.661 1.00 91.62 557 VAL A N 1
ATOM 4552 C CA . VAL A 1 557 ? 13.568 -11.500 -25.383 1.00 91.62 557 VAL A CA 1
ATOM 4553 C C . VAL A 1 557 ? 13.750 -10.128 -26.019 1.00 91.62 557 VAL A C 1
ATOM 4555 O O . VAL A 1 557 ? 13.100 -9.821 -27.016 1.00 91.62 557 VAL A O 1
ATOM 4558 N N . ASP A 1 558 ? 14.629 -9.305 -25.460 1.00 93.19 558 ASP A N 1
ATOM 4559 C CA . ASP A 1 558 ? 14.903 -7.988 -26.028 1.00 93.19 558 ASP A CA 1
ATOM 4560 C C . ASP A 1 558 ? 15.548 -8.096 -27.423 1.00 93.19 558 ASP A C 1
ATOM 4562 O O . ASP A 1 558 ? 16.333 -9.010 -27.693 1.00 93.19 558 ASP A O 1
ATOM 4566 N N . ARG A 1 559 ? 15.215 -7.153 -28.313 1.00 93.12 559 ARG A N 1
ATOM 4567 C CA . ARG A 1 559 ? 15.751 -7.072 -29.683 1.00 93.12 559 ARG A CA 1
ATOM 4568 C C . ARG A 1 559 ? 17.270 -6.934 -29.708 1.00 93.12 559 ARG A C 1
ATOM 4570 O O . ARG A 1 559 ? 17.913 -7.459 -30.611 1.00 93.12 559 ARG A O 1
ATOM 4577 N N . ASN A 1 560 ? 17.811 -6.259 -28.708 1.00 94.81 560 ASN A N 1
ATOM 4578 C CA . ASN A 1 560 ? 19.213 -5.939 -28.534 1.00 94.81 560 ASN A CA 1
ATOM 4579 C C . ASN A 1 560 ? 19.785 -6.785 -27.385 1.00 94.81 560 ASN A C 1
ATOM 4581 O O . ASN A 1 560 ? 20.471 -6.276 -26.500 1.00 94.81 560 ASN A O 1
ATOM 4585 N N . SER A 1 561 ? 19.460 -8.082 -27.362 1.00 95.38 561 SER A N 1
ATOM 4586 C CA . SER A 1 561 ? 19.953 -9.042 -26.372 1.00 95.38 561 SER A CA 1
ATOM 4587 C C . SER A 1 561 ? 21.063 -9.928 -26.938 1.00 95.38 561 SER A C 1
ATOM 4589 O O . SER A 1 561 ? 21.281 -10.020 -28.147 1.00 95.38 561 SER A O 1
ATOM 4591 N N . VAL A 1 562 ? 21.755 -10.644 -26.049 1.00 96.88 562 VAL A N 1
ATOM 4592 C CA . VAL A 1 562 ? 22.719 -11.674 -26.458 1.00 96.88 562 VAL A CA 1
ATOM 4593 C C . VAL A 1 562 ? 22.053 -12.769 -27.298 1.00 96.88 562 VAL A C 1
ATOM 4595 O O . VAL A 1 562 ? 22.659 -13.253 -28.249 1.00 96.88 562 VAL A O 1
ATOM 4598 N N . ASP A 1 563 ? 20.805 -13.137 -27.000 1.00 96.12 563 ASP A N 1
ATOM 4599 C CA . ASP A 1 563 ? 20.094 -14.192 -27.724 1.00 96.12 563 ASP A CA 1
ATOM 4600 C C . ASP A 1 563 ? 19.801 -13.794 -29.174 1.00 96.12 563 ASP A C 1
ATOM 4602 O O . ASP A 1 563 ? 20.031 -14.593 -30.083 1.00 96.12 563 ASP A O 1
ATOM 4606 N N . THR A 1 564 ? 19.351 -12.559 -29.413 1.00 96.44 564 THR A N 1
ATOM 4607 C CA . THR A 1 564 ? 19.083 -12.050 -30.769 1.00 96.44 564 THR A CA 1
ATOM 4608 C C . THR A 1 564 ? 20.362 -11.752 -31.544 1.00 96.44 564 THR A C 1
ATOM 4610 O O . THR A 1 564 ? 20.377 -11.919 -32.762 1.00 96.44 564 THR A O 1
ATOM 4613 N N . TRP A 1 565 ? 21.454 -11.395 -30.861 1.00 97.62 565 TRP A N 1
ATOM 4614 C CA . TRP A 1 565 ? 22.769 -11.251 -31.485 1.00 97.62 565 TRP A CA 1
ATOM 4615 C C . TRP A 1 565 ? 23.343 -12.598 -31.948 1.00 97.62 565 TRP A C 1
ATOM 4617 O O . TRP A 1 565 ? 23.830 -12.708 -33.074 1.00 97.62 565 TRP A O 1
ATOM 4627 N N . VAL A 1 566 ? 23.279 -13.633 -31.101 1.00 97.19 566 VAL A N 1
ATOM 4628 C CA . VAL A 1 566 ? 23.858 -14.959 -31.385 1.00 97.19 566 VAL A CA 1
ATOM 4629 C C . VAL A 1 566 ? 22.981 -15.776 -32.334 1.00 97.19 566 VAL A C 1
ATOM 4631 O O . VAL A 1 566 ? 23.502 -16.458 -33.219 1.00 97.19 566 VAL A O 1
ATOM 4634 N N . TYR A 1 567 ? 21.659 -15.706 -32.165 1.00 96.56 567 TYR A N 1
ATOM 4635 C CA . TYR A 1 567 ? 20.687 -16.538 -32.875 1.00 96.56 567 TYR A CA 1
ATOM 4636 C C . TYR A 1 567 ? 19.616 -15.711 -33.615 1.00 96.56 567 TYR A C 1
ATOM 4638 O O . TYR A 1 567 ? 18.423 -15.988 -33.461 1.00 96.56 567 TYR A O 1
ATOM 4646 N N . PRO A 1 568 ? 19.982 -14.717 -34.451 1.00 95.44 568 PRO A N 1
ATOM 4647 C CA . PRO A 1 568 ? 19.013 -13.805 -35.071 1.00 95.44 568 PRO A CA 1
ATOM 4648 C C . PRO A 1 568 ? 17.977 -14.525 -35.944 1.00 95.44 568 PRO A C 1
ATOM 4650 O O . PRO A 1 568 ? 16.852 -14.059 -36.078 1.00 95.44 568 PRO A O 1
ATOM 4653 N N . ASN A 1 569 ? 18.321 -15.684 -36.514 1.00 96.75 569 ASN A N 1
ATOM 4654 C CA . ASN A 1 569 ? 17.427 -16.501 -37.340 1.00 96.75 569 ASN A CA 1
ATOM 4655 C C . ASN A 1 569 ? 16.262 -17.135 -36.559 1.00 96.75 569 ASN A C 1
ATOM 4657 O O . ASN A 1 569 ? 15.233 -17.461 -37.161 1.00 96.75 569 ASN A O 1
ATOM 4661 N N . LEU A 1 570 ? 16.404 -17.302 -35.240 1.00 97.44 570 LEU A N 1
ATOM 4662 C CA . LEU A 1 570 ? 15.350 -17.831 -34.371 1.00 97.44 570 LEU A CA 1
ATOM 4663 C C . LEU A 1 570 ? 14.260 -16.793 -34.066 1.00 97.44 570 LEU A C 1
ATOM 4665 O O . LEU A 1 570 ? 13.206 -17.143 -33.530 1.00 97.44 570 LEU A O 1
ATOM 4669 N N . PHE A 1 571 ? 14.476 -15.534 -34.448 1.00 96.44 571 PHE A N 1
ATOM 4670 C CA . PHE A 1 571 ? 13.580 -14.417 -34.191 1.00 96.44 571 PHE A CA 1
ATOM 4671 C C . PHE A 1 571 ? 13.203 -13.712 -35.494 1.00 96.44 571 PHE A C 1
ATOM 4673 O O . PHE A 1 571 ? 13.946 -13.684 -36.474 1.00 96.44 571 PHE A O 1
ATOM 4680 N N . ARG A 1 572 ? 12.017 -13.112 -35.525 1.00 94.88 572 ARG A N 1
ATOM 4681 C CA . ARG A 1 572 ? 11.541 -12.300 -36.645 1.00 94.88 572 ARG A CA 1
ATOM 4682 C C . ARG A 1 572 ? 11.881 -10.844 -36.365 1.00 94.88 572 ARG A C 1
ATOM 4684 O O . ARG A 1 572 ? 11.067 -10.089 -35.838 1.00 94.88 572 ARG A O 1
ATOM 4691 N N . MET A 1 573 ? 13.109 -10.468 -36.714 1.00 94.38 573 MET A N 1
ATOM 4692 C CA . MET A 1 573 ? 13.700 -9.166 -36.376 1.00 94.38 573 MET A CA 1
ATOM 4693 C C . MET A 1 573 ? 13.019 -7.959 -37.038 1.00 94.38 573 MET A C 1
ATOM 4695 O O . MET A 1 573 ? 13.297 -6.839 -36.656 1.00 94.38 573 MET A O 1
ATOM 4699 N N . ASN A 1 574 ? 12.101 -8.135 -37.980 1.00 93.81 574 ASN A N 1
ATOM 4700 C CA . ASN A 1 574 ? 11.298 -7.050 -38.561 1.00 93.81 574 ASN A CA 1
ATOM 4701 C C . ASN A 1 574 ? 9.877 -6.971 -37.969 1.00 93.81 574 ASN A C 1
ATOM 4703 O O . ASN A 1 574 ? 8.974 -6.381 -38.560 1.00 93.81 574 ASN A O 1
ATOM 4707 N N . THR A 1 575 ? 9.653 -7.628 -36.831 1.00 94.56 575 THR A N 1
ATOM 4708 C CA . THR A 1 575 ? 8.358 -7.664 -36.144 1.00 94.56 575 THR A CA 1
ATOM 4709 C C . THR A 1 575 ? 8.510 -7.266 -34.687 1.00 94.56 575 THR A C 1
ATOM 4711 O O . THR A 1 575 ? 9.621 -7.250 -34.152 1.00 94.56 575 THR A O 1
ATOM 4714 N N . SER A 1 576 ? 7.384 -6.984 -34.044 1.00 94.25 576 SER A N 1
ATOM 4715 C CA . SER A 1 576 ? 7.268 -6.784 -32.610 1.00 94.25 576 SER A CA 1
ATOM 4716 C C . SER A 1 576 ? 6.109 -7.599 -32.041 1.00 94.25 576 SER A C 1
ATOM 4718 O O . SER A 1 576 ? 5.142 -7.916 -32.731 1.00 94.25 576 SER A O 1
ATOM 4720 N N . THR A 1 577 ? 6.213 -7.956 -30.772 1.00 93.81 577 THR A N 1
ATOM 4721 C CA . THR A 1 577 ? 5.201 -8.683 -30.014 1.00 93.81 577 THR A CA 1
ATOM 4722 C C . THR A 1 577 ? 4.321 -7.684 -29.277 1.00 93.81 577 THR A C 1
ATOM 4724 O O . THR A 1 577 ? 4.824 -6.689 -28.757 1.00 93.81 577 THR A O 1
ATOM 4727 N N . GLY A 1 578 ? 3.020 -7.945 -29.188 1.00 93.81 578 GLY A N 1
ATOM 4728 C CA . GLY A 1 578 ? 2.113 -7.063 -28.464 1.00 93.81 578 GLY A CA 1
ATOM 4729 C C . GLY A 1 578 ? 0.814 -7.717 -28.017 1.00 93.81 578 GLY A C 1
ATOM 4730 O O . GLY A 1 578 ? 0.707 -8.939 -27.915 1.00 93.81 578 GLY A O 1
ATOM 4731 N N . ALA A 1 579 ? -0.192 -6.875 -27.802 1.00 94.31 579 ALA A N 1
ATOM 4732 C CA . ALA A 1 579 ? -1.575 -7.272 -27.576 1.00 94.31 579 ALA A CA 1
ATOM 4733 C C . ALA A 1 579 ? -2.516 -6.453 -28.475 1.00 94.31 579 ALA A C 1
ATOM 4735 O O . ALA A 1 579 ? -2.259 -5.264 -28.695 1.00 94.31 579 ALA A O 1
ATOM 4736 N N . PRO A 1 580 ? -3.597 -7.062 -28.995 1.00 95.06 580 PRO A N 1
ATOM 4737 C CA . PRO A 1 580 ? -4.604 -6.327 -29.749 1.00 95.06 580 PRO A CA 1
ATOM 4738 C C . PRO A 1 580 ? -5.349 -5.335 -28.841 1.00 95.06 580 PRO A C 1
ATOM 4740 O O . PRO A 1 580 ? -5.333 -5.495 -27.619 1.00 95.06 580 PRO A O 1
ATOM 4743 N N . PRO A 1 581 ? -6.045 -4.345 -29.422 1.00 94.56 581 PRO A N 1
ATOM 4744 C CA . PRO A 1 581 ? -6.996 -3.527 -28.685 1.00 94.56 581 PRO A CA 1
ATOM 4745 C C . PRO A 1 581 ? -8.056 -4.362 -27.969 1.00 94.56 581 PRO A C 1
ATOM 4747 O O . PRO A 1 581 ? -8.562 -5.346 -28.517 1.00 94.56 581 PRO A O 1
ATOM 4750 N N . ASP A 1 582 ? -8.437 -3.925 -26.776 1.00 92.56 582 ASP A N 1
ATOM 4751 C CA . ASP A 1 582 ? -9.521 -4.519 -26.005 1.00 92.56 582 ASP A CA 1
ATOM 4752 C C . ASP A 1 582 ? -10.373 -3.447 -25.299 1.00 92.56 582 ASP A C 1
ATOM 4754 O O . ASP A 1 582 ? -10.277 -2.251 -25.585 1.00 92.56 582 ASP A O 1
ATOM 4758 N N . TYR A 1 583 ? -11.275 -3.883 -24.416 1.00 90.94 583 TYR A N 1
ATOM 4759 C CA . TYR A 1 583 ? -12.166 -2.989 -23.672 1.00 90.94 583 TYR A CA 1
ATOM 4760 C C . TYR A 1 583 ? -11.417 -2.054 -22.703 1.00 90.94 583 TYR A C 1
ATOM 4762 O O . TYR A 1 583 ? -11.927 -0.987 -22.366 1.00 90.94 583 TYR A O 1
ATOM 4770 N N . PHE A 1 584 ? -10.227 -2.447 -22.247 1.00 89.44 584 PHE A N 1
ATOM 4771 C CA . PHE A 1 584 ? -9.412 -1.702 -21.290 1.00 89.44 584 PHE A CA 1
ATOM 4772 C C . PHE A 1 584 ? -8.404 -0.784 -21.990 1.00 89.44 584 PHE A C 1
ATOM 4774 O O . PHE A 1 584 ? -8.156 0.319 -21.507 1.00 89.44 584 PHE A O 1
ATOM 4781 N N . ASP A 1 585 ? -7.866 -1.204 -23.139 1.00 90.81 585 ASP A N 1
ATOM 4782 C CA . ASP A 1 585 ? -6.952 -0.415 -23.959 1.00 90.81 585 ASP A CA 1
ATOM 4783 C C . ASP A 1 585 ? -7.349 -0.434 -25.440 1.00 90.81 585 ASP A C 1
ATOM 4785 O O . ASP A 1 585 ? -7.064 -1.363 -26.198 1.00 90.81 585 ASP A O 1
ATOM 4789 N N . LYS A 1 586 ? -7.957 0.672 -25.879 1.00 93.00 586 LYS A N 1
ATOM 4790 C CA . LYS A 1 586 ? -8.389 0.882 -27.267 1.00 93.00 586 LYS A CA 1
ATOM 4791 C C . LYS A 1 586 ? -7.244 0.939 -28.285 1.00 93.00 586 LYS A C 1
ATOM 4793 O O . LYS A 1 586 ? -7.510 0.847 -29.480 1.00 93.00 586 LYS A O 1
ATOM 4798 N N . ASN A 1 587 ? -6.002 1.147 -27.850 1.00 93.19 587 ASN A N 1
ATOM 4799 C CA . ASN A 1 587 ? -4.843 1.207 -28.739 1.00 93.19 587 ASN A CA 1
ATOM 4800 C C . ASN A 1 587 ? -4.114 -0.140 -28.827 1.00 93.19 587 ASN A C 1
ATOM 4802 O O . ASN A 1 587 ? -3.254 -0.307 -29.697 1.00 93.19 587 ASN A O 1
ATOM 4806 N N . GLY A 1 588 ? -4.441 -1.091 -27.947 1.00 93.88 588 GLY A N 1
ATOM 4807 C CA . GLY A 1 588 ? -3.626 -2.279 -27.732 1.00 93.88 588 GLY A CA 1
ATOM 4808 C C . GLY A 1 588 ? -2.207 -1.917 -27.289 1.00 93.88 588 GLY A C 1
ATOM 4809 O O . GLY A 1 588 ? -1.868 -0.758 -27.056 1.00 93.88 588 GLY A O 1
ATOM 4810 N N . GLN A 1 589 ? -1.336 -2.915 -27.229 1.00 93.94 589 GLN A N 1
ATOM 4811 C CA . GLN A 1 589 ? 0.012 -2.746 -26.691 1.00 93.94 589 GLN A CA 1
ATOM 4812 C C . GLN A 1 589 ? 1.057 -3.205 -27.696 1.00 93.94 589 GLN A C 1
ATOM 4814 O O . GLN A 1 589 ? 0.890 -4.242 -28.336 1.00 93.94 589 GLN A O 1
ATOM 4819 N N . ASN A 1 590 ? 2.155 -2.461 -27.789 1.00 94.06 590 ASN A N 1
ATOM 4820 C CA . ASN A 1 590 ? 3.392 -2.941 -28.385 1.00 94.06 590 ASN A CA 1
ATOM 4821 C C . ASN A 1 590 ? 4.420 -3.149 -27.265 1.00 94.06 590 ASN A C 1
ATOM 4823 O O . ASN A 1 590 ? 4.744 -2.205 -26.550 1.00 94.06 590 ASN A O 1
ATOM 4827 N N . TRP A 1 591 ? 4.918 -4.374 -27.105 1.00 91.94 591 TRP A N 1
ATOM 4828 C CA . TRP A 1 591 ? 5.894 -4.725 -26.071 1.00 91.94 591 TRP A CA 1
ATOM 4829 C C . TRP A 1 591 ? 7.352 -4.626 -26.547 1.00 91.94 591 TRP A C 1
ATOM 4831 O O . TRP A 1 591 ? 8.262 -4.728 -25.736 1.00 91.94 591 TRP A O 1
ATOM 4841 N N . GLY A 1 592 ? 7.594 -4.428 -27.846 1.00 88.06 592 GLY A N 1
ATOM 4842 C CA . GLY A 1 592 ? 8.919 -4.127 -28.414 1.00 88.06 592 GLY A CA 1
ATOM 4843 C C . GLY A 1 592 ? 9.806 -5.335 -28.761 1.00 88.06 592 GLY A C 1
ATOM 4844 O O . GLY A 1 592 ? 10.793 -5.183 -29.485 1.00 88.06 592 GLY A O 1
ATOM 4845 N N . PHE A 1 593 ? 9.464 -6.540 -28.297 1.00 91.12 593 PHE A N 1
ATOM 4846 C CA . PHE A 1 593 ? 10.266 -7.757 -28.502 1.00 91.12 593 PHE A CA 1
ATOM 4847 C C . PHE A 1 593 ? 9.974 -8.421 -29.858 1.00 91.12 593 PHE A C 1
ATOM 4849 O O . PHE A 1 593 ? 8.799 -8.557 -30.203 1.00 91.12 593 PHE A O 1
ATOM 4856 N N . PRO A 1 594 ? 10.967 -8.928 -30.612 1.00 95.12 594 PRO A N 1
ATOM 4857 C CA . PRO A 1 594 ? 10.702 -9.680 -31.837 1.00 95.12 594 PRO A CA 1
ATOM 4858 C C . PRO A 1 594 ? 9.914 -10.968 -31.557 1.00 95.12 594 PRO A C 1
ATOM 4860 O O . PRO A 1 594 ? 10.093 -11.617 -30.525 1.00 95.12 594 PRO A O 1
ATOM 4863 N N . THR A 1 595 ? 9.054 -11.369 -32.496 1.00 94.25 595 THR A N 1
ATOM 4864 C CA . THR A 1 595 ? 8.344 -12.653 -32.395 1.00 94.25 595 THR A CA 1
ATOM 4865 C C . THR A 1 595 ? 9.262 -13.827 -32.745 1.00 94.25 595 THR A C 1
ATOM 4867 O O . THR A 1 595 ? 10.269 -13.675 -33.439 1.00 94.25 595 THR A O 1
ATOM 4870 N N . TYR A 1 596 ? 8.921 -15.029 -32.283 1.00 95.06 596 TYR A N 1
ATOM 4871 C CA . TYR A 1 596 ? 9.691 -16.231 -32.596 1.00 95.06 596 TYR A CA 1
ATOM 4872 C C . TYR A 1 596 ? 9.498 -16.705 -34.038 1.00 95.06 596 TYR A C 1
ATOM 4874 O O . TYR A 1 596 ? 8.399 -16.693 -34.598 1.00 95.06 596 TYR A O 1
ATOM 4882 N N . ASN A 1 597 ? 10.575 -17.226 -34.618 1.00 95.44 597 ASN A N 1
ATOM 4883 C CA . ASN A 1 597 ? 10.537 -18.013 -35.841 1.00 95.44 597 ASN A CA 1
ATOM 4884 C C . ASN A 1 597 ? 10.364 -19.498 -35.481 1.00 95.44 597 ASN A C 1
ATOM 4886 O O . ASN A 1 597 ? 11.317 -20.278 -35.510 1.00 95.44 597 ASN A O 1
ATOM 4890 N N . TRP A 1 598 ? 9.144 -19.877 -35.086 1.00 93.25 598 TRP A N 1
ATOM 4891 C CA . TRP A 1 598 ? 8.817 -21.240 -34.646 1.00 93.25 598 TRP A CA 1
ATOM 4892 C C . TRP A 1 598 ? 9.152 -22.305 -35.693 1.00 93.25 598 TRP A C 1
ATOM 4894 O O . TRP A 1 598 ? 9.532 -23.420 -35.340 1.00 93.25 598 TRP A O 1
ATOM 4904 N N . GLU A 1 599 ? 9.048 -21.957 -36.973 1.00 93.81 599 GLU A N 1
ATOM 4905 C CA . GLU A 1 599 ? 9.406 -22.812 -38.097 1.00 93.81 599 GLU A CA 1
ATOM 4906 C C . GLU A 1 599 ? 10.908 -23.116 -38.107 1.00 93.81 599 GLU A C 1
ATOM 4908 O O . GLU A 1 599 ? 11.294 -24.270 -38.281 1.00 93.81 599 GLU A O 1
ATOM 4913 N N . GLU A 1 600 ? 11.758 -22.118 -37.853 1.00 96.62 600 GLU A N 1
ATOM 4914 C CA . GLU A 1 600 ? 13.205 -22.320 -37.724 1.00 96.62 600 GLU A CA 1
ATOM 4915 C C . GLU A 1 600 ? 13.547 -23.122 -36.469 1.00 96.62 600 GLU A C 1
ATOM 4917 O O . GLU A 1 600 ? 14.254 -24.123 -36.557 1.00 96.62 600 GLU A O 1
ATOM 4922 N N . MET A 1 601 ? 12.975 -22.745 -35.321 1.00 95.88 601 MET A N 1
ATOM 4923 C CA . MET A 1 601 ? 13.183 -23.458 -34.056 1.00 95.88 601 MET A CA 1
ATOM 4924 C C . MET A 1 601 ? 12.749 -24.928 -34.133 1.00 95.88 601 MET A C 1
ATOM 4926 O O . MET A 1 601 ? 13.335 -25.780 -33.477 1.00 95.88 601 MET A O 1
ATOM 4930 N N . SER A 1 602 ? 11.737 -25.267 -34.935 1.00 94.50 602 SER A N 1
ATOM 4931 C CA . SER A 1 602 ? 11.289 -26.658 -35.068 1.00 94.50 602 SER A CA 1
ATOM 4932 C C . SER A 1 602 ? 12.341 -27.580 -35.703 1.00 94.50 602 SER A C 1
ATOM 4934 O O . SER A 1 602 ? 12.343 -28.782 -35.430 1.00 94.50 602 SER A O 1
ATOM 4936 N N . LYS A 1 603 ? 13.276 -27.036 -36.499 1.00 97.00 603 LYS A N 1
ATOM 4937 C CA . LYS A 1 603 ? 14.272 -27.814 -37.260 1.00 97.00 603 LYS A CA 1
ATOM 4938 C C . LYS A 1 603 ? 15.295 -28.525 -36.376 1.00 97.00 603 LYS A C 1
ATOM 4940 O O . LYS A 1 603 ? 15.774 -29.590 -36.753 1.00 97.00 603 LYS A O 1
ATOM 4945 N N . ASP A 1 604 ? 15.612 -27.966 -35.209 1.00 95.25 604 ASP A N 1
ATOM 4946 C CA . ASP A 1 604 ? 16.525 -28.558 -34.220 1.00 95.25 604 ASP A CA 1
ATOM 4947 C C . ASP A 1 604 ? 15.784 -29.113 -32.987 1.00 95.25 604 ASP A C 1
ATOM 4949 O O . ASP A 1 604 ? 16.361 -29.361 -31.916 1.00 95.25 604 ASP A O 1
ATOM 4953 N N . ASN A 1 605 ? 14.476 -29.342 -33.157 1.00 94.88 605 ASN A N 1
ATOM 4954 C CA . ASN A 1 605 ? 13.569 -29.759 -32.103 1.00 94.88 605 ASN A CA 1
ATOM 4955 C C . ASN A 1 605 ? 13.550 -28.742 -30.941 1.00 94.88 605 ASN A C 1
ATOM 4957 O O . ASN A 1 605 ? 13.536 -29.137 -29.782 1.00 94.88 605 ASN A O 1
ATOM 4961 N N . TYR A 1 606 ? 13.554 -27.439 -31.219 1.00 95.06 606 TYR A N 1
ATOM 4962 C CA . TYR A 1 606 ? 13.443 -26.367 -30.224 1.00 95.06 606 TYR A CA 1
ATOM 4963 C C . TYR A 1 606 ? 14.616 -26.334 -29.228 1.00 95.06 606 TYR A C 1
ATOM 4965 O O . TYR A 1 606 ? 14.420 -26.194 -28.015 1.00 95.06 606 TYR A O 1
ATOM 4973 N N . ALA A 1 607 ? 15.850 -26.484 -29.720 1.00 94.50 607 ALA A N 1
ATOM 4974 C CA . ALA A 1 607 ? 17.039 -26.597 -28.875 1.00 94.50 607 ALA A CA 1
ATOM 4975 C C . ALA A 1 607 ? 17.236 -25.385 -27.952 1.00 94.50 607 ALA A C 1
ATOM 4977 O O . ALA A 1 607 ? 17.495 -25.570 -26.761 1.00 94.50 607 ALA A O 1
ATOM 4978 N N . TRP A 1 608 ? 17.028 -24.166 -28.461 1.00 95.81 608 TRP A N 1
ATOM 4979 C CA . TRP A 1 608 ? 17.130 -22.936 -27.668 1.00 95.81 608 TRP A CA 1
ATOM 4980 C C . TRP A 1 608 ? 16.136 -22.911 -26.493 1.00 95.81 608 TRP A C 1
ATOM 4982 O O . TRP A 1 608 ? 16.520 -22.661 -25.351 1.00 95.81 608 TRP A O 1
ATOM 4992 N N . TRP A 1 609 ? 14.870 -23.277 -26.730 1.00 93.56 609 TRP A N 1
ATOM 4993 C CA . TRP A 1 609 ? 13.849 -23.340 -25.676 1.00 93.56 609 TRP A CA 1
ATOM 4994 C C . TRP A 1 609 ? 14.149 -24.413 -24.627 1.00 93.56 609 TRP A C 1
ATOM 4996 O O . TRP A 1 609 ? 13.993 -24.164 -23.430 1.00 93.56 609 TRP A O 1
ATOM 5006 N N . ARG A 1 610 ? 14.628 -25.592 -25.046 1.00 93.81 610 ARG A N 1
ATOM 5007 C CA . ARG A 1 610 ? 15.079 -26.624 -24.101 1.00 93.81 610 ARG A CA 1
ATOM 5008 C C . ARG A 1 610 ? 16.246 -26.141 -23.248 1.00 93.81 610 ARG A C 1
ATOM 5010 O O . ARG A 1 610 ? 16.229 -26.377 -22.042 1.00 93.81 610 ARG A O 1
ATOM 5017 N N . ALA A 1 611 ? 17.233 -25.470 -23.842 1.00 92.19 611 ALA A N 1
ATOM 5018 C CA . ALA A 1 611 ? 18.374 -24.924 -23.112 1.00 92.19 611 ALA A CA 1
ATOM 5019 C C . ALA A 1 611 ? 17.924 -23.872 -22.085 1.00 92.19 611 ALA A C 1
ATOM 5021 O O . ALA A 1 611 ? 18.293 -23.961 -20.913 1.00 92.19 611 ALA A O 1
ATOM 5022 N N . ARG A 1 612 ? 17.037 -22.951 -22.488 1.00 92.06 612 ARG A N 1
ATOM 5023 C CA . ARG A 1 612 ? 16.441 -21.923 -21.619 1.00 92.06 612 ARG A CA 1
ATOM 5024 C C . ARG A 1 612 ? 15.733 -22.531 -20.403 1.00 92.06 612 ARG A C 1
ATOM 5026 O O . ARG A 1 612 ? 16.000 -22.134 -19.269 1.00 92.06 612 ARG A O 1
ATOM 5033 N N . LEU A 1 613 ? 14.883 -23.538 -20.622 1.00 90.94 613 LEU A N 1
ATOM 5034 C CA . LEU A 1 613 ? 14.182 -24.249 -19.545 1.00 90.94 613 LEU A CA 1
ATOM 5035 C C . LEU A 1 613 ? 15.142 -25.055 -18.658 1.00 90.94 613 LEU A C 1
ATOM 5037 O O . LEU A 1 613 ? 15.006 -25.037 -17.438 1.00 90.94 613 LEU A O 1
ATOM 5041 N N . THR A 1 614 ? 16.139 -25.715 -19.251 1.00 91.12 614 THR A N 1
ATOM 5042 C CA . THR A 1 614 ? 17.147 -26.497 -18.514 1.00 91.12 614 THR A CA 1
ATOM 5043 C C . THR A 1 614 ? 17.970 -25.606 -17.586 1.00 91.12 614 THR A C 1
ATOM 5045 O O . THR A 1 614 ? 18.215 -25.974 -16.438 1.00 91.12 614 THR A O 1
ATOM 5048 N N . GLN A 1 615 ? 18.350 -24.407 -18.040 1.00 90.31 615 GLN A N 1
ATOM 5049 C CA . GLN A 1 615 ? 19.126 -23.468 -17.232 1.00 90.31 615 GLN A CA 1
ATOM 5050 C C . GLN A 1 615 ? 18.336 -22.968 -16.019 1.00 90.31 615 GLN A C 1
ATOM 5052 O O . GLN A 1 615 ? 18.863 -22.949 -14.906 1.00 90.31 615 GLN A O 1
ATOM 5057 N N . MET A 1 616 ? 17.059 -22.620 -16.196 1.00 88.44 616 MET A N 1
ATOM 5058 C CA . MET A 1 616 ? 16.192 -22.262 -15.068 1.00 88.44 616 MET A CA 1
ATOM 5059 C C . MET A 1 616 ? 15.861 -23.466 -14.169 1.00 88.44 616 MET A C 1
ATOM 5061 O O . MET A 1 616 ? 15.607 -23.286 -12.972 1.00 88.44 616 MET A O 1
ATOM 5065 N N . GLY A 1 617 ? 15.913 -24.681 -14.733 1.00 91.31 617 GLY A N 1
ATOM 5066 C CA . GLY A 1 617 ? 15.833 -25.998 -14.073 1.00 91.31 617 GLY A CA 1
ATOM 5067 C C . GLY A 1 617 ? 16.727 -26.140 -12.854 1.00 91.31 617 GLY A C 1
ATOM 5068 O O . GLY A 1 617 ? 16.371 -26.801 -11.882 1.00 91.31 617 GLY A O 1
ATOM 5069 N N . LYS A 1 618 ? 17.885 -25.478 -12.892 1.00 91.06 618 LYS A N 1
ATOM 5070 C CA . LYS A 1 618 ? 18.907 -25.558 -11.846 1.00 91.06 618 LYS A CA 1
ATOM 5071 C C . LYS A 1 618 ? 18.441 -24.954 -10.515 1.00 91.06 618 LYS A C 1
ATOM 5073 O O . LYS A 1 618 ? 18.869 -25.410 -9.456 1.00 91.06 618 LYS A O 1
ATOM 5078 N N . TYR A 1 619 ? 17.560 -23.950 -10.553 1.00 93.12 619 TYR A N 1
ATOM 5079 C CA . TYR A 1 619 ? 17.214 -23.147 -9.373 1.00 93.12 619 TYR A CA 1
ATOM 5080 C C . TYR A 1 619 ? 15.768 -23.327 -8.906 1.00 93.12 619 TYR A C 1
ATOM 5082 O O . TYR A 1 619 ? 15.516 -23.407 -7.704 1.00 93.12 619 TYR A O 1
ATOM 5090 N N . PHE A 1 620 ? 14.812 -23.391 -9.831 1.00 92.62 620 PHE A N 1
ATOM 5091 C CA . PHE A 1 620 ? 13.386 -23.360 -9.498 1.00 92.62 620 PHE A CA 1
ATOM 5092 C C . PHE A 1 620 ? 12.732 -24.729 -9.673 1.00 92.62 620 PHE A C 1
ATOM 5094 O O . PHE A 1 620 ? 13.042 -25.457 -10.610 1.00 92.62 620 PHE A O 1
ATOM 5101 N N . THR A 1 621 ? 11.777 -25.059 -8.802 1.00 90.88 621 THR A N 1
ATOM 5102 C CA . THR A 1 621 ? 11.026 -26.327 -8.875 1.00 90.88 621 THR A CA 1
ATOM 5103 C C . THR A 1 621 ? 9.774 -26.209 -9.753 1.00 90.88 621 THR A C 1
ATOM 5105 O O . THR A 1 621 ? 9.206 -27.215 -10.167 1.00 90.88 621 THR A O 1
ATOM 5108 N N . ALA A 1 622 ? 9.311 -24.986 -10.019 1.00 88.88 622 ALA A N 1
ATOM 5109 C CA . ALA A 1 622 ? 8.154 -24.701 -10.864 1.00 88.88 622 ALA A CA 1
ATOM 5110 C C . ALA A 1 622 ? 8.351 -23.381 -11.619 1.00 88.88 622 ALA A C 1
ATOM 5112 O O . ALA A 1 622 ? 9.071 -22.505 -11.143 1.00 88.88 622 ALA A O 1
ATOM 5113 N N . TYR A 1 623 ? 7.653 -23.211 -12.746 1.00 85.25 623 TYR A N 1
ATOM 5114 C CA . TYR A 1 623 ? 7.671 -21.977 -13.537 1.00 85.25 623 TYR A CA 1
ATOM 5115 C C . TYR A 1 623 ? 6.264 -21.436 -13.754 1.00 85.25 623 TYR A C 1
ATOM 5117 O O . TYR A 1 623 ? 5.329 -22.191 -14.025 1.00 85.25 623 TYR A O 1
ATOM 5125 N N . ARG A 1 624 ? 6.124 -20.113 -13.690 1.00 90.38 624 ARG A N 1
ATOM 5126 C CA . ARG A 1 624 ? 5.117 -19.400 -14.474 1.00 90.38 624 ARG A CA 1
ATOM 5127 C C . ARG A 1 624 ? 5.719 -19.140 -15.850 1.00 90.38 624 ARG A C 1
ATOM 5129 O O . ARG A 1 624 ? 6.825 -18.624 -15.934 1.00 90.38 624 ARG A O 1
ATOM 5136 N N . ILE A 1 625 ? 4.996 -19.495 -16.902 1.00 86.81 625 ILE A N 1
ATOM 5137 C CA . ILE A 1 625 ? 5.299 -19.012 -18.246 1.00 86.81 625 ILE A CA 1
ATOM 5138 C C . ILE A 1 625 ? 4.368 -17.832 -18.477 1.00 86.81 625 ILE A C 1
ATOM 5140 O O . ILE A 1 625 ? 3.145 -18.004 -18.508 1.00 86.81 625 ILE A O 1
ATOM 5144 N N . ASP A 1 626 ? 4.950 -16.643 -18.547 1.00 86.88 626 ASP A N 1
ATOM 5145 C CA . ASP A 1 626 ? 4.207 -15.435 -18.855 1.00 86.88 626 ASP A CA 1
ATOM 5146 C C . ASP A 1 626 ? 3.642 -15.509 -20.277 1.00 86.88 626 ASP A C 1
ATOM 5148 O O . ASP A 1 626 ? 4.241 -16.117 -21.165 1.00 86.88 626 ASP A O 1
ATOM 5152 N N . HIS A 1 627 ? 2.452 -14.941 -20.469 1.00 89.12 627 HIS A N 1
ATOM 5153 C CA . HIS A 1 627 ? 1.743 -14.937 -21.747 1.00 89.12 627 HIS A CA 1
ATOM 5154 C C . HIS A 1 627 ? 1.741 -16.301 -22.479 1.00 89.12 627 HIS A C 1
ATOM 5156 O O . HIS A 1 627 ? 2.036 -16.397 -23.670 1.00 89.12 627 HIS A O 1
ATOM 5162 N N . ILE A 1 628 ? 1.366 -17.380 -21.774 1.00 88.38 628 ILE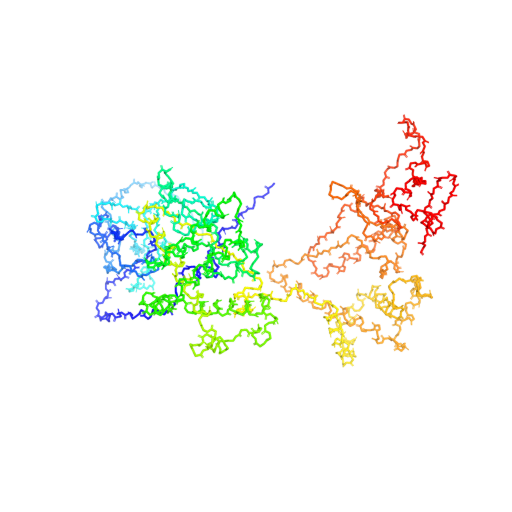 A N 1
ATOM 5163 C CA . ILE A 1 628 ? 1.340 -18.756 -22.316 1.00 88.38 628 ILE A CA 1
ATOM 5164 C C . ILE A 1 628 ? 0.563 -18.889 -23.640 1.00 88.38 628 ILE A C 1
ATOM 5166 O O . ILE A 1 628 ? 0.870 -19.752 -24.460 1.00 88.38 628 ILE A O 1
ATOM 5170 N N . LEU A 1 629 ? -0.417 -18.008 -23.880 1.00 86.69 629 LEU A N 1
ATOM 5171 C CA . LEU A 1 629 ? -1.165 -17.935 -25.138 1.00 86.69 629 LEU A CA 1
ATOM 5172 C C . LEU A 1 629 ? -0.253 -17.745 -26.359 1.00 86.69 629 LEU A C 1
ATOM 5174 O O . LEU A 1 629 ? -0.567 -18.289 -27.415 1.00 86.69 629 LEU A O 1
ATOM 5178 N N . GLY A 1 630 ? 0.894 -17.078 -26.193 1.00 85.38 630 GLY A N 1
ATOM 5179 C CA . GLY A 1 630 ? 1.897 -16.842 -27.232 1.00 85.38 630 GLY A CA 1
ATOM 5180 C C . GLY A 1 630 ? 2.481 -18.106 -27.870 1.00 85.38 630 GLY A C 1
ATOM 5181 O O . GLY A 1 630 ? 2.969 -18.042 -28.995 1.00 85.38 630 GLY A O 1
ATOM 5182 N N . PHE A 1 631 ? 2.387 -19.263 -27.203 1.00 87.75 631 PHE A N 1
ATOM 5183 C CA . PHE A 1 631 ? 2.759 -20.563 -27.783 1.00 87.75 631 PHE A CA 1
ATOM 5184 C C . PHE A 1 631 ? 1.725 -21.098 -28.780 1.00 87.75 631 PHE A C 1
ATOM 5186 O O . PHE A 1 631 ? 2.053 -21.930 -29.620 1.00 87.75 631 PHE A O 1
ATOM 5193 N N . PHE A 1 632 ? 0.477 -20.637 -28.685 1.00 88.31 632 PHE A N 1
ATOM 5194 C CA . PHE A 1 632 ? -0.612 -21.030 -29.579 1.00 88.31 632 PHE A CA 1
ATOM 5195 C C . PHE A 1 632 ? -0.839 -19.988 -30.669 1.00 88.31 632 PHE A C 1
ATOM 5197 O O . PHE A 1 632 ? -1.036 -20.338 -31.829 1.00 88.31 632 PHE A O 1
ATOM 5204 N N . ARG A 1 633 ? -0.845 -18.709 -30.277 1.00 89.12 633 ARG A N 1
ATOM 5205 C CA . ARG A 1 633 ? -0.939 -17.551 -31.161 1.00 89.12 633 ARG A CA 1
ATOM 5206 C C . ARG A 1 633 ? -0.358 -16.324 -30.473 1.00 89.12 633 ARG A C 1
ATOM 5208 O O . ARG A 1 633 ? -0.687 -16.047 -29.323 1.00 89.12 633 ARG A O 1
ATOM 5215 N N . ILE A 1 634 ? 0.444 -15.559 -31.193 1.00 93.50 634 ILE A N 1
ATOM 5216 C CA . ILE A 1 634 ? 1.002 -14.298 -30.713 1.00 93.50 634 ILE A CA 1
ATOM 5217 C C . ILE A 1 634 ? 0.471 -13.141 -31.554 1.00 93.50 634 ILE A C 1
ATOM 5219 O O . ILE A 1 634 ? 0.255 -13.308 -32.753 1.00 93.50 634 ILE A O 1
ATOM 5223 N N . TRP A 1 635 ? 0.220 -11.986 -30.941 1.00 95.38 635 TRP A N 1
ATOM 5224 C CA . TRP A 1 635 ? -0.084 -10.772 -31.693 1.00 95.38 635 TRP A CA 1
ATOM 5225 C C . TRP A 1 635 ? 1.226 -10.194 -32.236 1.00 95.38 635 TRP A C 1
ATOM 5227 O O . TRP A 1 635 ? 2.058 -9.690 -31.482 1.00 95.38 635 TRP A O 1
ATOM 5237 N N . GLU A 1 636 ? 1.428 -10.358 -33.540 1.00 94.88 636 GLU A N 1
ATOM 5238 C CA . GLU A 1 636 ? 2.597 -9.915 -34.294 1.00 94.88 636 GLU A CA 1
ATOM 5239 C C . GLU A 1 636 ? 2.295 -8.559 -34.936 1.00 94.88 636 GLU A C 1
ATOM 5241 O O . GLU A 1 636 ? 1.335 -8.412 -35.694 1.00 94.88 636 GLU A O 1
ATOM 5246 N N . LEU A 1 637 ? 3.135 -7.579 -34.633 1.00 94.88 637 LEU A N 1
ATOM 5247 C CA . LEU A 1 637 ? 3.109 -6.219 -35.151 1.00 94.88 637 LEU A CA 1
ATOM 5248 C C . LEU A 1 637 ? 4.303 -6.007 -36.094 1.00 94.88 637 LEU A C 1
ATOM 5250 O O . LEU A 1 637 ? 5.346 -6.637 -35.904 1.00 94.88 637 LEU A O 1
ATOM 5254 N N . PRO A 1 638 ? 4.209 -5.099 -37.076 1.00 91.88 638 PRO A N 1
ATOM 5255 C CA . PRO A 1 638 ? 5.392 -4.526 -37.709 1.00 91.88 638 PRO A CA 1
ATOM 5256 C C . PRO A 1 638 ? 6.303 -3.864 -36.662 1.00 91.88 638 PRO A C 1
ATOM 5258 O O . PRO A 1 638 ? 5.819 -3.312 -35.676 1.00 91.88 638 PRO A O 1
ATOM 5261 N N . ASP A 1 639 ? 7.616 -3.909 -36.867 1.00 86.56 639 ASP A N 1
ATOM 5262 C CA . ASP A 1 639 ? 8.606 -3.330 -35.944 1.00 86.56 639 ASP A CA 1
ATOM 5263 C C . ASP A 1 639 ? 8.447 -1.819 -35.697 1.00 86.56 639 ASP A C 1
ATOM 5265 O O . ASP A 1 639 ? 8.662 -1.359 -34.581 1.00 86.56 639 ASP A O 1
ATOM 5269 N N . HIS A 1 640 ? 8.012 -1.070 -36.707 1.00 84.62 640 HIS A N 1
ATOM 5270 C CA . HIS A 1 640 ? 7.754 0.370 -36.643 1.00 84.62 640 HIS A CA 1
ATOM 5271 C C . HIS A 1 640 ? 6.392 0.738 -36.024 1.00 84.62 640 HIS A C 1
ATOM 5273 O O . HIS A 1 640 ? 6.035 1.917 -35.972 1.00 84.62 640 HIS A O 1
ATOM 5279 N N . ALA A 1 641 ? 5.582 -0.236 -35.597 1.00 87.56 641 ALA A N 1
ATOM 5280 C CA . ALA A 1 641 ? 4.285 0.051 -34.993 1.00 87.56 641 ALA A CA 1
ATOM 5281 C C . ALA A 1 641 ? 4.464 0.719 -33.621 1.00 87.56 641 ALA A C 1
ATOM 5283 O O . ALA A 1 641 ? 5.142 0.189 -32.754 1.00 87.56 641 ALA A O 1
ATOM 5284 N N . MET A 1 642 ? 3.805 1.852 -33.372 1.00 86.94 642 MET A N 1
ATOM 5285 C CA . MET A 1 642 ? 3.856 2.506 -32.051 1.00 86.94 642 MET A CA 1
ATOM 5286 C C . MET A 1 642 ? 2.810 1.960 -31.068 1.00 86.94 642 MET A C 1
ATOM 5288 O O . MET A 1 642 ? 2.962 2.093 -29.858 1.00 86.94 642 MET A O 1
ATOM 5292 N N . THR A 1 643 ? 1.738 1.352 -31.578 1.00 91.38 643 THR A N 1
ATOM 5293 C CA . THR A 1 643 ? 0.618 0.811 -30.793 1.00 91.38 643 THR A CA 1
ATOM 5294 C C . THR A 1 643 ? 0.294 -0.618 -31.224 1.00 91.38 643 THR A C 1
ATOM 5296 O O . THR A 1 643 ? 0.847 -1.121 -32.203 1.00 91.38 643 THR A O 1
ATOM 5299 N N . GLY A 1 644 ? -0.630 -1.278 -30.521 1.00 91.44 644 GLY A N 1
ATOM 5300 C CA . GLY A 1 644 ? -1.095 -2.626 -30.854 1.00 91.44 644 GLY A CA 1
ATOM 5301 C C . GLY A 1 644 ? -2.100 -2.707 -32.012 1.00 91.44 644 GLY A C 1
ATOM 5302 O O . GLY A 1 644 ? -2.582 -3.799 -32.304 1.00 91.44 644 GLY A O 1
ATOM 5303 N N . LEU A 1 645 ? -2.437 -1.594 -32.676 1.00 89.69 645 LEU A N 1
ATOM 5304 C CA . LEU A 1 645 ? -3.538 -1.526 -33.652 1.00 89.69 645 LEU A CA 1
ATOM 5305 C C . LEU A 1 645 ? -3.288 -2.320 -34.940 1.00 89.69 645 LEU A C 1
ATOM 5307 O O . LEU A 1 645 ? -4.192 -2.976 -35.448 1.00 89.69 645 LEU A O 1
ATOM 5311 N N . VAL A 1 646 ? -2.073 -2.245 -35.484 1.00 86.75 646 VAL A N 1
ATOM 5312 C CA . VAL A 1 646 ? -1.741 -2.741 -36.835 1.00 86.75 646 VAL A CA 1
ATOM 5313 C C . VAL A 1 646 ? -1.147 -4.152 -36.821 1.00 86.75 646 VAL A C 1
ATOM 5315 O O . VAL A 1 646 ? -0.283 -4.488 -37.629 1.00 86.75 646 VAL A O 1
ATOM 5318 N N . GLY A 1 647 ? -1.575 -4.970 -35.862 1.00 89.56 647 GLY A N 1
ATOM 5319 C CA . GLY A 1 647 ? -1.070 -6.327 -35.687 1.00 89.56 647 GLY A CA 1
ATOM 5320 C C . GLY A 1 647 ? -1.956 -7.396 -36.310 1.00 89.56 647 GLY A C 1
ATOM 5321 O O . GLY A 1 647 ? -3.035 -7.137 -36.844 1.00 89.56 647 GLY A O 1
ATOM 5322 N N . LYS A 1 648 ? -1.486 -8.636 -36.219 1.00 91.00 648 LYS A N 1
ATOM 5323 C CA . LYS A 1 648 ? -2.245 -9.838 -36.569 1.00 91.00 648 LYS A CA 1
ATOM 5324 C C . LYS A 1 648 ? -1.866 -10.985 -35.648 1.00 91.00 648 LYS A C 1
ATOM 5326 O O . LYS A 1 648 ? -0.736 -11.067 -35.176 1.00 91.00 648 LYS A O 1
ATOM 5331 N N . PHE A 1 649 ? -2.780 -11.928 -35.438 1.00 92.94 649 PHE A N 1
ATOM 5332 C CA . PHE A 1 649 ? -2.401 -13.174 -34.779 1.00 92.94 649 PHE A CA 1
ATOM 5333 C C . PHE A 1 649 ? -1.474 -13.995 -35.676 1.00 92.94 649 PHE A C 1
ATOM 5335 O O . PHE A 1 649 ? -1.666 -14.078 -36.890 1.00 92.94 649 PHE A O 1
ATOM 5342 N N . ARG A 1 650 ? -0.477 -14.633 -35.070 1.00 87.31 650 ARG A N 1
ATOM 5343 C CA . ARG A 1 650 ? 0.407 -15.586 -35.723 1.00 87.31 650 ARG A CA 1
ATOM 5344 C C . ARG A 1 650 ? 0.530 -16.863 -34.887 1.00 87.31 650 ARG A C 1
ATOM 5346 O O . ARG A 1 650 ? 0.935 -16.763 -33.731 1.00 87.31 650 ARG A O 1
ATOM 5353 N N . PRO A 1 651 ? 0.237 -18.045 -35.453 1.00 87.31 651 PRO A N 1
ATOM 5354 C CA . PRO A 1 651 ? -0.323 -18.251 -36.790 1.00 87.31 651 PRO A CA 1
ATOM 5355 C C . PRO A 1 651 ? -1.722 -17.621 -36.941 1.00 87.31 651 PRO A C 1
ATOM 5357 O O . PRO A 1 651 ? -2.468 -17.485 -35.973 1.00 87.31 651 PRO A O 1
ATOM 5360 N N . SER A 1 652 ? -2.061 -17.224 -38.168 1.00 84.69 652 SER A N 1
ATOM 5361 C CA . SER A 1 652 ? -3.406 -16.797 -38.575 1.00 84.69 652 SER A CA 1
ATOM 5362 C C . SER A 1 652 ? -3.851 -17.583 -39.798 1.00 84.69 652 SER A C 1
ATOM 5364 O O . SER A 1 652 ? -3.030 -18.027 -40.600 1.00 84.69 652 SER A O 1
ATOM 5366 N N . ILE A 1 653 ? -5.165 -17.732 -39.932 1.00 81.06 653 ILE A N 1
ATOM 5367 C CA . ILE A 1 653 ? -5.800 -18.201 -41.160 1.00 81.06 653 ILE A CA 1
ATOM 5368 C C . ILE A 1 653 ? -6.174 -16.936 -41.945 1.00 81.06 653 ILE A C 1
ATOM 5370 O O . ILE A 1 653 ? -6.988 -16.158 -41.441 1.00 81.06 653 ILE A O 1
ATOM 5374 N N . PRO A 1 654 ? -5.547 -16.664 -43.103 1.00 78.00 654 PRO A N 1
ATOM 5375 C CA . PRO A 1 654 ? -5.888 -15.497 -43.906 1.00 78.00 654 PRO A CA 1
ATOM 5376 C C . PRO A 1 654 ? -7.262 -15.676 -44.562 1.00 78.00 654 PRO A C 1
ATOM 5378 O O . PRO A 1 654 ? -7.653 -16.797 -44.885 1.00 78.00 654 PRO A O 1
ATOM 5381 N N . LEU A 1 655 ? -7.956 -14.561 -44.792 1.00 81.44 655 LEU A N 1
ATOM 5382 C CA . LEU A 1 655 ? -9.097 -14.501 -45.707 1.00 81.44 655 LEU A CA 1
ATOM 5383 C C . LEU A 1 655 ? -8.585 -14.267 -47.131 1.00 81.44 655 LEU A C 1
ATOM 5385 O O . LEU A 1 655 ? -7.654 -13.483 -47.336 1.00 81.44 655 LEU A O 1
ATOM 5389 N N . SER A 1 656 ? -9.182 -14.948 -48.104 1.00 85.81 656 SER A N 1
ATOM 5390 C CA . SER A 1 656 ? -8.903 -14.735 -49.525 1.00 85.81 656 SER A CA 1
ATOM 5391 C C . SER A 1 656 ? -9.521 -13.428 -50.025 1.00 85.81 656 SER A C 1
ATOM 5393 O O . SER A 1 656 ? -10.489 -12.908 -49.462 1.00 85.81 656 SER A O 1
ATOM 5395 N N . GLN A 1 657 ? -8.970 -12.902 -51.119 1.00 84.06 657 GLN A N 1
ATOM 5396 C CA . GLN A 1 657 ? -9.519 -11.720 -51.776 1.00 84.06 657 GLN A CA 1
ATOM 5397 C C . GLN A 1 657 ? -10.962 -11.976 -52.241 1.00 84.06 657 GLN A C 1
ATOM 5399 O O . GLN A 1 657 ? -11.831 -11.137 -52.016 1.00 84.06 657 GLN A O 1
ATOM 5404 N N . GLU A 1 658 ? -11.251 -13.163 -52.792 1.00 90.06 658 GLU A N 1
ATOM 5405 C CA . GLU A 1 658 ? -12.598 -13.503 -53.259 1.00 90.06 658 GLU A CA 1
ATOM 5406 C C . GLU A 1 658 ? -13.627 -13.605 -52.125 1.00 90.06 658 GLU A C 1
ATOM 5408 O O . GLU A 1 658 ? -14.824 -13.436 -52.363 1.00 90.06 658 GLU A O 1
ATOM 5413 N N . GLU A 1 659 ? -13.213 -13.954 -50.904 1.00 89.81 659 GLU A N 1
ATOM 5414 C CA . GLU A 1 659 ? -14.099 -13.950 -49.730 1.00 89.81 659 GLU A CA 1
ATOM 5415 C C . GLU A 1 659 ? -14.466 -12.525 -49.321 1.00 89.81 659 GLU A C 1
ATOM 5417 O O . GLU A 1 659 ? -15.634 -12.245 -49.068 1.00 89.81 659 GLU A O 1
ATOM 5422 N N . LEU A 1 660 ? -13.497 -11.609 -49.314 1.00 87.69 660 LEU A N 1
ATOM 5423 C CA . LEU A 1 660 ? -13.741 -10.218 -48.939 1.00 87.69 660 LEU A CA 1
ATOM 5424 C C . LEU A 1 660 ? -14.577 -9.473 -49.993 1.00 87.69 660 LEU A C 1
ATOM 5426 O O . LEU A 1 660 ? -15.505 -8.748 -49.634 1.00 87.69 660 LEU A O 1
ATOM 5430 N N . GLU A 1 661 ? -14.315 -9.702 -51.284 1.00 90.94 661 GLU A N 1
ATOM 5431 C CA . GLU A 1 661 ? -15.096 -9.099 -52.374 1.00 90.94 661 GLU A CA 1
ATOM 5432 C C . GLU A 1 661 ? -16.562 -9.549 -52.348 1.00 90.94 661 GLU A C 1
ATOM 5434 O O . GLU A 1 661 ? -17.461 -8.737 -52.580 1.00 90.94 661 GLU A O 1
ATOM 5439 N N . ARG A 1 662 ? -16.820 -10.822 -52.013 1.00 93.06 662 ARG A N 1
ATOM 5440 C CA . ARG A 1 662 ? -18.182 -11.361 -51.846 1.00 93.06 662 ARG A CA 1
ATOM 5441 C C . ARG A 1 662 ? -18.966 -10.665 -50.736 1.00 93.06 662 ARG A C 1
ATOM 5443 O O . ARG A 1 662 ? -20.171 -10.488 -50.879 1.00 93.06 662 ARG A O 1
ATOM 5450 N N . GLU A 1 663 ? -18.281 -10.221 -49.688 1.00 90.06 663 GLU A N 1
ATOM 5451 C CA . GLU A 1 663 ? -18.856 -9.439 -48.587 1.00 90.06 663 GLU A CA 1
ATOM 5452 C C . GLU A 1 663 ? -18.893 -7.923 -48.885 1.00 90.06 663 GLU A C 1
ATOM 5454 O O . GLU A 1 663 ? -19.216 -7.112 -48.017 1.00 90.06 663 GLU A O 1
ATOM 5459 N N . GLY A 1 664 ? -18.575 -7.509 -50.119 1.00 90.62 664 GLY A N 1
ATOM 5460 C CA . GLY A 1 664 ? -18.626 -6.112 -50.558 1.00 90.62 664 GLY A CA 1
ATOM 5461 C C . GLY A 1 664 ? -17.395 -5.279 -50.191 1.00 90.62 664 GLY A C 1
ATOM 5462 O O . GLY A 1 664 ? -17.418 -4.056 -50.346 1.00 90.62 664 GLY A O 1
ATOM 5463 N N . ILE A 1 665 ? -16.312 -5.912 -49.734 1.00 86.25 665 ILE A N 1
ATOM 5464 C CA . ILE A 1 665 ? -15.033 -5.263 -49.435 1.00 86.25 665 ILE A CA 1
ATOM 5465 C C . ILE A 1 665 ? -14.101 -5.468 -50.631 1.00 86.25 665 ILE A C 1
ATOM 5467 O O . ILE A 1 665 ? -13.535 -6.539 -50.798 1.00 86.25 665 ILE A O 1
ATOM 5471 N N . TRP A 1 666 ? -13.949 -4.443 -51.469 1.00 85.25 666 TRP A N 1
ATOM 5472 C CA . TRP A 1 666 ? -13.189 -4.517 -52.730 1.00 85.25 666 TRP A CA 1
ATOM 5473 C C . TRP A 1 666 ? -12.030 -3.509 -52.819 1.00 85.25 666 TRP A C 1
ATOM 5475 O O . TRP A 1 666 ? -11.142 -3.647 -53.654 1.00 85.25 666 TRP A O 1
ATOM 5485 N N . ASP A 1 667 ? -12.016 -2.490 -51.955 1.00 85.31 667 ASP A N 1
ATOM 5486 C CA . ASP A 1 667 ? -11.013 -1.415 -51.952 1.00 85.31 667 ASP A CA 1
ATOM 5487 C C . ASP A 1 667 ? -9.892 -1.703 -50.936 1.00 85.31 667 ASP A C 1
ATOM 5489 O O . ASP A 1 667 ? -9.735 -1.028 -49.913 1.00 85.31 667 ASP A O 1
ATOM 5493 N N . PHE A 1 668 ? -9.159 -2.791 -51.184 1.00 78.94 668 PHE A N 1
ATOM 5494 C CA . PHE A 1 668 ? -8.158 -3.334 -50.262 1.00 78.94 668 PHE A CA 1
ATOM 5495 C C . PHE A 1 668 ? -7.006 -2.375 -49.985 1.00 78.94 668 PHE A C 1
ATOM 5497 O O . PHE A 1 668 ? -6.583 -2.243 -48.837 1.00 78.94 668 PHE A O 1
ATOM 5504 N N . ASP A 1 669 ? -6.509 -1.681 -51.009 1.00 74.56 669 ASP A N 1
ATOM 5505 C CA . ASP A 1 669 ? -5.383 -0.757 -50.861 1.00 74.56 669 ASP A CA 1
ATOM 5506 C C . ASP A 1 669 ? -5.734 0.404 -49.925 1.00 74.56 669 ASP A C 1
ATOM 5508 O O . ASP A 1 669 ? -4.935 0.759 -49.058 1.00 74.56 669 ASP A O 1
ATOM 5512 N N . ARG A 1 670 ? -6.958 0.944 -50.021 1.00 79.06 670 ARG A N 1
ATOM 5513 C CA . ARG A 1 670 ? -7.428 2.002 -49.115 1.00 79.06 670 ARG A CA 1
ATOM 5514 C C . ARG A 1 670 ? -7.632 1.502 -47.686 1.00 79.06 670 ARG A C 1
ATOM 5516 O O . ARG A 1 670 ? -7.446 2.267 -46.746 1.00 79.06 670 ARG A O 1
ATOM 5523 N N . LEU A 1 671 ? -8.062 0.252 -47.508 1.00 75.75 671 LEU A N 1
ATOM 5524 C CA . LEU A 1 671 ? -8.360 -0.318 -46.187 1.00 75.75 671 LEU A CA 1
ATOM 5525 C C . LEU A 1 671 ? -7.132 -0.896 -45.471 1.00 75.75 671 LEU A C 1
ATOM 5527 O O . LEU A 1 671 ? -7.160 -1.050 -44.253 1.00 75.75 671 LEU A O 1
ATOM 5531 N N . SER A 1 672 ? -6.067 -1.213 -46.208 1.00 71.06 672 SER A N 1
ATOM 5532 C CA . SER A 1 672 ? -4.835 -1.809 -45.673 1.00 71.06 672 SER A CA 1
ATOM 5533 C C . SER A 1 672 ? -3.707 -0.802 -45.446 1.00 71.06 672 SER A C 1
ATOM 5535 O O . SER A 1 672 ? -2.688 -1.154 -44.851 1.00 71.06 672 SER A O 1
ATOM 5537 N N . ARG A 1 673 ? -3.876 0.451 -45.888 1.00 71.94 673 ARG A N 1
ATOM 5538 C CA . ARG A 1 673 ? -2.887 1.525 -45.739 1.00 71.94 673 ARG A CA 1
ATOM 5539 C C . ARG A 1 673 ? -3.493 2.740 -45.031 1.00 71.94 673 ARG A C 1
ATOM 5541 O O . ARG A 1 673 ? -4.676 3.022 -45.221 1.00 71.94 673 ARG A O 1
ATOM 5548 N N . PRO A 1 674 ? -2.709 3.492 -44.237 1.00 72.19 674 PRO A N 1
ATOM 5549 C CA . PRO A 1 674 ? -3.174 4.746 -43.654 1.00 72.19 674 PRO A CA 1
ATOM 5550 C C . PRO A 1 674 ? -3.688 5.712 -44.731 1.00 72.19 674 PRO A C 1
ATOM 5552 O O . PRO A 1 674 ? -2.979 6.043 -45.677 1.00 72.19 674 PRO A O 1
ATOM 5555 N N . TYR A 1 675 ? -4.926 6.181 -44.574 1.00 78.31 675 TYR A N 1
ATOM 5556 C CA . TYR A 1 675 ? -5.572 7.100 -45.509 1.00 78.31 675 TYR A CA 1
ATOM 5557 C C . TYR A 1 675 ? -5.651 8.504 -44.896 1.00 78.31 675 TYR A C 1
ATOM 5559 O O . TYR A 1 675 ? -6.651 8.878 -44.281 1.00 78.31 675 TYR A O 1
ATOM 5567 N N . ILE A 1 676 ? -4.558 9.264 -45.005 1.00 87.00 676 ILE A N 1
ATOM 5568 C CA . ILE A 1 676 ? -4.420 10.581 -44.369 1.00 87.00 676 ILE A CA 1
ATOM 5569 C C . ILE A 1 676 ? -4.785 11.670 -45.380 1.00 87.00 676 ILE A C 1
ATOM 5571 O O . ILE A 1 676 ? -4.056 11.922 -46.338 1.00 87.00 676 ILE A O 1
ATOM 5575 N N . LEU A 1 677 ? -5.920 12.333 -45.162 1.00 90.81 677 LEU A N 1
ATOM 5576 C CA . LEU A 1 677 ? -6.342 13.482 -45.963 1.00 90.81 677 LEU A CA 1
ATOM 5577 C C . LEU A 1 677 ? -5.762 14.784 -45.409 1.00 90.81 677 LEU A C 1
ATOM 5579 O O . LEU A 1 677 ? -5.560 14.922 -44.202 1.00 90.81 677 LEU A O 1
ATOM 5583 N N . GLN A 1 678 ? -5.597 15.781 -46.277 1.00 91.94 678 GLN A N 1
ATOM 5584 C CA . GLN A 1 678 ? -5.206 17.135 -45.873 1.00 91.94 678 GLN A CA 1
ATOM 5585 C C . GLN A 1 678 ? -6.080 17.696 -44.735 1.00 91.94 678 GLN A C 1
ATOM 5587 O O . GLN A 1 678 ? -5.581 18.365 -43.833 1.00 91.94 678 GLN A O 1
ATOM 5592 N N . GLU A 1 679 ? -7.387 17.424 -44.763 1.00 92.94 679 GLU A N 1
ATOM 5593 C CA . GLU A 1 679 ? -8.332 17.865 -43.729 1.00 92.94 679 GLU A CA 1
ATOM 5594 C C . GLU A 1 679 ? -8.000 17.285 -42.351 1.00 92.94 679 GLU A C 1
ATOM 5596 O O . GLU A 1 679 ? -8.069 18.003 -41.359 1.00 92.94 679 GLU A O 1
ATOM 5601 N N . VAL A 1 680 ? -7.541 16.031 -42.293 1.00 90.75 680 VAL A N 1
ATOM 5602 C CA . VAL A 1 680 ? -7.120 15.381 -41.042 1.00 90.75 680 VAL A CA 1
ATOM 5603 C C . VAL A 1 680 ? -5.877 16.061 -40.468 1.00 90.75 680 VAL A C 1
ATOM 5605 O O . VAL A 1 680 ? -5.778 16.252 -39.257 1.00 90.75 680 VAL A O 1
ATOM 5608 N N . LEU A 1 681 ? -4.933 16.462 -41.327 1.00 90.50 681 LEU A N 1
ATOM 5609 C CA . LEU A 1 681 ? -3.744 17.204 -40.897 1.00 90.50 681 LEU A CA 1
ATOM 5610 C C . LEU A 1 681 ? -4.112 18.599 -40.378 1.00 90.50 681 LEU A C 1
ATOM 5612 O O . LEU A 1 681 ? -3.597 19.023 -39.345 1.00 90.50 681 LEU A O 1
ATOM 5616 N N . LYS A 1 682 ? -5.022 19.296 -41.068 1.00 93.31 682 LYS A N 1
ATOM 5617 C CA . LYS A 1 682 ? -5.526 20.616 -40.659 1.00 93.31 682 LYS A CA 1
ATOM 5618 C C . LYS A 1 682 ? -6.246 20.563 -39.315 1.00 93.31 682 LYS A C 1
ATOM 5620 O O . LYS A 1 682 ? -5.983 21.407 -38.466 1.00 93.31 682 LYS A O 1
ATOM 5625 N N . ASP A 1 683 ? -7.101 19.566 -39.115 1.00 94.19 683 ASP A N 1
ATOM 5626 C CA . ASP A 1 683 ? -7.845 19.373 -37.869 1.00 94.19 683 ASP A CA 1
ATOM 5627 C C . ASP A 1 683 ? -6.910 19.076 -36.685 1.00 94.19 683 ASP A C 1
ATOM 5629 O O . ASP A 1 683 ? -6.991 19.721 -35.642 1.00 94.19 683 ASP A O 1
ATOM 5633 N N . LYS A 1 684 ? -5.944 18.163 -36.862 1.00 91.56 684 LYS A N 1
ATOM 5634 C CA . LYS A 1 684 ? -5.028 17.776 -35.776 1.00 91.56 684 LYS A CA 1
ATOM 5635 C C . LYS A 1 684 ? -3.963 18.813 -35.440 1.00 91.56 684 LYS A C 1
ATOM 5637 O O . LYS A 1 684 ? -3.601 18.939 -34.273 1.00 91.56 684 LYS A O 1
ATOM 5642 N N . PHE A 1 685 ? -3.410 19.495 -36.441 1.00 92.06 685 PHE A N 1
ATOM 5643 C CA . PHE A 1 685 ? -2.220 20.336 -36.267 1.00 92.06 685 PHE A CA 1
ATOM 5644 C C . PHE A 1 685 ? -2.493 21.833 -36.451 1.00 92.06 685 PHE A C 1
ATOM 5646 O O . PHE A 1 685 ? -1.577 22.646 -36.304 1.00 92.06 685 PHE A O 1
ATOM 5653 N N . GLY A 1 686 ? -3.739 22.217 -36.748 1.00 92.94 686 GLY A N 1
ATOM 5654 C CA . GLY A 1 686 ? -4.161 23.609 -36.858 1.00 92.94 686 GLY A CA 1
ATOM 5655 C C . GLY A 1 686 ? -3.284 24.398 -37.829 1.00 92.94 686 GLY A C 1
ATOM 5656 O O . GLY A 1 686 ? -3.007 23.952 -38.939 1.00 92.94 686 GLY A O 1
ATOM 5657 N N . ALA A 1 687 ? -2.801 25.566 -37.402 1.00 93.38 687 ALA A N 1
ATOM 5658 C CA . ALA A 1 687 ? -1.961 26.439 -38.224 1.00 93.38 687 ALA A CA 1
ATOM 5659 C C . ALA A 1 687 ? -0.620 25.811 -38.655 1.00 93.38 687 ALA A C 1
ATOM 5661 O O . ALA A 1 687 ? -0.030 26.274 -39.627 1.00 93.38 687 ALA A O 1
ATOM 5662 N N . SER A 1 688 ? -0.157 24.761 -37.971 1.00 92.62 688 SER A N 1
ATOM 5663 C CA . SER A 1 688 ? 1.130 24.106 -38.235 1.00 92.62 688 SER A CA 1
ATOM 5664 C C . SER A 1 688 ? 1.036 22.949 -39.234 1.00 92.62 688 SER A C 1
ATOM 5666 O O . SER A 1 688 ? 2.045 22.300 -39.512 1.00 92.62 688 SER A O 1
ATOM 5668 N N . TRP A 1 689 ? -0.152 22.655 -39.776 1.00 93.38 689 TRP A N 1
ATOM 5669 C CA . TRP A 1 689 ? -0.375 21.480 -40.628 1.00 93.38 689 TRP A CA 1
ATOM 5670 C C . TRP A 1 689 ? 0.543 21.435 -41.856 1.00 93.38 689 TRP A C 1
ATOM 5672 O O . TRP A 1 689 ? 1.000 20.364 -42.240 1.00 93.38 689 TRP A O 1
ATOM 5682 N N . ASN A 1 690 ? 0.845 22.590 -42.451 1.00 91.19 690 ASN A N 1
ATOM 5683 C CA . ASN A 1 690 ? 1.704 22.716 -43.626 1.00 91.19 690 ASN A CA 1
ATOM 5684 C C . ASN A 1 690 ? 3.166 22.372 -43.309 1.00 91.19 690 ASN A C 1
ATOM 5686 O O . ASN A 1 690 ? 3.821 21.731 -44.122 1.00 91.19 690 ASN A O 1
ATOM 5690 N N . VAL A 1 691 ? 3.654 22.752 -42.122 1.00 90.56 691 VAL A N 1
ATOM 5691 C CA . VAL A 1 691 ? 4.999 22.403 -41.635 1.00 90.56 691 VAL A CA 1
ATOM 5692 C C . VAL A 1 691 ? 5.090 20.906 -41.349 1.00 90.56 691 VAL A C 1
ATOM 5694 O O . VAL A 1 691 ? 6.092 20.270 -41.670 1.00 90.56 691 VAL A O 1
ATOM 5697 N N . ILE A 1 692 ? 4.033 20.325 -40.772 1.00 89.88 692 ILE A N 1
ATOM 5698 C CA . ILE A 1 692 ? 3.971 18.880 -40.535 1.00 89.88 692 ILE A CA 1
ATOM 5699 C C . ILE A 1 692 ? 3.960 18.115 -41.859 1.00 89.88 692 ILE A C 1
ATOM 5701 O O . ILE A 1 692 ? 4.730 17.171 -42.029 1.00 89.88 692 ILE A O 1
ATOM 5705 N N . ALA A 1 693 ? 3.128 18.550 -42.807 1.00 89.25 693 ALA A N 1
ATOM 5706 C CA . ALA A 1 693 ? 3.040 17.942 -44.124 1.00 89.25 693 ALA A CA 1
ATOM 5707 C C . ALA A 1 693 ? 4.380 18.012 -44.874 1.00 89.25 693 ALA A C 1
ATOM 5709 O O . ALA A 1 693 ? 4.803 17.008 -45.426 1.00 89.25 693 ALA A O 1
ATOM 5710 N N . SER A 1 694 ? 5.080 19.153 -44.855 1.00 88.38 694 SER A N 1
ATOM 5711 C CA . SER A 1 694 ? 6.332 19.317 -45.606 1.00 88.38 694 SER A CA 1
ATOM 5712 C C . SER A 1 694 ? 7.520 18.551 -45.024 1.00 88.38 694 SER A C 1
ATOM 5714 O O . SER A 1 694 ? 8.415 18.170 -45.771 1.00 88.38 694 SER A O 1
ATOM 5716 N N . ASN A 1 695 ? 7.562 18.371 -43.701 1.00 87.75 695 ASN A N 1
ATOM 5717 C CA . ASN A 1 695 ? 8.729 17.800 -43.024 1.00 87.75 695 ASN A CA 1
ATOM 5718 C C . ASN A 1 695 ? 8.582 16.307 -42.719 1.00 87.75 695 ASN A C 1
ATOM 5720 O O . ASN A 1 695 ? 9.591 15.620 -42.592 1.00 87.75 695 ASN A O 1
ATOM 5724 N N . PHE A 1 696 ? 7.349 15.813 -42.574 1.00 87.06 696 PHE A N 1
ATOM 5725 C CA . PHE A 1 696 ? 7.091 14.462 -42.067 1.00 87.06 696 PHE A CA 1
ATOM 5726 C C . PHE A 1 696 ? 6.134 13.644 -42.937 1.00 87.06 696 PHE A C 1
ATOM 5728 O O . PHE A 1 696 ? 5.856 12.497 -42.595 1.00 87.06 696 PHE A O 1
ATOM 5735 N N . MET A 1 697 ? 5.613 14.195 -44.038 1.00 88.88 697 MET A N 1
ATOM 5736 C CA . MET A 1 697 ? 4.655 13.503 -44.901 1.00 88.88 697 MET A CA 1
ATOM 5737 C C . MET A 1 697 ? 5.064 13.571 -46.376 1.00 88.88 697 MET A C 1
ATOM 5739 O O . MET A 1 697 ? 5.649 14.547 -46.835 1.00 88.88 697 MET A O 1
ATOM 5743 N N . ASN A 1 698 ? 4.730 12.530 -47.131 1.00 87.25 698 ASN A N 1
ATOM 5744 C CA . ASN A 1 698 ? 4.849 12.475 -48.579 1.00 87.25 698 ASN A CA 1
ATOM 5745 C C . ASN A 1 698 ? 3.449 12.565 -49.198 1.00 87.25 698 ASN A C 1
ATOM 5747 O O . ASN A 1 698 ? 2.563 11.781 -48.856 1.00 87.25 698 ASN A O 1
ATOM 5751 N N . GLU A 1 699 ? 3.230 13.523 -50.097 1.00 89.38 699 GLU A N 1
ATOM 5752 C CA . GLU A 1 699 ? 1.969 13.641 -50.836 1.00 89.38 699 GLU A CA 1
ATOM 5753 C C . GLU A 1 699 ? 2.015 12.730 -52.069 1.00 89.38 699 GLU A C 1
ATOM 5755 O O . GLU A 1 699 ? 2.521 13.108 -53.125 1.00 89.38 699 GLU A O 1
ATOM 5760 N N . TYR A 1 700 ? 1.511 11.502 -51.938 1.00 85.25 700 TYR A N 1
ATOM 5761 C CA . TYR A 1 700 ? 1.542 10.520 -53.031 1.00 85.25 700 TYR A CA 1
ATOM 5762 C C . TYR A 1 700 ? 0.420 10.735 -54.061 1.00 85.25 700 TYR A C 1
ATOM 5764 O O . TYR A 1 700 ? 0.487 10.241 -55.187 1.00 85.25 700 TYR A O 1
ATOM 5772 N N . GLN A 1 701 ? -0.630 11.467 -53.686 1.00 85.50 701 GLN A N 1
ATOM 5773 C CA . GLN A 1 701 ? -1.728 11.882 -54.552 1.00 85.50 701 GLN A CA 1
ATOM 5774 C C . GLN A 1 701 ? -2.288 13.201 -54.018 1.00 85.50 701 GLN A C 1
ATOM 5776 O O . GLN A 1 701 ? -2.228 13.445 -52.820 1.00 85.50 701 GLN A O 1
ATOM 5781 N N . LYS A 1 702 ? -2.864 14.034 -54.892 1.00 90.00 702 LYS A N 1
ATOM 5782 C CA . LYS A 1 702 ? -3.418 15.338 -54.508 1.00 90.00 702 LYS A CA 1
ATOM 5783 C C . LYS A 1 702 ? -4.288 15.253 -53.240 1.00 90.00 702 LYS A C 1
ATOM 5785 O O . LYS A 1 702 ? -5.256 14.492 -53.219 1.00 90.00 702 LYS A O 1
ATOM 5790 N N . ASP A 1 703 ? -3.943 16.060 -52.237 1.00 88.62 703 ASP A N 1
ATOM 5791 C CA . ASP A 1 703 ? -4.576 16.160 -50.913 1.00 88.62 703 ASP A CA 1
ATOM 5792 C C . ASP A 1 703 ? -4.501 14.870 -50.056 1.00 88.62 703 ASP A C 1
ATOM 5794 O O . ASP A 1 703 ? -5.226 14.741 -49.059 1.00 88.62 703 ASP A O 1
ATOM 5798 N N . ARG A 1 704 ? -3.629 13.914 -50.416 1.00 87.19 704 ARG A N 1
ATOM 5799 C CA . ARG A 1 704 ? -3.436 12.624 -49.733 1.00 87.19 704 ARG A CA 1
ATOM 5800 C C . ARG A 1 704 ? -1.981 12.407 -49.349 1.00 87.19 704 ARG A C 1
ATOM 5802 O O . ARG A 1 704 ? -1.082 12.460 -50.185 1.00 87.19 704 ARG A O 1
ATOM 5809 N N . TYR A 1 705 ? -1.785 12.078 -48.083 1.00 88.06 705 TYR A N 1
ATOM 5810 C CA . TYR A 1 705 ? -0.477 12.004 -47.460 1.00 88.06 705 TYR A CA 1
ATOM 5811 C C . TYR A 1 705 ? -0.195 10.602 -46.922 1.00 88.06 705 TYR A C 1
ATOM 5813 O O . TYR A 1 705 ? -1.095 9.894 -46.468 1.00 88.06 705 TYR A O 1
ATOM 5821 N N . GLU A 1 706 ? 1.073 10.221 -46.941 1.00 86.00 706 GLU A N 1
ATOM 5822 C CA . GLU A 1 706 ? 1.629 9.102 -46.184 1.00 86.00 706 GLU A CA 1
ATOM 5823 C C . GLU A 1 706 ? 2.784 9.615 -45.319 1.00 86.00 706 GLU A C 1
ATOM 5825 O O . GLU A 1 706 ? 3.401 10.627 -45.642 1.00 86.00 706 GLU A O 1
ATOM 5830 N N . VAL A 1 707 ? 3.068 8.961 -44.196 1.00 80.31 707 VAL A N 1
ATOM 5831 C CA . VAL A 1 707 ? 4.147 9.397 -43.299 1.00 80.31 707 VAL A CA 1
ATOM 5832 C C . VAL A 1 707 ? 5.494 9.088 -43.951 1.00 80.31 707 VAL A C 1
ATOM 5834 O O . VAL A 1 707 ? 5.722 7.962 -44.395 1.00 80.31 707 VAL A O 1
ATOM 5837 N N . ILE A 1 708 ? 6.403 10.064 -43.982 1.00 76.69 708 ILE A N 1
ATOM 5838 C CA . ILE A 1 708 ? 7.808 9.807 -44.302 1.00 76.69 708 ILE A CA 1
ATOM 5839 C C . ILE A 1 708 ? 8.359 9.003 -43.131 1.00 76.69 708 ILE A C 1
ATOM 5841 O O . ILE A 1 708 ? 8.415 9.506 -42.010 1.00 76.69 708 ILE A O 1
ATOM 5845 N N . VAL A 1 709 ? 8.738 7.750 -43.375 1.00 55.03 709 VAL A N 1
ATOM 5846 C CA . VAL A 1 709 ? 9.448 6.940 -42.383 1.00 55.03 709 VAL A CA 1
ATOM 5847 C C . VAL A 1 709 ? 10.780 7.636 -42.103 1.00 55.03 709 VAL A C 1
ATOM 5849 O O . VAL A 1 709 ? 11.732 7.507 -42.871 1.00 55.03 709 VAL A O 1
ATOM 5852 N N . VAL A 1 710 ? 10.829 8.434 -41.038 1.00 41.47 710 VAL A N 1
ATOM 5853 C CA . VAL A 1 710 ? 12.088 8.906 -40.467 1.00 41.47 710 VAL A CA 1
ATOM 5854 C C . VAL A 1 710 ? 12.623 7.725 -39.667 1.00 41.47 710 VAL A C 1
ATOM 5856 O O . VAL A 1 710 ? 12.062 7.388 -38.625 1.00 41.47 710 VAL A O 1
ATOM 5859 N N . VAL A 1 711 ? 13.608 7.038 -40.250 1.00 32.91 711 VAL A N 1
ATOM 5860 C CA . VAL A 1 711 ? 14.386 5.969 -39.603 1.00 32.91 711 VAL A CA 1
ATOM 5861 C C . VAL A 1 711 ? 15.164 6.542 -38.428 1.00 32.91 711 VAL A C 1
ATOM 5863 O O . VAL A 1 711 ? 15.753 7.634 -38.613 1.00 32.91 711 VAL A O 1
#

pLDDT: mean 82.16, std 20.32, range [21.64, 98.31]

InterPro domains:
  IPR002044 Carbohydrate binding module family 20 [PF00686] (45-105)
  IPR002044 Carbohydrate binding module family 20 [PS51166] (39-190)
  IPR002044 Carbohydrate binding module family 20 [SM01065] (44-176)
  IPR003385 Glycoside hydrolase, family 77 [PF02446] (432-648)
  IPR013783 Immunoglobulin-like fold [G3DSA:2.60.40.10] (41-175)
  IPR013784 Carbohydrate-binding-like fold [SSF49452] (42-107)
  IPR017853 Glycoside hydrolase superfamily [SSF51445] (188-431)
  IPR017853 Glycoside hydrolase superfamily [SSF51445] (430-652)

Sequence (711 aa):
MPLWKTGSDGLPFRSAFKNVIFRRSLHLDIERPLAVIQNKLDQEVIVQFKVCCPNVGEETSIYVIGNALKLGLWKVQDGLELNYAGESMWQADCVMQKDDFPIKYPFGCLLFHIIQHYEYCLLNGIWLLYLSVSIFLNSSFTYKYSKYGKAGNFSLETGPNRELFVDFSSSQPKCIIVSDGMMREMPWRGAGLAIPMFSVRSEADIGVGEFLDLKLLVDWAVESGFHLVQLLPVNDTSVHGMWWDSYPYSSLSVFALHPLYLRVQALSESIPEEIKQEIERARVQLDGKDVDYEATMAAKLSIAYKIFALEKDLILNLSSFLEFFSDNQDWLKPYAAFCFLRDFFETSDHSQWGLFSNFSRDKLEKLVSIDRLHYDTICFHYYIQFHLHRQLSEAAEYARKKGVVLKGDLPIGVDRNSVDTWVYPNLFNSSQDVDYEATMAAKLSIAYKIFALEKDLILNLSSFLEFFSDNQDWLKPYAAFCFLRDFFETSDHSQWGLFSNFSRDKLEKLVSIDRLHYDTICFHYYIQFHLHRQLSEAAEYARKKGVVLKGDLPIGVDRNSVDTWVYPNLFRMNTSTGAPPDYFDKNGQNWGFPTYNWEEMSKDNYAWWRARLTQMGKYFTAYRIDHILGFFRIWELPDHAMTGLVGKFRPSIPLSQEELEREGIWDFDRLSRPYILQEVLKDKFGASWNVIASNFMNEYQKDRYEVIVVV

Organism: NCBI:txid185542

Radius of gyration: 40.89 Å; chains: 1; bounding box: 83×113×112 Å